Protein AF-A0A928DA96-F1 (afdb_monomer)

Secondary structure (DSSP, 8-state):
---------SB-HHHHHHHHHHHHHHHHHHHSSEEEEE-S-SS--HHHHHHSTT--TTHHHHHHHHTTTTEEEEEEEEHHHHHTT-EETTTTEEHHHHHHHHHHHHHHTT-EEEEEEEEEESS-HHHHHHHHHHHHTT--EEEEE--TTTTT-HHHHTSTTTGGGSPP----SSEEEEE-SSTTSSHHHHHHHHHHHHHHTT---EEEEE--SS-TTS-TT-HHHHHHHHHSGGGT--EEE-HHHHHHHS---EEEHHHHHHHHHHHHHHHHHHTS--S-SSHHHHB---GGGGBS-HHHHHHHHHHHHHHHHHHHHHHHHTTSS-HHHHHHHHHHHHHTT--GGGSTHHHHHHHHHHHHHHTT-SBTTTTB--EEEEE-TTS-EEEEE--SSB-HHHHHHHHHHHHHHT--TTS-SS-HHHHHHHHHIIIIIS--S--SB-HHHHHHHHHHHTTT-HHHHHHHHGGGGGTT-EEEESSPPPHHHHHHHHHHT-EEEE-S--SSSSS-----

Mean predicted aligned error: 5.74 Å

Foldseek 3Di:
DDDDPPQDFQFDLVLQLVLLLVLLVVQLVVFVAEEEEEDDDQAQCVLCCLLGPPDDRNSSLVSQLVCQVQEEEEEFAELVQQLVQPADPVPRHGQLVLSVVVVVVCVVSVHHHLAYEHAQDDPRPSVVVSQVVCVVVVGHYWYHHPAPPPPHDLVSCLDCNGLVVGDARDDDHRYYYYYGSHPPRCSVVNRLSNQLVCVVVVGGYHYAYEDQPDPFPDDCLQLSNLLVCLVCLVVVWHKDWWVQCCVVPVDTTIDTDVLSVCVVSVQSNVCSSNVDGDPDSTNVSRYSHDRVSRGPHSVSSSLSSLLSLLLSLLVVLQCVLVVNDDPSSNVVSVVSCVSSVHDNVSQPFAVVFVVQQVVCLVVLFAEPSNPFKKKKWWQFPVRDIFIAIHHLAAHRLLRSLLRVLCVVLVHDPPDDLFDVVLSVVVLCCQCVVVVHPRNYDALQSSLVRLVVSVVPDVSSVSSNVCLQSQAAIEMEMQADADPNNVVNCVVSNYSYGYHNHHSDPDPDDDPD

Sequence (512 aa):
MTASAQSKLGFDNEKYLREQGDEIRRRAGKFGKLYLEFGGKLMNDFHAARCLPGYDPNVKLRLLQSLKDQAEIILAIYAGDIEHKKMRADFGISYADDAMKLIADLTALGLLVRGVVITRYTGEIAAQQFRRRLEGQGIRVWYHYVTQGYPTDLETIVSEAGYGKNEYVPVQRPIVVVTAPGPGSGKFATCLSQIYHEYRRGFKAGYAKFETFPVWNLPLEHPLNVAYEAATVELKDCNMIDPYHLQAYGKTTVNYNRDVDAYPLLKAIWEKMTNGDCPYKSPTDMGVNRIGFGIIDDNLVRNASKQEVIRRFLRLQCDFTDGMADRDTMNRAEALMRKLELKTEDRIPVEAARQAAQTAKDAGKGKAGGNIVSGAAIQLKDGRIVTGRNSDDLHACAAMMLNAIKLLAGIPEQIPLIAQTIIQSITHVKHDILKGGYTSLNMDEALIGLAISCTTNPAAQIAAEKLNELRGCEVHMTHMATPGDEAGLRRLGCRYTSDPYYATTAIFTARQ

Solvent-accessible surface area (backbone atoms only — not comparable to full-atom values): 26530 Å² total; per-residue (Å²): 138,78,82,70,81,70,75,77,57,11,28,38,56,68,56,23,43,51,53,32,50,50,44,49,52,55,55,20,67,76,28,62,22,22,32,32,33,50,50,79,70,62,55,73,32,56,66,56,30,52,27,28,32,61,40,57,34,44,49,60,48,56,43,50,57,78,35,34,92,45,36,32,30,39,36,23,38,32,28,65,45,45,60,67,54,37,66,37,85,92,77,77,40,33,42,60,57,45,41,53,49,49,53,51,54,40,45,76,67,65,36,47,67,69,29,38,37,35,22,53,42,86,77,56,65,51,40,53,51,50,44,55,54,39,44,75,71,73,37,47,70,40,54,28,48,67,50,44,51,68,91,78,36,60,72,45,31,70,29,61,78,10,40,58,63,30,60,79,76,93,78,87,48,38,30,35,39,27,32,49,72,55,85,87,20,42,39,67,60,52,41,54,36,47,38,47,55,35,43,76,70,76,38,66,54,34,76,36,36,39,42,78,69,61,45,37,92,44,60,72,83,34,36,53,35,46,25,49,35,49,73,32,47,88,76,67,52,44,76,39,72,34,66,44,37,28,72,74,68,75,41,89,33,28,37,36,51,71,51,63,69,45,35,65,55,51,44,52,51,43,26,69,58,65,77,42,82,54,94,50,72,25,56,72,61,35,39,50,62,35,63,74,72,14,52,75,29,66,68,53,19,35,53,33,5,47,53,48,36,46,48,41,42,36,44,48,48,34,34,38,71,72,68,76,42,56,72,67,50,49,55,50,43,54,49,55,34,57,74,68,73,56,54,72,63,78,42,69,26,42,53,51,3,48,49,37,20,50,56,29,43,78,68,49,34,21,23,82,74,25,78,47,59,38,8,8,13,35,31,44,92,90,66,53,76,34,57,13,42,25,35,62,65,27,29,15,62,28,38,15,49,55,47,42,22,24,61,76,57,72,48,63,90,87,62,76,46,49,52,67,68,54,55,51,52,54,26,43,47,34,32,74,70,67,63,42,94,60,56,40,33,36,26,38,56,42,53,52,40,30,58,60,23,34,77,82,32,69,69,21,38,55,23,58,69,39,50,71,70,45,43,70,23,42,32,19,24,53,24,49,72,49,75,46,35,45,56,31,38,55,74,44,40,38,48,70,39,31,39,68,35,72,88,56,92,64,95,73,75,83,90,125

Structure (mmCIF, N/CA/C/O backbone):
data_AF-A0A928DA96-F1
#
_entry.id   AF-A0A928DA96-F1
#
loop_
_atom_site.group_PDB
_atom_site.id
_atom_site.type_symbol
_atom_site.label_atom_id
_atom_site.label_alt_id
_atom_site.label_comp_id
_atom_site.label_asym_id
_atom_site.label_entity_id
_atom_site.label_seq_id
_atom_site.pdbx_PDB_ins_code
_atom_site.Cartn_x
_atom_site.Cartn_y
_atom_site.Cartn_z
_atom_site.occupancy
_atom_site.B_iso_or_equiv
_atom_site.auth_seq_id
_atom_site.auth_comp_id
_atom_site.auth_asym_id
_atom_site.auth_atom_id
_atom_site.pdbx_PDB_model_num
ATOM 1 N N . MET A 1 1 ? -38.558 0.804 3.263 1.00 29.80 1 MET A N 1
ATOM 2 C CA . MET A 1 1 ? -37.704 1.233 2.136 1.00 29.80 1 MET A CA 1
ATOM 3 C C . MET A 1 1 ? -36.812 2.361 2.628 1.00 29.80 1 MET A C 1
ATOM 5 O O . MET A 1 1 ? -37.180 3.523 2.543 1.00 29.80 1 MET A O 1
ATOM 9 N N . THR A 1 2 ? -35.694 2.017 3.255 1.00 27.12 2 THR A N 1
ATOM 10 C CA . THR A 1 2 ? -34.676 2.977 3.684 1.00 27.12 2 THR A CA 1
ATOM 11 C C . THR A 1 2 ? -33.681 3.113 2.544 1.00 27.12 2 THR A C 1
ATOM 13 O O . THR A 1 2 ? -33.063 2.132 2.136 1.00 27.12 2 THR A O 1
ATOM 16 N N . ALA A 1 3 ? -33.567 4.318 1.987 1.00 29.31 3 ALA A N 1
ATOM 17 C CA . ALA A 1 3 ? -32.479 4.652 1.089 1.00 29.31 3 ALA A CA 1
ATOM 18 C C . ALA A 1 3 ? -31.172 4.408 1.855 1.00 29.31 3 ALA A C 1
ATOM 20 O O . ALA A 1 3 ? -30.841 5.152 2.778 1.00 29.31 3 ALA A O 1
ATOM 21 N N . SER A 1 4 ? -30.461 3.326 1.528 1.00 37.34 4 SER A N 1
ATOM 22 C CA . SER A 1 4 ? -29.074 3.168 1.952 1.00 37.34 4 SER A CA 1
ATOM 23 C C . SER A 1 4 ? -28.357 4.433 1.506 1.00 37.34 4 SER A C 1
ATOM 25 O O . SER A 1 4 ? -28.457 4.776 0.325 1.00 37.34 4 SER A O 1
ATOM 27 N N . ALA A 1 5 ? -27.686 5.140 2.415 1.00 40.34 5 ALA A N 1
ATOM 28 C CA . ALA A 1 5 ? -26.836 6.258 2.045 1.00 40.34 5 ALA A CA 1
ATOM 29 C C . ALA A 1 5 ? -25.798 5.719 1.053 1.00 40.34 5 ALA A C 1
ATOM 31 O O . ALA A 1 5 ? -24.843 5.045 1.435 1.00 40.34 5 ALA A O 1
ATOM 32 N N . GLN A 1 6 ? -26.068 5.902 -0.238 1.00 45.47 6 GLN A N 1
ATOM 33 C CA . GLN A 1 6 ? -25.223 5.430 -1.317 1.00 45.47 6 GLN A CA 1
ATOM 34 C C . GLN A 1 6 ? -23.910 6.179 -1.117 1.00 45.47 6 GLN A C 1
ATOM 36 O O . GLN A 1 6 ? -23.890 7.409 -1.205 1.00 45.47 6 GLN A O 1
ATOM 41 N N . SER A 1 7 ? -22.851 5.473 -0.709 1.00 60.16 7 SER A N 1
ATOM 42 C CA . SER A 1 7 ? -21.566 6.114 -0.441 1.00 60.16 7 SER A CA 1
ATOM 43 C C . SER A 1 7 ? -21.167 6.858 -1.707 1.00 60.16 7 SER A C 1
ATOM 45 O O . SER A 1 7 ? -20.973 6.222 -2.747 1.00 60.16 7 SER A O 1
ATOM 47 N N . LYS A 1 8 ? -21.118 8.190 -1.650 1.00 80.44 8 LYS A N 1
ATOM 48 C CA . LYS A 1 8 ? -20.781 8.987 -2.827 1.00 80.44 8 LYS A CA 1
ATOM 49 C C . LYS A 1 8 ? -19.395 8.549 -3.315 1.00 80.44 8 LYS A C 1
ATOM 51 O O . LYS A 1 8 ? -18.457 8.466 -2.521 1.00 80.44 8 LYS A O 1
ATOM 56 N N . LEU A 1 9 ? -19.298 8.202 -4.595 1.00 92.44 9 LEU A N 1
ATOM 57 C CA . LEU A 1 9 ? -18.068 7.709 -5.208 1.00 92.44 9 LEU A CA 1
ATOM 58 C C . LEU A 1 9 ? -17.238 8.904 -5.686 1.00 92.44 9 LEU A C 1
ATOM 60 O O . LEU A 1 9 ? -17.742 9.753 -6.413 1.00 92.44 9 LEU A O 1
ATOM 64 N N . GLY A 1 10 ? -15.971 8.956 -5.284 1.00 96.12 10 GLY A N 1
ATOM 65 C CA . GLY A 1 10 ? -14.979 9.901 -5.801 1.00 96.1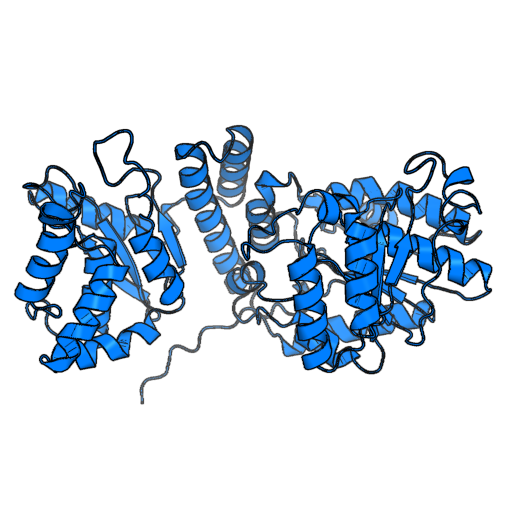2 10 GLY A CA 1
ATOM 66 C C . GLY A 1 10 ? -14.174 9.346 -6.975 1.00 96.12 10 GLY A C 1
ATOM 67 O O . GLY A 1 10 ? -13.520 10.109 -7.686 1.00 96.12 10 GLY A O 1
ATOM 68 N N . PHE A 1 11 ? -14.231 8.030 -7.197 1.00 97.94 11 PHE A N 1
ATOM 69 C CA . PHE A 1 11 ? -13.424 7.318 -8.179 1.00 97.94 11 PHE A CA 1
ATOM 70 C C . PHE A 1 11 ? -14.233 6.269 -8.954 1.00 97.94 11 PHE A C 1
ATOM 72 O O . PHE A 1 11 ? -14.984 5.493 -8.363 1.00 97.94 11 PHE A O 1
ATOM 79 N N . ASP A 1 12 ? -14.026 6.214 -10.269 1.00 97.75 12 ASP A N 1
ATOM 80 C CA . ASP A 1 12 ? -14.604 5.231 -11.186 1.00 97.75 12 ASP A CA 1
ATOM 81 C C . ASP A 1 12 ? -13.529 4.235 -11.657 1.00 97.75 12 ASP A C 1
ATOM 83 O O . ASP A 1 12 ? -12.638 4.568 -12.449 1.00 97.75 12 ASP A O 1
ATOM 87 N N . ASN A 1 13 ? -13.632 2.987 -11.184 1.00 97.44 13 ASN A N 1
ATOM 88 C CA . ASN A 1 13 ? -12.708 1.914 -11.561 1.00 97.44 13 ASN A CA 1
ATOM 89 C C . ASN A 1 13 ? -12.798 1.545 -13.043 1.00 97.44 13 ASN A C 1
ATOM 91 O O . ASN A 1 13 ? -11.768 1.247 -13.638 1.00 97.44 13 ASN A O 1
ATOM 95 N N . GLU A 1 14 ? -13.985 1.557 -13.652 1.00 97.44 14 GLU A N 1
ATOM 96 C CA . GLU A 1 14 ? -14.143 1.157 -15.053 1.00 97.44 14 GLU A CA 1
ATOM 97 C C . GLU A 1 14 ? -13.546 2.204 -15.985 1.00 97.44 14 GLU A C 1
ATOM 99 O O . GLU A 1 14 ? -12.852 1.868 -16.947 1.00 97.44 14 GLU A O 1
ATOM 104 N N . LYS A 1 15 ? -13.767 3.488 -15.679 1.00 97.62 15 LYS A N 1
ATOM 105 C CA . LYS A 1 15 ? -13.106 4.588 -16.389 1.00 97.62 15 LYS A CA 1
ATOM 106 C C . LYS A 1 15 ? -11.590 4.485 -16.260 1.00 97.62 15 LYS A C 1
ATOM 108 O O . LYS A 1 15 ? -10.895 4.549 -17.272 1.00 97.62 15 LYS A O 1
ATOM 113 N N . TYR A 1 16 ? -11.087 4.270 -15.045 1.00 97.69 16 TYR A N 1
ATOM 114 C CA . TYR A 1 16 ? -9.658 4.091 -14.810 1.00 97.69 16 TYR A CA 1
ATOM 115 C C . TYR A 1 16 ? -9.074 2.896 -15.576 1.00 97.69 16 TYR A C 1
ATOM 117 O O . TYR A 1 16 ? -8.039 3.043 -16.220 1.00 97.69 16 TYR A O 1
ATOM 125 N N . LEU A 1 17 ? -9.724 1.729 -15.539 1.00 97.81 17 LEU A N 1
ATOM 126 C CA . LEU A 1 17 ? -9.246 0.518 -16.212 1.00 97.81 17 LEU A CA 1
ATOM 127 C C . LEU A 1 17 ? -9.134 0.709 -17.727 1.00 97.81 17 LEU A C 1
ATOM 129 O O . LEU A 1 17 ? -8.140 0.276 -18.313 1.00 97.81 17 LEU A O 1
ATOM 133 N N . ARG A 1 18 ? -10.107 1.389 -18.351 1.00 97.81 18 ARG A N 1
ATOM 134 C CA . ARG A 1 18 ? -10.043 1.744 -19.779 1.00 97.81 18 ARG A CA 1
ATOM 135 C C . ARG A 1 18 ? -8.864 2.669 -20.066 1.00 97.81 18 ARG A C 1
ATOM 137 O O . ARG A 1 18 ? -7.972 2.294 -20.818 1.00 97.81 18 ARG A O 1
ATOM 144 N N . GLU A 1 19 ? -8.808 3.817 -19.391 1.00 97.94 19 GLU A N 1
ATOM 145 C CA . GLU A 1 19 ? -7.740 4.815 -19.552 1.00 97.94 19 GLU A CA 1
ATOM 146 C C . GLU A 1 19 ? -6.343 4.206 -19.364 1.00 97.94 19 GLU A C 1
ATOM 148 O O . GLU A 1 19 ? -5.432 4.420 -20.164 1.00 97.94 19 GLU A O 1
ATOM 153 N N . GLN A 1 20 ? -6.171 3.422 -18.299 1.00 98.06 20 GLN A N 1
ATOM 154 C CA . GLN A 1 20 ? -4.895 2.825 -17.937 1.00 98.06 20 GLN A CA 1
ATOM 155 C C . GLN A 1 20 ? -4.483 1.703 -18.892 1.00 98.06 20 GLN A C 1
ATOM 157 O O . GLN A 1 20 ? -3.308 1.617 -19.259 1.00 98.06 20 GLN A O 1
ATOM 162 N N . GLY A 1 21 ? -5.428 0.846 -19.286 1.00 97.44 21 GLY A N 1
ATOM 163 C CA . GLY A 1 21 ? -5.187 -0.214 -20.259 1.00 97.44 21 GLY A CA 1
ATOM 164 C C . GLY A 1 21 ? -4.810 0.354 -21.625 1.00 97.44 21 GLY A C 1
ATOM 165 O O . GLY A 1 21 ? -3.853 -0.115 -22.241 1.00 97.44 21 GLY A O 1
ATOM 166 N N . ASP A 1 22 ? -5.503 1.402 -22.066 1.00 97.69 22 ASP A N 1
ATOM 167 C CA . ASP A 1 22 ? -5.259 2.042 -23.358 1.00 97.69 22 ASP A CA 1
ATOM 168 C C . ASP A 1 22 ? -3.908 2.759 -23.399 1.00 97.69 22 ASP A C 1
ATOM 170 O O . ASP A 1 22 ? -3.174 2.600 -24.375 1.00 97.69 22 ASP A O 1
ATOM 174 N N . GLU A 1 23 ? -3.501 3.457 -22.331 1.00 97.69 23 GLU A N 1
ATOM 175 C CA . GLU A 1 23 ? -2.161 4.059 -22.267 1.00 97.69 23 GLU A CA 1
ATOM 176 C C . GLU A 1 23 ? -1.047 3.000 -22.312 1.00 97.69 23 GLU A C 1
ATOM 178 O O . GLU A 1 23 ? -0.055 3.190 -23.020 1.00 97.69 23 GLU A O 1
ATOM 183 N N . ILE A 1 24 ? -1.209 1.863 -21.622 1.00 97.75 24 ILE A N 1
ATOM 18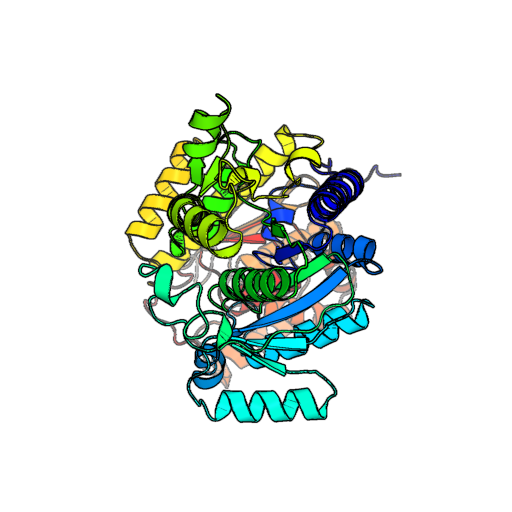4 C CA . ILE A 1 24 ? -0.225 0.768 -21.665 1.00 97.75 24 ILE A CA 1
ATOM 185 C C . ILE A 1 24 ? -0.146 0.165 -23.075 1.00 97.75 24 ILE A C 1
ATOM 187 O O . ILE A 1 24 ? 0.955 -0.000 -23.605 1.00 97.75 24 ILE A O 1
ATOM 191 N N . ARG A 1 25 ? -1.288 -0.120 -23.719 1.00 97.06 25 ARG A N 1
ATOM 192 C CA . ARG A 1 25 ? -1.319 -0.648 -25.098 1.00 97.06 25 ARG A CA 1
ATOM 193 C C . ARG A 1 25 ? -0.720 0.341 -26.092 1.00 97.06 25 ARG A C 1
ATOM 195 O O . ARG A 1 25 ? 0.102 -0.045 -26.921 1.00 97.06 25 ARG A O 1
ATOM 202 N N . ARG A 1 26 ? -1.063 1.627 -25.976 1.00 96.25 26 ARG A N 1
ATOM 203 C CA . ARG A 1 26 ? -0.499 2.703 -26.800 1.00 96.25 26 ARG A CA 1
ATOM 204 C C . ARG A 1 26 ? 1.014 2.794 -26.626 1.00 96.25 26 ARG A C 1
ATOM 206 O O . ARG A 1 26 ? 1.733 2.937 -27.612 1.00 96.25 26 ARG A O 1
ATOM 213 N N . ARG A 1 27 ? 1.512 2.696 -25.387 1.00 95.81 27 ARG A N 1
ATOM 214 C CA . ARG A 1 27 ? 2.950 2.677 -25.099 1.00 95.81 27 ARG A CA 1
ATOM 215 C C . ARG A 1 27 ? 3.629 1.470 -25.739 1.00 95.81 27 ARG A C 1
ATOM 217 O O . ARG A 1 27 ? 4.656 1.649 -26.384 1.00 95.81 27 ARG A O 1
ATOM 224 N N . ALA A 1 28 ? 3.051 0.279 -25.610 1.00 95.25 28 ALA A N 1
ATOM 225 C CA . ALA A 1 28 ? 3.590 -0.931 -26.221 1.00 95.25 28 ALA A CA 1
ATOM 226 C C . ALA A 1 28 ? 3.635 -0.839 -27.752 1.00 95.25 28 ALA A C 1
ATOM 228 O O . ALA A 1 28 ? 4.659 -1.159 -28.354 1.00 95.25 28 ALA A O 1
ATOM 229 N N . GLY A 1 29 ? 2.588 -0.291 -28.376 1.00 95.00 29 GLY A N 1
ATOM 230 C CA . GLY A 1 29 ? 2.526 -0.081 -29.824 1.00 95.00 29 GLY A CA 1
ATOM 231 C C . GLY A 1 29 ? 3.633 0.820 -30.387 1.00 95.00 29 GLY A C 1
ATOM 232 O O . GLY A 1 29 ? 4.028 0.641 -31.533 1.00 95.00 29 GLY A O 1
ATOM 233 N N . LYS A 1 30 ? 4.194 1.744 -29.590 1.00 93.06 30 LYS A N 1
ATOM 234 C CA . LYS A 1 30 ? 5.318 2.601 -30.022 1.00 93.06 30 LYS A CA 1
ATOM 235 C C . LYS A 1 30 ? 6.638 1.848 -30.191 1.00 93.06 30 LYS A C 1
ATOM 237 O O . LYS A 1 30 ? 7.464 2.260 -30.999 1.00 93.06 30 LYS A O 1
ATOM 242 N N . PHE A 1 31 ? 6.851 0.789 -29.412 1.00 90.62 31 PHE A N 1
ATOM 243 C CA . PHE A 1 31 ? 8.133 0.080 -29.350 1.00 90.62 31 PHE A CA 1
ATOM 244 C C . PHE A 1 31 ? 8.065 -1.354 -29.881 1.00 90.62 31 PHE A C 1
ATOM 246 O O . PHE A 1 31 ? 9.106 -1.975 -30.063 1.00 90.62 31 PHE A O 1
ATOM 253 N N . GLY A 1 32 ? 6.867 -1.902 -30.103 1.00 89.94 32 GLY A N 1
ATOM 254 C CA . GLY A 1 32 ? 6.641 -3.310 -30.448 1.00 89.94 32 GLY A CA 1
ATOM 255 C C . GLY A 1 32 ? 6.718 -4.244 -29.235 1.00 89.94 32 GLY A C 1
ATOM 256 O O . GLY A 1 32 ? 5.891 -5.143 -29.100 1.00 89.94 32 GLY A O 1
ATOM 257 N N . LYS A 1 33 ? 7.657 -3.990 -28.316 1.00 95.75 33 LYS A N 1
ATOM 258 C CA . LYS A 1 33 ? 7.773 -4.658 -27.015 1.00 95.75 33 LYS A CA 1
ATOM 259 C C . LYS A 1 33 ? 7.959 -3.631 -25.901 1.00 95.75 33 LYS A C 1
ATOM 261 O O . LYS A 1 33 ? 8.707 -2.679 -26.080 1.00 95.75 33 LYS A O 1
ATOM 266 N N . LEU A 1 34 ? 7.305 -3.811 -24.759 1.00 98.00 34 LEU A N 1
ATOM 267 C CA . LEU A 1 34 ? 7.356 -2.910 -23.608 1.00 98.00 34 LEU A CA 1
ATOM 268 C C . LEU A 1 34 ? 7.713 -3.674 -22.338 1.00 98.00 34 LEU A C 1
ATOM 270 O O . LEU A 1 34 ? 6.930 -4.503 -21.885 1.00 98.00 34 LEU A O 1
ATOM 274 N N . TYR A 1 35 ? 8.838 -3.326 -21.723 1.00 98.25 35 TYR A N 1
ATOM 275 C CA . TYR A 1 35 ? 9.169 -3.726 -20.361 1.00 98.25 35 TYR A CA 1
ATOM 276 C C . TYR A 1 35 ? 8.602 -2.688 -19.397 1.00 98.25 35 TYR A C 1
ATOM 278 O O . TYR A 1 35 ? 9.033 -1.534 -19.370 1.00 98.25 35 TYR A O 1
ATOM 286 N N . LEU A 1 36 ? 7.581 -3.100 -18.653 1.00 97.94 36 LEU A N 1
ATOM 287 C CA . LEU A 1 36 ? 6.801 -2.260 -17.761 1.00 97.94 36 LEU A CA 1
ATOM 288 C C . LEU A 1 36 ? 7.178 -2.560 -16.310 1.00 97.94 36 LEU A C 1
ATOM 290 O O . LEU A 1 36 ? 6.766 -3.582 -15.757 1.00 97.94 36 LEU A O 1
ATOM 294 N N . GLU A 1 37 ? 7.934 -1.661 -15.681 1.00 97.25 37 GLU A N 1
ATOM 295 C CA . GLU A 1 37 ? 8.201 -1.736 -14.248 1.00 97.25 37 GLU A CA 1
ATOM 296 C C . GLU A 1 37 ? 6.913 -1.446 -13.472 1.00 97.25 37 GLU A C 1
ATOM 298 O O . GLU A 1 37 ? 6.376 -0.340 -13.515 1.00 97.25 37 GLU A O 1
ATOM 303 N N . PHE A 1 38 ? 6.431 -2.442 -12.730 1.00 93.81 38 PHE A N 1
ATOM 304 C CA . PHE A 1 38 ? 5.297 -2.297 -11.824 1.00 93.81 38 PHE A CA 1
ATOM 305 C C . PHE A 1 38 ? 5.791 -1.951 -10.416 1.00 93.81 38 PHE A C 1
ATOM 307 O O . PHE A 1 38 ? 6.352 -2.795 -9.704 1.00 93.81 38 PHE A O 1
ATOM 314 N N . GLY A 1 39 ? 5.589 -0.696 -10.016 1.00 87.31 39 GLY A N 1
ATOM 315 C CA . GLY A 1 39 ? 5.901 -0.189 -8.684 1.00 87.31 39 GLY A CA 1
ATOM 316 C C . GLY A 1 39 ? 4.743 -0.355 -7.692 1.00 87.31 39 GLY A C 1
ATOM 317 O O . GLY A 1 39 ? 3.566 -0.411 -8.053 1.00 87.31 39 GLY A O 1
ATOM 318 N N . GLY A 1 40 ? 5.087 -0.416 -6.404 1.00 81.56 40 GLY A N 1
ATOM 319 C CA . GLY A 1 40 ? 4.122 -0.523 -5.309 1.00 81.56 40 GLY A CA 1
ATOM 320 C C . GLY A 1 40 ? 3.432 -1.888 -5.181 1.00 81.56 40 GLY A C 1
ATOM 321 O O . GLY A 1 40 ? 3.851 -2.895 -5.751 1.00 81.56 40 GLY A O 1
ATOM 322 N N . LYS A 1 41 ? 2.370 -1.928 -4.369 1.00 81.00 41 LYS A N 1
ATOM 323 C CA . LYS A 1 41 ? 1.593 -3.147 -4.104 1.00 81.00 41 LYS A CA 1
ATOM 324 C C . LYS A 1 41 ? 0.711 -3.487 -5.313 1.00 81.00 41 LYS A C 1
ATOM 326 O O . LYS A 1 41 ? -0.011 -2.618 -5.803 1.00 81.00 41 LYS A O 1
ATOM 331 N N . LEU A 1 42 ? 0.761 -4.741 -5.774 1.00 84.38 42 LEU A N 1
ATOM 332 C CA . LEU A 1 42 ? -0.120 -5.277 -6.828 1.00 84.38 42 LEU A CA 1
ATOM 333 C C . LEU A 1 42 ? -1.544 -5.556 -6.331 1.00 84.38 42 LEU A C 1
ATOM 335 O O . LEU A 1 42 ? -2.499 -5.442 -7.092 1.00 84.38 42 LEU A O 1
ATOM 339 N N . MET A 1 43 ? -1.664 -5.934 -5.061 1.00 85.06 43 MET A N 1
ATOM 340 C CA . MET A 1 43 ? -2.909 -6.320 -4.403 1.00 85.06 43 MET A CA 1
ATOM 341 C C . MET A 1 43 ? -3.039 -5.565 -3.092 1.00 85.06 43 MET A C 1
ATOM 343 O O . MET A 1 43 ? -2.024 -5.178 -2.503 1.00 85.06 43 MET A O 1
ATOM 347 N N . ASN A 1 44 ? -4.268 -5.438 -2.595 1.00 87.31 44 ASN A N 1
ATOM 348 C CA . ASN A 1 44 ? -4.541 -4.851 -1.287 1.00 87.31 44 ASN A CA 1
ATOM 349 C C . ASN A 1 44 ? -3.968 -3.429 -1.142 1.00 87.31 44 ASN A C 1
ATOM 351 O O . ASN A 1 44 ? -3.402 -3.079 -0.100 1.00 87.31 44 ASN A O 1
ATOM 355 N N . ASP A 1 45 ? -4.106 -2.597 -2.181 1.00 91.50 45 ASP A N 1
ATOM 356 C CA . ASP A 1 45 ? -3.716 -1.183 -2.143 1.00 91.50 45 ASP A CA 1
ATOM 357 C C . ASP A 1 45 ? -4.738 -0.366 -1.331 1.00 91.50 45 ASP A C 1
ATOM 359 O O . ASP A 1 45 ? -5.497 0.471 -1.822 1.00 91.50 45 ASP A O 1
ATOM 363 N N . PHE A 1 46 ? -4.800 -0.668 -0.034 1.00 91.50 46 PHE A N 1
ATOM 364 C CA . PHE A 1 46 ? -5.745 -0.054 0.887 1.00 91.50 46 PHE A CA 1
ATOM 365 C C . PHE A 1 46 ? -5.434 1.417 1.158 1.00 91.50 46 PHE A C 1
ATOM 367 O O . PHE A 1 46 ? -6.305 2.122 1.660 1.00 91.50 46 PHE A O 1
ATOM 374 N N . HIS A 1 47 ? -4.214 1.883 0.866 1.00 93.62 47 HIS A N 1
ATOM 375 C CA . HIS A 1 47 ? -3.914 3.310 0.918 1.00 93.62 47 HIS A CA 1
ATOM 376 C C . HIS A 1 47 ? -4.684 4.038 -0.189 1.00 93.62 47 HIS A C 1
ATOM 378 O O . HIS A 1 47 ? -5.490 4.910 0.131 1.00 93.62 47 HIS A O 1
ATOM 384 N N . ALA A 1 48 ? -4.553 3.599 -1.449 1.00 94.94 48 ALA A N 1
ATOM 385 C CA . ALA A 1 48 ? -5.339 4.145 -2.554 1.00 94.94 48 ALA A CA 1
ATOM 386 C C . ALA A 1 48 ? -6.849 4.072 -2.271 1.00 94.94 48 ALA A C 1
ATOM 388 O O . ALA A 1 48 ? -7.542 5.077 -2.395 1.00 94.94 48 ALA A O 1
ATOM 389 N N . ALA A 1 49 ? -7.346 2.931 -1.777 1.00 94.62 49 ALA A N 1
ATOM 390 C CA . ALA A 1 49 ? -8.765 2.748 -1.454 1.00 94.62 49 ALA A CA 1
ATOM 391 C C . ALA A 1 49 ? -9.304 3.693 -0.364 1.00 94.62 49 ALA A C 1
ATOM 393 O O . ALA A 1 49 ? -10.499 3.989 -0.332 1.00 94.62 49 ALA A O 1
ATOM 394 N N . ARG A 1 50 ? -8.449 4.161 0.557 1.00 94.69 50 ARG A N 1
ATOM 395 C CA . ARG A 1 50 ? -8.837 5.149 1.575 1.00 94.69 50 ARG A CA 1
ATOM 396 C C . ARG A 1 50 ? -8.783 6.578 1.054 1.00 94.69 50 ARG A C 1
ATOM 398 O O . ARG A 1 50 ? -9.594 7.380 1.499 1.00 94.69 50 ARG A O 1
ATOM 405 N N . CYS A 1 51 ? -7.871 6.885 0.137 1.00 96.88 51 CYS A N 1
ATOM 406 C CA . CYS A 1 51 ? -7.723 8.224 -0.432 1.00 96.88 51 CYS A CA 1
ATOM 407 C C . CYS A 1 51 ? -8.663 8.488 -1.622 1.00 96.88 51 CYS A C 1
ATOM 409 O O . CYS A 1 51 ? -9.005 9.636 -1.890 1.00 96.88 51 CYS A O 1
ATOM 411 N N . LEU A 1 52 ? -9.097 7.437 -2.324 1.00 97.19 52 LEU A N 1
ATOM 412 C CA . LEU A 1 52 ? -9.955 7.487 -3.510 1.00 97.19 52 LEU A CA 1
ATOM 413 C C . LEU A 1 52 ? -11.272 6.739 -3.231 1.00 97.19 52 LEU A C 1
ATOM 415 O O . LEU A 1 52 ? -11.346 5.532 -3.470 1.00 97.19 52 LEU A O 1
ATOM 419 N N . PRO A 1 53 ? -12.324 7.405 -2.715 1.00 95.88 53 PRO A N 1
ATOM 420 C CA . PRO A 1 53 ? -13.593 6.747 -2.405 1.00 95.88 53 PRO A CA 1
ATOM 421 C C . PRO A 1 53 ? -14.184 6.042 -3.631 1.00 95.88 53 PRO A C 1
ATOM 423 O O . PRO A 1 53 ? -14.526 6.687 -4.617 1.00 95.88 53 PRO A O 1
ATOM 426 N N . GLY A 1 54 ? -14.302 4.716 -3.570 1.00 94.88 54 GLY A N 1
ATOM 427 C CA . GLY A 1 54 ? -14.741 3.880 -4.692 1.00 94.88 54 GLY A CA 1
ATOM 428 C C . GLY A 1 54 ? -13.625 3.068 -5.348 1.00 94.88 54 GLY A C 1
ATOM 429 O O . GLY A 1 54 ? -13.934 2.105 -6.037 1.00 94.88 54 GLY A O 1
ATOM 430 N N . TYR A 1 55 ? -12.349 3.376 -5.103 1.00 96.06 55 TYR A N 1
ATOM 431 C CA . TYR A 1 55 ? -11.220 2.606 -5.629 1.00 96.06 55 TYR A CA 1
ATOM 432 C C . TYR A 1 55 ? -11.205 1.175 -5.077 1.00 96.06 55 TYR A C 1
ATOM 434 O O . TYR A 1 55 ? -11.209 0.954 -3.863 1.00 96.06 55 TYR A O 1
ATOM 442 N N . ASP A 1 56 ? -11.155 0.203 -5.984 1.00 95.12 56 ASP A N 1
ATOM 443 C CA . ASP A 1 56 ? -10.995 -1.211 -5.663 1.00 95.12 56 ASP A CA 1
ATOM 444 C C . ASP A 1 56 ? -9.522 -1.495 -5.296 1.00 95.12 56 ASP A C 1
ATOM 446 O O . ASP A 1 56 ? -8.645 -1.332 -6.150 1.00 95.12 56 ASP A O 1
ATOM 450 N N . PRO A 1 57 ? -9.212 -1.959 -4.063 1.00 93.12 57 PRO A N 1
ATOM 451 C CA . PRO A 1 57 ? -7.845 -2.271 -3.630 1.00 93.12 57 PRO A CA 1
ATOM 452 C C . PRO A 1 57 ? -7.082 -3.246 -4.542 1.00 93.12 57 PRO A C 1
ATOM 454 O O . PRO A 1 57 ? -5.857 -3.333 -4.445 1.00 93.12 57 PRO A O 1
ATOM 457 N N . ASN A 1 58 ? -7.791 -3.993 -5.394 1.00 93.50 58 ASN A N 1
ATOM 458 C CA . ASN A 1 58 ? -7.243 -4.981 -6.318 1.00 93.50 58 ASN A CA 1
ATOM 459 C C . ASN A 1 58 ? -7.386 -4.573 -7.796 1.00 93.50 58 ASN A C 1
ATOM 461 O O . ASN A 1 58 ? -7.179 -5.399 -8.687 1.00 93.50 58 ASN A O 1
ATOM 465 N N . VAL A 1 59 ? -7.684 -3.304 -8.100 1.00 93.31 59 VAL A N 1
ATOM 466 C CA . VAL A 1 59 ? -7.896 -2.836 -9.483 1.00 93.31 59 VAL A CA 1
ATOM 467 C C . VAL A 1 59 ? -6.686 -3.073 -10.398 1.00 93.31 59 VAL A C 1
ATOM 469 O O . VAL A 1 59 ? -6.851 -3.306 -11.592 1.00 93.31 59 VAL A O 1
ATOM 472 N N . LYS A 1 60 ? -5.461 -3.095 -9.858 1.00 93.00 60 LYS A N 1
ATOM 473 C CA . LYS A 1 60 ? -4.245 -3.417 -10.627 1.00 93.00 60 LYS A CA 1
ATOM 474 C C . LYS A 1 60 ? -4.234 -4.865 -11.122 1.00 93.00 60 LYS A C 1
ATOM 476 O O . LYS A 1 60 ? -3.766 -5.115 -12.228 1.00 93.00 60 LYS A O 1
ATOM 481 N N . LEU A 1 61 ? -4.782 -5.810 -10.355 1.00 92.56 61 LEU A N 1
ATOM 482 C CA . LEU A 1 61 ? -4.964 -7.183 -10.833 1.00 92.56 61 LEU A CA 1
ATOM 483 C C . LEU A 1 61 ? -5.976 -7.232 -11.971 1.00 92.56 61 LEU A C 1
ATOM 485 O O . LEU A 1 61 ? -5.717 -7.863 -12.989 1.00 92.56 61 LEU A O 1
ATOM 489 N N . ARG A 1 62 ? -7.094 -6.514 -11.829 1.00 94.06 62 ARG A N 1
ATOM 490 C CA . ARG A 1 62 ? -8.120 -6.417 -12.876 1.00 94.06 62 ARG A CA 1
ATOM 491 C C . ARG A 1 62 ? -7.549 -5.812 -14.162 1.00 94.06 62 ARG A C 1
ATOM 493 O O . ARG A 1 62 ? -7.829 -6.302 -15.254 1.00 94.06 62 ARG A O 1
ATOM 500 N N . LEU A 1 63 ? -6.679 -4.807 -14.035 1.00 95.56 63 LEU A N 1
ATOM 501 C CA . LEU A 1 63 ? -5.917 -4.242 -15.148 1.00 95.56 63 LEU A CA 1
ATOM 502 C C . LEU A 1 63 ? -5.038 -5.303 -15.818 1.00 95.56 63 LEU A C 1
ATOM 504 O O . LEU A 1 63 ? -5.115 -5.461 -17.034 1.00 95.56 63 LEU A O 1
ATOM 508 N N . LEU A 1 64 ? -4.244 -6.057 -15.051 1.00 94.81 64 LEU A N 1
ATOM 509 C CA . LEU A 1 64 ? -3.417 -7.137 -15.599 1.00 94.81 64 LEU A CA 1
ATOM 510 C C . LEU A 1 64 ? -4.263 -8.213 -16.289 1.00 94.81 64 LEU A C 1
ATOM 512 O O . LEU A 1 64 ? -3.916 -8.648 -17.384 1.00 94.81 64 LEU A O 1
ATOM 516 N N . GLN A 1 65 ? -5.404 -8.593 -15.710 1.00 94.50 65 GLN A N 1
ATOM 517 C CA . GLN A 1 65 ? -6.336 -9.548 -16.314 1.00 94.50 65 GLN A CA 1
ATOM 518 C C . GLN A 1 65 ? -6.903 -9.041 -17.645 1.00 94.50 65 GLN A C 1
ATOM 520 O O . GLN A 1 65 ? -7.027 -9.818 -18.590 1.00 94.50 65 GLN A O 1
ATOM 525 N N . SER A 1 66 ? -7.172 -7.737 -17.767 1.00 94.88 66 SER A N 1
ATOM 526 C CA . SER A 1 66 ? -7.592 -7.108 -19.032 1.00 94.88 66 SER A CA 1
ATOM 527 C C . SER A 1 66 ? -6.500 -7.104 -20.116 1.00 94.88 66 SER A C 1
ATOM 529 O O . SER A 1 66 ? -6.778 -6.886 -21.297 1.00 94.88 66 SER A O 1
ATOM 531 N N . LEU A 1 67 ? -5.249 -7.341 -19.714 1.00 95.19 67 LEU A N 1
ATOM 532 C CA . LEU A 1 67 ? -4.078 -7.433 -20.581 1.00 95.19 67 LEU A CA 1
ATOM 533 C C . LEU A 1 67 ? -3.569 -8.876 -20.703 1.00 95.19 67 LEU A C 1
ATOM 535 O O . LEU A 1 67 ? -2.537 -9.090 -21.335 1.00 95.19 67 LEU A O 1
ATOM 539 N N . LYS A 1 68 ? -4.270 -9.869 -20.136 1.00 95.19 68 LYS A N 1
ATOM 540 C CA . LYS A 1 68 ? -3.755 -11.237 -19.954 1.00 95.19 68 LYS A CA 1
ATOM 541 C C . LYS A 1 68 ? -3.305 -11.922 -21.239 1.00 95.19 68 LYS A C 1
ATOM 543 O O . LYS A 1 68 ? -2.454 -12.791 -21.156 1.00 95.19 68 LYS A O 1
ATOM 548 N N . ASP A 1 69 ? -3.846 -11.562 -22.400 1.00 95.31 69 ASP A N 1
ATOM 549 C CA . ASP A 1 69 ? -3.476 -12.178 -23.683 1.00 95.31 69 ASP A CA 1
ATOM 550 C C . ASP A 1 69 ? -2.259 -11.490 -24.329 1.00 95.31 69 ASP A C 1
ATOM 552 O O . ASP A 1 69 ? -1.589 -12.064 -25.184 1.00 95.31 69 ASP A O 1
ATOM 556 N N . GLN A 1 70 ? -1.929 -10.276 -23.875 1.00 96.38 70 GLN A N 1
ATOM 557 C CA . GLN A 1 70 ? -0.863 -9.414 -24.401 1.00 96.38 70 GLN A CA 1
ATOM 558 C C . GLN A 1 70 ? 0.283 -9.188 -23.408 1.00 96.38 70 GLN A C 1
ATOM 560 O O . GLN A 1 70 ? 1.307 -8.626 -23.795 1.00 96.38 70 GLN A O 1
ATOM 565 N N . ALA A 1 71 ? 0.120 -9.593 -22.145 1.00 96.75 71 ALA A N 1
ATOM 566 C CA . ALA A 1 71 ? 1.088 -9.379 -21.077 1.00 96.75 71 ALA A CA 1
ATOM 567 C C . ALA A 1 71 ? 1.649 -10.690 -20.518 1.00 96.75 71 ALA A C 1
ATOM 569 O O . ALA A 1 71 ? 0.898 -11.618 -20.235 1.00 96.75 71 ALA A O 1
ATOM 570 N N . GLU A 1 72 ? 2.958 -10.771 -20.318 1.00 97.31 72 GLU A N 1
ATOM 571 C CA . GLU A 1 72 ? 3.608 -11.805 -19.503 1.00 97.31 72 GLU A CA 1
ATOM 572 C C . GLU A 1 72 ? 4.383 -11.169 -18.348 1.00 97.31 72 GLU A C 1
ATOM 574 O O . GLU A 1 72 ? 4.767 -10.004 -18.422 1.00 97.31 72 GLU A O 1
ATOM 579 N N . ILE A 1 73 ? 4.577 -11.915 -17.262 1.00 97.75 73 ILE A N 1
ATOM 580 C CA . ILE A 1 73 ? 5.101 -11.384 -16.002 1.00 97.75 73 ILE A CA 1
ATOM 581 C C . ILE A 1 73 ? 6.473 -11.982 -15.700 1.00 97.75 73 ILE A C 1
ATOM 583 O O . ILE A 1 73 ? 6.629 -13.202 -15.666 1.00 97.75 73 ILE A O 1
ATOM 587 N N . ILE A 1 74 ? 7.448 -11.122 -15.419 1.00 98.38 74 ILE A N 1
ATOM 588 C CA . ILE A 1 74 ? 8.740 -11.481 -14.834 1.00 98.38 74 ILE A CA 1
ATOM 589 C C . ILE A 1 74 ? 8.744 -11.022 -13.377 1.00 98.38 74 ILE A C 1
ATOM 591 O O . ILE A 1 74 ? 8.461 -9.859 -13.076 1.00 98.38 74 ILE A O 1
ATOM 595 N N . LEU A 1 75 ? 9.095 -11.929 -12.468 1.00 97.62 75 LEU A N 1
ATOM 596 C CA . LEU A 1 75 ? 9.263 -11.602 -11.057 1.00 97.62 75 LEU A CA 1
ATOM 597 C C . LEU A 1 75 ? 10.747 -11.409 -10.728 1.00 97.62 75 LEU A C 1
ATOM 599 O O . LEU A 1 75 ? 11.528 -12.345 -10.853 1.00 97.62 75 LEU A O 1
ATOM 603 N N . ALA A 1 76 ? 11.140 -10.220 -10.279 1.00 97.88 76 ALA A N 1
ATOM 604 C CA . ALA A 1 76 ? 12.500 -9.931 -9.832 1.00 97.88 76 ALA A CA 1
ATOM 605 C C . ALA A 1 76 ? 12.631 -10.093 -8.309 1.00 97.88 76 ALA A C 1
ATOM 607 O O . ALA A 1 76 ? 11.806 -9.583 -7.546 1.00 97.88 76 ALA A O 1
ATOM 608 N N . ILE A 1 77 ? 13.692 -10.760 -7.855 1.00 97.38 77 ILE A N 1
ATOM 609 C CA . ILE A 1 77 ? 14.023 -10.927 -6.433 1.00 97.38 77 ILE A CA 1
ATOM 610 C C . ILE A 1 77 ? 15.534 -10.802 -6.222 1.00 97.38 77 ILE A C 1
ATOM 612 O O . ILE A 1 77 ? 16.316 -11.365 -6.978 1.00 97.38 77 ILE A O 1
ATOM 616 N N . TYR A 1 78 ? 15.960 -10.054 -5.203 1.00 97.31 78 TYR A N 1
ATOM 617 C CA . TYR A 1 78 ? 17.383 -9.864 -4.908 1.00 97.31 78 TYR A CA 1
ATOM 618 C C . TYR A 1 78 ? 17.968 -11.102 -4.216 1.00 97.31 78 TYR A C 1
ATOM 620 O O . TYR A 1 78 ? 17.432 -11.540 -3.199 1.00 97.31 78 TYR A O 1
ATOM 628 N N . ALA A 1 79 ? 19.084 -11.632 -4.730 1.00 97.50 79 ALA A N 1
ATOM 629 C CA . ALA A 1 79 ? 19.795 -12.772 -4.146 1.00 97.50 79 ALA A CA 1
ATOM 630 C C . ALA A 1 79 ? 20.125 -12.567 -2.657 1.00 97.50 79 ALA A C 1
ATOM 632 O O . ALA A 1 79 ? 19.862 -13.447 -1.839 1.00 97.50 79 ALA A O 1
ATOM 633 N N . GLY A 1 80 ? 20.600 -11.375 -2.282 1.00 96.06 80 GLY A N 1
ATOM 634 C CA . GLY A 1 80 ? 20.897 -11.050 -0.887 1.00 96.06 80 GLY A CA 1
ATOM 635 C C . GLY A 1 80 ? 19.659 -11.046 0.014 1.00 96.06 80 GLY A C 1
ATOM 636 O O . GLY A 1 80 ? 19.750 -11.474 1.159 1.00 96.06 80 GLY A O 1
ATOM 637 N N . ASP A 1 81 ? 18.486 -10.638 -0.479 1.00 95.50 81 ASP A N 1
ATOM 638 C CA . ASP A 1 81 ? 17.247 -10.678 0.317 1.00 95.50 81 ASP A CA 1
ATOM 639 C C . ASP A 1 81 ? 16.789 -12.126 0.590 1.00 95.50 81 ASP A C 1
ATOM 641 O O . ASP A 1 81 ? 16.183 -12.392 1.630 1.00 95.50 81 ASP A O 1
ATOM 645 N N . ILE A 1 82 ? 17.104 -13.063 -0.316 1.00 95.69 82 ILE A N 1
ATOM 646 C CA . ILE A 1 82 ? 16.882 -14.505 -0.117 1.00 95.69 82 ILE A CA 1
ATOM 647 C C . ILE A 1 82 ? 17.852 -15.040 0.941 1.00 95.69 82 ILE A C 1
ATOM 649 O O . ILE A 1 82 ? 17.416 -15.689 1.890 1.00 95.69 82 ILE A O 1
ATOM 653 N N . GLU A 1 83 ? 19.145 -14.736 0.801 1.00 95.44 83 GLU A N 1
ATOM 654 C CA . GLU A 1 83 ? 20.201 -15.205 1.709 1.00 95.44 83 GLU A CA 1
ATOM 655 C C . GLU A 1 83 ? 19.952 -14.751 3.156 1.00 95.44 83 GLU A C 1
ATOM 657 O O . GLU A 1 83 ? 20.000 -15.552 4.087 1.00 95.44 83 GLU A O 1
ATOM 662 N N . HIS A 1 84 ? 19.565 -13.487 3.347 1.00 94.19 84 HIS A N 1
ATOM 663 C CA . HIS A 1 84 ? 19.289 -12.921 4.671 1.00 94.19 84 HIS A CA 1
ATOM 664 C C . HIS A 1 84 ? 17.864 -13.193 5.177 1.00 94.19 84 HIS A C 1
ATOM 666 O O . HIS A 1 84 ? 17.480 -12.659 6.218 1.00 94.19 84 HIS A O 1
ATOM 672 N N . LYS A 1 85 ? 17.056 -13.984 4.452 1.00 91.94 85 LYS A N 1
ATOM 673 C CA . LYS A 1 85 ? 15.648 -14.275 4.784 1.00 91.94 85 LYS A CA 1
ATOM 674 C C . LYS A 1 85 ? 14.854 -13.013 5.124 1.00 91.94 85 LYS A C 1
ATOM 676 O O . LYS A 1 85 ? 14.122 -12.965 6.114 1.00 91.94 85 LYS A O 1
ATOM 681 N N . LYS A 1 86 ? 15.012 -11.970 4.309 1.00 91.81 86 LYS A N 1
ATOM 682 C CA . LYS A 1 86 ? 14.363 -10.683 4.554 1.00 91.81 86 LYS A CA 1
ATOM 683 C C . LYS A 1 86 ? 12.857 -10.868 4.694 1.00 91.81 86 LYS A C 1
ATOM 685 O O . LYS A 1 86 ? 12.215 -11.473 3.835 1.00 91.81 86 LYS A O 1
ATOM 690 N N . MET A 1 87 ? 12.301 -10.316 5.766 1.00 89.56 87 MET A N 1
ATOM 691 C CA . MET A 1 87 ? 10.883 -10.433 6.080 1.00 89.56 87 MET A CA 1
ATOM 692 C C . MET A 1 87 ? 10.086 -9.298 5.448 1.00 89.56 87 MET A C 1
ATOM 694 O O . MET A 1 87 ? 10.482 -8.130 5.473 1.00 89.56 87 MET A O 1
ATOM 698 N N . ARG A 1 88 ? 8.923 -9.634 4.896 1.00 80.56 88 ARG A N 1
ATOM 699 C CA . ARG A 1 88 ? 7.938 -8.663 4.437 1.00 80.56 88 ARG A CA 1
ATOM 700 C C . ARG A 1 88 ? 7.034 -8.280 5.605 1.00 80.56 88 ARG A C 1
ATOM 702 O O . ARG A 1 88 ? 6.196 -9.073 6.025 1.00 80.56 88 ARG A O 1
ATOM 709 N N . ALA A 1 89 ? 7.184 -7.049 6.094 1.00 73.12 89 ALA A N 1
ATOM 710 C CA . ALA A 1 89 ? 6.473 -6.544 7.273 1.00 73.12 89 ALA A CA 1
ATOM 711 C C . ALA A 1 89 ? 4.939 -6.652 7.171 1.00 73.12 89 ALA A C 1
ATOM 713 O O . ALA A 1 89 ? 4.279 -6.899 8.173 1.00 73.12 89 ALA A O 1
ATOM 714 N N . ASP A 1 90 ? 4.375 -6.522 5.963 1.00 69.00 90 ASP A N 1
ATOM 715 C CA . ASP A 1 90 ? 2.924 -6.605 5.736 1.00 69.00 90 ASP A CA 1
ATOM 716 C C . ASP A 1 90 ? 2.323 -7.983 6.080 1.00 69.00 90 ASP A C 1
ATOM 718 O O . ASP A 1 90 ? 1.173 -8.058 6.507 1.00 69.00 90 ASP A O 1
ATOM 722 N N . PHE A 1 91 ? 3.071 -9.068 5.846 1.00 70.69 91 PHE A N 1
ATOM 723 C CA . PHE A 1 91 ? 2.551 -10.443 5.895 1.00 70.69 91 PHE A CA 1
ATOM 724 C C . PHE A 1 91 ? 3.292 -11.346 6.882 1.00 70.69 91 PHE A C 1
ATOM 726 O O . PHE A 1 91 ? 2.836 -12.456 7.138 1.00 70.69 91 PHE A O 1
ATOM 733 N N . GLY A 1 92 ? 4.436 -10.906 7.412 1.00 81.31 92 GLY A N 1
ATOM 734 C CA . GLY A 1 92 ? 5.246 -11.719 8.317 1.00 81.31 92 GLY A CA 1
ATOM 735 C C . GLY A 1 92 ? 5.840 -12.967 7.656 1.00 81.31 92 GLY A C 1
ATOM 736 O O . GLY A 1 92 ? 6.144 -13.926 8.354 1.00 81.31 92 GLY A O 1
ATOM 737 N N . ILE A 1 93 ? 6.015 -12.962 6.329 1.00 88.00 93 ILE A N 1
ATOM 738 C CA . ILE A 1 93 ? 6.664 -14.040 5.560 1.00 88.00 93 ILE A CA 1
ATOM 739 C C . ILE A 1 93 ? 7.945 -13.535 4.890 1.00 88.00 93 ILE A C 1
ATOM 741 O O . ILE A 1 93 ? 8.116 -12.326 4.704 1.00 88.00 93 ILE A O 1
ATOM 745 N N . SER A 1 94 ? 8.849 -14.445 4.524 1.00 93.31 94 SER A N 1
ATOM 746 C CA . SER A 1 94 ? 10.084 -14.077 3.825 1.00 93.31 94 SER A CA 1
ATOM 747 C C . SER A 1 94 ? 9.799 -13.572 2.404 1.00 93.31 94 SER A C 1
ATOM 749 O O . SER A 1 94 ? 8.777 -13.907 1.804 1.00 93.31 94 SER A O 1
ATOM 751 N N . TYR A 1 95 ? 10.716 -12.798 1.822 1.00 92.88 95 TYR A N 1
ATOM 752 C CA . TYR A 1 95 ? 10.608 -12.350 0.426 1.00 92.88 95 TYR A CA 1
ATOM 753 C C . TYR A 1 95 ? 10.568 -13.527 -0.564 1.00 92.88 95 TYR A C 1
ATOM 755 O O . TYR A 1 95 ? 9.914 -13.429 -1.600 1.00 92.88 95 TYR A O 1
ATOM 763 N N . ALA A 1 96 ? 11.233 -14.642 -0.247 1.00 93.69 96 ALA A N 1
ATOM 764 C CA . ALA A 1 96 ? 11.196 -15.856 -1.060 1.00 93.69 96 ALA A CA 1
ATOM 765 C C . ALA A 1 96 ? 9.813 -16.531 -1.015 1.00 93.69 96 ALA A C 1
ATOM 767 O O . ALA A 1 96 ? 9.292 -16.946 -2.052 1.00 93.69 96 ALA A O 1
ATOM 768 N N . ASP A 1 97 ? 9.187 -16.594 0.163 1.00 93.25 97 ASP A N 1
ATOM 769 C CA . ASP A 1 97 ? 7.832 -17.137 0.315 1.00 93.25 97 ASP A CA 1
ATOM 770 C C . ASP A 1 97 ? 6.782 -16.231 -0.329 1.00 93.25 97 ASP A C 1
ATOM 772 O O . ASP A 1 97 ? 5.880 -16.713 -1.012 1.00 93.25 97 ASP A O 1
ATOM 776 N N . ASP A 1 98 ? 6.935 -14.914 -0.183 1.00 91.62 98 ASP A N 1
ATOM 777 C CA . ASP A 1 98 ? 6.086 -13.922 -0.841 1.00 91.62 98 ASP A CA 1
ATOM 778 C C . ASP A 1 98 ? 6.201 -13.996 -2.371 1.00 91.62 98 ASP A C 1
ATOM 780 O O . ASP A 1 98 ? 5.188 -13.925 -3.064 1.00 91.62 98 ASP A O 1
ATOM 784 N N . ALA A 1 99 ? 7.405 -14.229 -2.904 1.00 93.44 99 ALA A N 1
ATOM 785 C CA . ALA A 1 99 ? 7.609 -14.477 -4.327 1.00 93.44 99 ALA A CA 1
ATOM 786 C C . ALA A 1 99 ? 6.838 -15.714 -4.813 1.00 93.44 99 ALA A C 1
ATOM 788 O O . ALA A 1 99 ? 6.105 -15.625 -5.796 1.00 93.44 99 ALA A O 1
ATOM 789 N N . MET A 1 100 ? 6.948 -16.850 -4.116 1.00 94.06 100 MET A N 1
ATOM 790 C CA . MET A 1 100 ? 6.201 -18.067 -4.473 1.00 94.06 100 MET A CA 1
ATOM 791 C C . MET A 1 100 ? 4.689 -17.862 -4.375 1.00 94.06 100 MET A C 1
ATOM 793 O O . MET A 1 100 ? 3.955 -18.269 -5.277 1.00 94.06 100 MET A O 1
ATOM 797 N N . LYS A 1 101 ? 4.224 -17.194 -3.314 1.00 92.62 101 LYS A N 1
ATOM 798 C CA . LYS A 1 101 ? 2.811 -16.857 -3.142 1.00 92.62 101 LYS A CA 1
ATOM 799 C C . LYS A 1 101 ? 2.313 -15.991 -4.297 1.00 92.62 101 LYS A C 1
ATOM 801 O O . LYS A 1 101 ? 1.275 -16.291 -4.874 1.00 92.62 101 LYS A O 1
ATOM 806 N N . LEU A 1 102 ? 3.069 -14.962 -4.676 1.00 91.88 102 LEU A N 1
ATOM 807 C CA . LEU A 1 102 ? 2.707 -14.079 -5.779 1.00 91.88 102 LEU A CA 1
ATOM 808 C C . LEU A 1 102 ? 2.649 -14.830 -7.117 1.00 91.88 102 LEU A C 1
ATOM 810 O O . LEU A 1 102 ? 1.730 -14.599 -7.895 1.00 91.88 102 LEU A O 1
ATOM 814 N N . ILE A 1 103 ? 3.574 -15.760 -7.379 1.00 94.69 103 ILE A N 1
ATOM 815 C CA . ILE A 1 103 ? 3.520 -16.612 -8.581 1.00 94.69 103 ILE A CA 1
ATOM 816 C C . ILE A 1 103 ? 2.239 -17.451 -8.591 1.00 94.69 103 ILE A C 1
ATOM 818 O O . ILE A 1 103 ? 1.549 -17.492 -9.612 1.00 94.69 103 ILE A O 1
ATOM 822 N N . ALA A 1 104 ? 1.912 -18.094 -7.467 1.00 93.62 104 ALA A N 1
ATOM 823 C CA . ALA A 1 104 ? 0.707 -18.906 -7.339 1.00 93.62 104 ALA A CA 1
ATOM 824 C C . ALA A 1 104 ? -0.565 -18.066 -7.542 1.00 93.62 104 ALA A C 1
ATOM 826 O O . ALA A 1 104 ? -1.410 -18.435 -8.356 1.00 93.62 104 ALA A O 1
ATOM 827 N N . ASP A 1 105 ? -0.661 -16.909 -6.881 1.00 92.69 105 ASP A N 1
ATOM 828 C CA . ASP A 1 105 ? -1.805 -15.999 -6.982 1.00 92.69 105 ASP A CA 1
ATOM 829 C C . ASP A 1 105 ? -1.997 -15.492 -8.423 1.00 92.69 105 ASP A C 1
ATOM 831 O O . ASP A 1 105 ? -3.103 -15.529 -8.960 1.00 92.69 105 ASP A O 1
ATOM 835 N N . LEU A 1 106 ? -0.921 -15.060 -9.093 1.00 93.75 106 LEU A N 1
ATOM 836 C CA . LEU A 1 106 ? -0.986 -14.577 -10.478 1.00 93.75 106 LEU A CA 1
ATOM 837 C C . LEU A 1 106 ? -1.378 -15.696 -11.453 1.00 93.75 106 LEU A C 1
ATOM 839 O O . LEU A 1 106 ? -2.209 -15.480 -12.338 1.00 93.75 106 LEU A O 1
ATOM 843 N N . THR A 1 107 ? -0.826 -16.896 -11.269 1.00 94.06 107 THR A N 1
ATOM 844 C CA . THR A 1 107 ? -1.145 -18.062 -12.106 1.00 94.06 107 THR A CA 1
ATOM 845 C C . THR A 1 107 ? -2.604 -18.486 -11.923 1.00 94.06 107 THR A C 1
ATOM 847 O O . THR A 1 107 ? -3.293 -18.740 -12.909 1.00 94.06 107 THR A O 1
ATOM 850 N N . ALA A 1 108 ? -3.113 -18.485 -10.685 1.00 94.12 108 ALA A N 1
ATOM 851 C CA . ALA A 1 108 ? -4.515 -18.778 -10.382 1.00 94.12 108 ALA A CA 1
ATOM 852 C C . ALA A 1 108 ? -5.485 -17.768 -11.024 1.00 94.12 108 ALA A C 1
ATOM 854 O O . ALA A 1 108 ? -6.604 -18.124 -11.387 1.00 94.12 108 ALA A O 1
ATOM 855 N N . LEU A 1 109 ? -5.043 -16.523 -11.230 1.00 91.75 109 LEU A N 1
ATOM 856 C CA . LEU A 1 109 ? -5.790 -15.488 -11.954 1.00 91.75 109 LEU A CA 1
ATOM 857 C C . LEU A 1 109 ? -5.681 -15.601 -13.488 1.00 91.75 109 LEU A C 1
ATOM 859 O O . LEU A 1 109 ? -6.222 -14.750 -14.199 1.00 91.75 109 LEU A O 1
ATOM 863 N N . GLY A 1 110 ? -4.999 -16.630 -14.004 1.00 93.75 110 GLY A N 1
ATOM 864 C CA . GLY A 1 110 ? -4.811 -16.878 -15.435 1.00 93.75 110 GLY A CA 1
ATOM 865 C C . GLY A 1 110 ? -3.760 -15.981 -16.096 1.00 93.75 110 GLY A C 1
ATOM 866 O O . GLY A 1 110 ? -3.771 -15.825 -17.318 1.00 93.75 110 GLY A O 1
ATOM 867 N N . LEU A 1 111 ? -2.874 -15.359 -15.312 1.00 95.19 111 LEU A N 1
ATOM 868 C CA . LEU A 1 111 ? -1.790 -14.521 -15.823 1.00 95.19 111 LEU A CA 1
ATOM 869 C C . LEU A 1 111 ? -0.549 -15.374 -16.104 1.00 95.19 111 LEU A C 1
ATOM 871 O O . LEU A 1 111 ? -0.144 -16.196 -15.284 1.00 95.19 111 LEU A O 1
ATOM 875 N N . LEU A 1 112 ? 0.085 -15.158 -17.260 1.00 96.44 112 LEU A N 1
ATOM 876 C CA . LEU A 1 112 ? 1.297 -15.887 -17.633 1.00 96.44 112 LEU A CA 1
ATOM 877 C C . LEU A 1 112 ? 2.502 -15.344 -16.868 1.00 96.44 112 LEU A C 1
ATOM 879 O O . LEU A 1 112 ? 3.020 -14.273 -17.191 1.00 96.44 112 LEU A O 1
ATOM 883 N N . VAL A 1 113 ? 2.989 -16.112 -15.900 1.00 96.88 113 VAL A N 1
ATOM 884 C CA . VAL A 1 113 ? 4.273 -15.855 -15.246 1.00 96.88 113 VAL A CA 1
ATOM 885 C C . VAL A 1 113 ? 5.378 -16.522 -16.067 1.00 96.88 113 VAL A C 1
ATOM 887 O O . VAL A 1 113 ? 5.478 -17.745 -16.113 1.00 96.88 113 VAL A O 1
ATOM 890 N N . ARG A 1 114 ? 6.216 -15.719 -16.735 1.00 97.38 114 ARG A N 1
ATOM 891 C CA . ARG A 1 114 ? 7.359 -16.200 -17.531 1.00 97.38 114 ARG A CA 1
ATOM 892 C C . ARG A 1 114 ? 8.404 -16.884 -16.650 1.00 97.38 114 ARG A C 1
ATOM 894 O O . ARG A 1 114 ? 9.018 -17.860 -17.080 1.00 97.38 114 ARG A O 1
ATOM 901 N N . GLY A 1 115 ? 8.603 -16.363 -15.444 1.00 97.38 115 GLY A N 1
ATOM 902 C CA . GLY A 1 115 ? 9.475 -16.936 -14.428 1.00 97.38 115 GLY A CA 1
ATOM 903 C C . GLY A 1 115 ? 10.106 -15.873 -13.534 1.00 97.38 115 GLY A C 1
ATOM 904 O O . GLY A 1 115 ? 9.606 -14.749 -13.429 1.00 97.38 115 GLY A O 1
ATOM 905 N N . VAL A 1 116 ? 11.202 -16.252 -12.879 1.00 98.38 116 VAL A N 1
ATOM 906 C CA . VAL A 1 116 ? 11.864 -15.451 -11.845 1.00 98.38 116 VAL A CA 1
ATOM 907 C C . VAL A 1 116 ? 13.256 -15.025 -12.296 1.00 98.38 116 VAL A C 1
ATOM 909 O O . VAL A 1 116 ? 14.032 -15.834 -12.791 1.00 98.38 116 VAL A O 1
ATOM 912 N N . VAL A 1 117 ? 13.599 -13.760 -12.080 1.00 98.62 117 VAL A N 1
ATOM 913 C CA . VAL A 1 117 ? 14.965 -13.251 -12.206 1.00 98.62 117 VAL A CA 1
ATOM 914 C C . VAL A 1 117 ? 15.524 -13.040 -10.806 1.00 98.62 117 VAL A C 1
ATOM 916 O O . VAL A 1 117 ? 15.045 -12.184 -10.058 1.00 98.62 117 VAL A O 1
ATOM 919 N N . ILE A 1 118 ? 16.550 -13.812 -10.455 1.00 98.50 118 ILE A N 1
ATOM 920 C CA . ILE A 1 118 ? 17.320 -13.600 -9.231 1.00 98.50 118 ILE A CA 1
ATOM 921 C C . ILE A 1 118 ? 18.401 -12.566 -9.550 1.00 98.50 118 ILE A C 1
ATOM 923 O O . ILE A 1 118 ? 19.327 -12.834 -10.315 1.00 98.50 118 ILE A O 1
ATOM 927 N N . THR A 1 119 ? 18.252 -11.363 -9.001 1.00 98.25 119 THR A N 1
ATOM 928 C CA . THR A 1 119 ? 19.107 -10.212 -9.300 1.00 98.25 119 THR A CA 1
ATOM 929 C C . THR A 1 119 ? 20.305 -10.124 -8.367 1.00 98.25 119 THR A C 1
ATOM 931 O O . THR A 1 119 ? 20.246 -10.557 -7.214 1.00 98.25 119 THR A O 1
ATOM 934 N N . ARG A 1 120 ? 21.384 -9.507 -8.871 1.00 96.75 120 ARG A N 1
ATOM 935 C CA . ARG A 1 120 ? 22.656 -9.290 -8.163 1.00 96.75 120 ARG A CA 1
ATOM 936 C C . ARG A 1 120 ? 23.230 -10.582 -7.572 1.00 96.75 120 ARG A C 1
ATOM 938 O O . ARG A 1 120 ? 23.782 -10.563 -6.480 1.00 96.75 120 ARG A O 1
ATOM 945 N N . TYR A 1 121 ? 23.078 -11.689 -8.289 1.00 97.69 121 TYR A N 1
ATOM 946 C CA . TYR A 1 121 ? 23.607 -12.980 -7.874 1.00 97.69 121 TYR A CA 1
ATOM 947 C C . TYR A 1 121 ? 25.142 -12.970 -7.893 1.00 97.69 121 TYR A C 1
ATOM 949 O O . TYR A 1 121 ? 25.755 -12.542 -8.878 1.00 97.69 121 TYR A O 1
ATOM 957 N N . THR A 1 122 ? 25.755 -13.444 -6.809 1.00 96.50 122 THR A N 1
ATOM 958 C CA . THR A 1 122 ? 27.213 -13.557 -6.638 1.00 96.50 122 THR A CA 1
ATOM 959 C C . THR A 1 122 ? 27.678 -14.958 -6.237 1.00 96.50 122 THR A C 1
ATOM 961 O O . THR A 1 122 ? 28.881 -15.195 -6.164 1.00 96.50 122 THR A O 1
ATOM 964 N N . GLY A 1 123 ? 26.754 -15.907 -6.053 1.00 96.06 123 GLY A N 1
ATOM 965 C CA . GLY A 1 123 ? 27.072 -17.293 -5.685 1.00 96.06 123 GLY A CA 1
ATOM 966 C C . GLY A 1 123 ? 26.346 -17.805 -4.439 1.00 96.06 123 GLY A C 1
ATOM 967 O O . GLY A 1 123 ? 26.683 -18.876 -3.943 1.00 96.06 123 GLY A O 1
ATOM 968 N N . GLU A 1 124 ? 25.364 -17.057 -3.938 1.00 97.56 124 GLU A N 1
ATOM 969 C CA . GLU A 1 124 ? 24.607 -17.318 -2.714 1.00 97.56 124 GLU A CA 1
ATOM 970 C C . GLU A 1 124 ? 23.959 -18.714 -2.727 1.00 97.56 124 GLU A C 1
ATOM 972 O O . GLU A 1 124 ? 23.212 -19.072 -3.647 1.00 97.56 124 GLU A O 1
ATOM 977 N N . ILE A 1 125 ? 24.217 -19.511 -1.685 1.00 96.94 125 ILE A N 1
ATOM 978 C CA . ILE A 1 125 ? 23.728 -20.894 -1.588 1.00 96.94 125 ILE A CA 1
ATOM 979 C C . ILE A 1 125 ? 22.201 -20.907 -1.472 1.00 96.94 125 ILE A C 1
ATOM 981 O O . ILE A 1 125 ? 21.545 -21.726 -2.126 1.00 96.94 125 ILE A O 1
ATOM 985 N N . ALA A 1 126 ? 21.610 -19.985 -0.702 1.00 96.75 126 ALA A N 1
ATOM 986 C CA . ALA A 1 126 ? 20.159 -19.918 -0.561 1.00 96.75 126 ALA A CA 1
ATOM 987 C C . ALA A 1 126 ? 19.480 -19.579 -1.899 1.00 96.75 126 ALA A C 1
ATOM 989 O O . ALA A 1 126 ? 18.435 -20.144 -2.224 1.00 96.75 126 ALA A O 1
ATOM 990 N N . ALA A 1 127 ? 20.098 -18.728 -2.726 1.00 96.88 127 ALA A N 1
ATOM 991 C CA . ALA A 1 127 ? 19.595 -18.405 -4.060 1.00 96.88 127 ALA A CA 1
ATOM 992 C C . ALA A 1 127 ? 19.643 -19.612 -5.017 1.00 96.88 127 ALA A C 1
ATOM 994 O O . ALA A 1 127 ? 18.722 -19.809 -5.813 1.00 96.88 127 ALA A O 1
ATOM 995 N N . GLN A 1 128 ? 20.674 -20.459 -4.927 1.00 97.69 128 GLN A N 1
ATOM 996 C CA . GLN A 1 128 ? 20.747 -21.712 -5.693 1.00 97.69 128 GLN A CA 1
ATOM 997 C C . GLN A 1 128 ? 19.674 -22.717 -5.259 1.00 97.69 128 GLN A C 1
ATOM 999 O O . GLN A 1 128 ? 19.024 -23.336 -6.101 1.00 97.69 128 GLN A O 1
ATOM 1004 N N . GLN A 1 129 ? 19.460 -22.872 -3.951 1.00 97.38 129 GLN A N 1
ATOM 1005 C CA . GLN A 1 129 ? 18.404 -23.737 -3.418 1.00 97.38 129 GLN A CA 1
ATOM 1006 C C . GLN A 1 129 ? 17.017 -23.245 -3.841 1.00 97.38 129 GLN A C 1
ATOM 1008 O O . GLN A 1 129 ? 16.181 -24.040 -4.272 1.00 97.38 129 GLN A O 1
ATOM 1013 N N . PHE A 1 130 ? 16.791 -21.931 -3.779 1.00 97.44 130 PHE A N 1
ATOM 1014 C CA . PHE A 1 130 ? 15.549 -21.311 -4.224 1.00 97.44 130 PHE A CA 1
ATOM 1015 C C . PHE A 1 130 ? 15.299 -21.540 -5.719 1.00 97.44 130 PHE A C 1
ATOM 1017 O O . PHE A 1 130 ? 14.200 -21.946 -6.095 1.00 97.44 130 PHE A O 1
ATOM 1024 N N . ARG A 1 131 ? 16.331 -21.387 -6.562 1.00 97.81 131 ARG A N 1
ATOM 1025 C CA . ARG A 1 131 ? 16.264 -21.733 -7.988 1.00 97.81 131 ARG A CA 1
ATOM 1026 C C . ARG A 1 131 ? 15.841 -23.188 -8.204 1.00 97.81 131 ARG A C 1
ATOM 1028 O O . ARG A 1 131 ? 14.862 -23.419 -8.904 1.00 97.81 131 ARG A O 1
ATOM 1035 N N . ARG A 1 132 ? 16.514 -24.153 -7.562 1.00 97.75 132 ARG A N 1
ATOM 1036 C CA . ARG A 1 132 ? 16.176 -25.587 -7.695 1.00 97.75 132 ARG A CA 1
ATOM 1037 C C . ARG A 1 132 ? 14.741 -25.882 -7.265 1.00 97.75 132 ARG A C 1
ATOM 1039 O O . ARG A 1 132 ? 14.060 -26.677 -7.905 1.00 97.75 132 ARG A O 1
ATOM 1046 N N . ARG A 1 133 ? 14.273 -25.234 -6.193 1.00 96.62 133 ARG A N 1
ATOM 1047 C CA . ARG A 1 133 ? 12.892 -25.363 -5.713 1.00 96.62 133 ARG A CA 1
ATOM 1048 C C . ARG A 1 133 ? 11.883 -24.876 -6.755 1.00 96.62 133 ARG A C 1
ATOM 1050 O O . ARG A 1 133 ? 10.910 -25.578 -7.008 1.00 96.62 133 ARG A O 1
ATOM 1057 N N . LEU A 1 134 ? 12.116 -23.709 -7.356 1.00 97.25 134 LEU A N 1
ATOM 1058 C CA . LEU A 1 134 ? 11.252 -23.147 -8.399 1.00 97.25 134 LEU A CA 1
ATOM 1059 C C . LEU A 1 134 ? 11.271 -23.994 -9.681 1.00 97.25 134 LEU A C 1
ATOM 1061 O O . LEU A 1 134 ? 10.213 -24.325 -10.212 1.00 97.25 134 LEU A O 1
ATOM 1065 N N . GLU A 1 135 ? 12.453 -24.407 -10.142 1.00 97.25 135 GLU A N 1
ATOM 1066 C CA . GLU A 1 135 ? 12.600 -25.258 -11.330 1.00 97.25 135 GLU A CA 1
ATOM 1067 C C . GLU A 1 135 ? 11.928 -26.626 -11.132 1.00 97.25 135 GLU A C 1
ATOM 1069 O O . GLU A 1 135 ? 11.268 -27.122 -12.044 1.00 97.25 135 GLU A O 1
ATOM 1074 N N . GLY A 1 136 ? 11.992 -27.192 -9.919 1.00 96.62 136 GLY A N 1
ATOM 1075 C CA . GLY A 1 136 ? 11.258 -28.406 -9.546 1.00 96.62 136 GLY A CA 1
ATOM 1076 C C . GLY A 1 136 ? 9.730 -28.260 -9.595 1.00 96.62 136 GLY A C 1
ATOM 1077 O O . GLY A 1 136 ? 9.024 -29.259 -9.700 1.00 96.62 136 GLY A O 1
ATOM 1078 N N . GLN A 1 137 ? 9.214 -27.029 -9.568 1.00 94.69 137 GLN A N 1
ATOM 1079 C CA . GLN A 1 137 ? 7.797 -26.697 -9.763 1.00 94.69 137 GLN A CA 1
ATOM 1080 C C . GLN A 1 137 ? 7.483 -26.263 -11.208 1.00 94.69 137 GLN A C 1
ATOM 1082 O O . GLN A 1 137 ? 6.388 -25.780 -11.485 1.00 94.69 137 GLN A O 1
ATOM 1087 N N . GLY A 1 138 ? 8.436 -26.408 -12.136 1.00 94.88 138 GLY A N 1
ATOM 1088 C CA . GLY A 1 138 ? 8.286 -26.005 -13.536 1.00 94.88 138 GLY A CA 1
ATOM 1089 C C . GLY A 1 138 ? 8.435 -24.499 -13.785 1.00 94.88 138 GLY A C 1
ATOM 1090 O O . GLY A 1 138 ? 8.176 -24.036 -14.897 1.00 94.88 138 GLY A O 1
ATOM 1091 N N . ILE A 1 139 ? 8.864 -23.721 -12.785 1.00 96.88 139 ILE A N 1
ATOM 1092 C CA . ILE A 1 139 ? 9.075 -22.275 -12.905 1.00 96.88 139 ILE A CA 1
ATOM 1093 C C . ILE A 1 139 ? 10.506 -22.025 -13.382 1.00 96.88 139 ILE A C 1
ATOM 1095 O O . ILE A 1 139 ? 11.473 -22.435 -12.744 1.00 96.88 139 ILE A O 1
ATOM 1099 N N . ARG A 1 140 ? 10.654 -21.314 -14.502 1.00 97.88 140 ARG A N 1
ATOM 1100 C CA . ARG A 1 140 ? 11.974 -20.951 -15.034 1.00 97.88 140 ARG A CA 1
ATOM 1101 C C . ARG A 1 140 ? 12.618 -19.853 -14.195 1.00 97.88 140 ARG A C 1
ATOM 1103 O O . ARG A 1 140 ? 11.937 -18.924 -13.755 1.00 97.88 140 ARG A O 1
ATOM 1110 N N . VAL A 1 141 ? 13.931 -19.949 -14.014 1.00 98.38 141 VAL A N 1
ATOM 1111 C CA . VAL A 1 141 ? 14.711 -18.998 -13.221 1.00 98.38 141 VAL A CA 1
ATOM 1112 C C . VAL A 1 141 ? 15.957 -18.579 -13.987 1.00 98.38 141 VAL A C 1
ATOM 1114 O O . VAL A 1 141 ? 16.635 -19.425 -14.565 1.00 98.38 141 VAL A O 1
ATOM 1117 N N . TRP A 1 142 ? 16.259 -17.284 -13.947 1.00 98.56 142 TRP A N 1
ATOM 1118 C CA . TRP A 1 142 ? 17.441 -16.693 -14.566 1.00 98.56 142 TRP A CA 1
ATOM 1119 C C . TRP A 1 142 ? 18.261 -15.901 -13.557 1.00 98.56 142 TRP A C 1
ATOM 1121 O O . TRP A 1 142 ? 17.702 -15.271 -12.652 1.00 98.56 142 TRP A O 1
ATOM 1131 N N . TYR A 1 143 ? 19.579 -15.894 -13.737 1.00 98.31 143 TYR A N 1
ATOM 1132 C CA . TYR A 1 143 ? 20.475 -15.064 -12.940 1.00 98.31 143 TYR A CA 1
ATOM 1133 C C . TYR A 1 143 ? 20.808 -13.752 -13.642 1.00 98.31 143 TYR A C 1
ATOM 1135 O O . TYR A 1 143 ? 21.287 -13.716 -14.775 1.00 98.31 143 TYR A O 1
ATOM 1143 N N . HIS A 1 144 ? 20.587 -12.651 -12.926 1.00 98.25 144 HIS A N 1
ATOM 1144 C CA . HIS A 1 144 ? 21.196 -11.360 -13.231 1.00 98.25 144 HIS A CA 1
ATOM 1145 C C . HIS A 1 144 ? 22.286 -11.106 -12.195 1.00 98.25 144 HIS A C 1
ATOM 1147 O O . HIS A 1 144 ? 22.057 -11.227 -10.992 1.00 98.25 144 HIS A O 1
ATOM 1153 N N . TYR A 1 145 ? 23.477 -10.756 -12.657 1.00 97.06 145 TYR A N 1
ATOM 1154 C CA . TYR A 1 145 ? 24.652 -10.563 -11.819 1.00 97.06 145 TYR A CA 1
ATOM 1155 C C . TYR A 1 145 ? 24.755 -9.109 -11.356 1.00 97.06 145 TYR A C 1
ATOM 1157 O O . TYR A 1 145 ? 24.024 -8.226 -11.809 1.00 97.06 145 TYR A O 1
ATOM 1165 N N . VAL A 1 146 ? 25.672 -8.844 -10.427 1.00 94.31 146 VAL A N 1
ATOM 1166 C CA . VAL A 1 146 ? 26.045 -7.466 -10.089 1.00 94.31 146 VAL A CA 1
ATOM 1167 C C . VAL A 1 146 ? 26.617 -6.795 -11.341 1.00 94.31 146 VAL A C 1
ATOM 1169 O O . VAL A 1 146 ? 27.625 -7.246 -11.885 1.00 94.31 146 VAL A O 1
ATOM 1172 N N . THR A 1 147 ? 25.958 -5.733 -11.807 1.00 91.69 147 THR A N 1
ATOM 1173 C CA . THR A 1 147 ? 26.399 -4.955 -12.969 1.00 91.69 147 THR A CA 1
ATOM 1174 C C . THR A 1 147 ? 27.605 -4.105 -12.583 1.00 91.69 147 THR A C 1
ATOM 1176 O O . THR A 1 147 ? 27.489 -3.196 -11.759 1.00 91.69 147 THR A O 1
ATOM 1179 N N . GLN A 1 148 ? 28.767 -4.415 -13.159 1.00 89.44 148 GLN A N 1
ATOM 1180 C CA . GLN A 1 148 ? 29.991 -3.651 -12.924 1.00 89.44 148 GLN A CA 1
ATOM 1181 C C . GLN A 1 148 ? 29.834 -2.206 -13.408 1.00 89.44 148 GLN A C 1
ATOM 1183 O O . GLN A 1 148 ? 29.146 -1.943 -14.392 1.00 89.44 148 GLN A O 1
ATOM 1188 N N . GLY A 1 149 ? 30.440 -1.268 -12.678 1.00 85.81 149 GLY A N 1
ATOM 1189 C CA . GLY A 1 149 ? 30.397 0.153 -13.020 1.00 85.81 149 GLY A CA 1
ATOM 1190 C C . GLY A 1 149 ? 29.081 0.868 -12.692 1.00 85.81 149 GLY A C 1
ATOM 1191 O O . GLY A 1 149 ? 29.021 2.089 -12.785 1.00 85.81 149 GLY A O 1
ATOM 1192 N N . TYR A 1 150 ? 28.029 0.158 -12.270 1.00 86.56 150 TYR A N 1
ATOM 1193 C CA . TYR A 1 150 ? 26.738 0.774 -11.964 1.00 86.56 150 TYR A CA 1
ATOM 1194 C C . TYR A 1 150 ? 26.799 1.649 -10.695 1.00 86.56 150 TYR A C 1
ATOM 1196 O O . TYR A 1 150 ? 27.288 1.173 -9.669 1.00 86.56 150 TYR A O 1
ATOM 1204 N N . PRO A 1 151 ? 26.245 2.878 -10.694 1.00 84.62 151 PRO A N 1
ATOM 1205 C CA . PRO A 1 151 ? 25.519 3.536 -11.787 1.00 84.62 151 PRO A CA 1
ATOM 1206 C C . PRO A 1 151 ? 26.368 4.452 -12.692 1.00 84.62 151 PRO A C 1
ATOM 1208 O O . PRO A 1 151 ? 25.811 5.086 -13.576 1.00 84.62 151 PRO A O 1
ATOM 1211 N N . THR A 1 152 ? 27.671 4.603 -12.468 1.00 87.31 152 THR A N 1
ATOM 1212 C CA . THR A 1 152 ? 28.444 5.745 -12.996 1.00 87.31 152 THR A CA 1
ATOM 1213 C C . THR A 1 152 ? 29.199 5.484 -14.299 1.00 87.31 152 THR A C 1
ATOM 1215 O O . THR A 1 152 ? 29.436 6.421 -15.055 1.00 87.31 152 THR A O 1
ATOM 1218 N N . ASP A 1 153 ? 29.601 4.243 -14.567 1.00 93.56 153 ASP A N 1
ATOM 1219 C CA . ASP A 1 153 ? 30.417 3.877 -15.729 1.00 93.56 153 ASP A CA 1
ATOM 1220 C C . ASP A 1 153 ? 29.552 3.263 -16.838 1.00 93.56 153 ASP A C 1
ATOM 1222 O O . ASP A 1 153 ? 29.335 2.052 -16.909 1.00 93.56 153 ASP A O 1
ATOM 1226 N N . LEU A 1 154 ? 29.034 4.135 -17.704 1.00 92.75 154 LEU A N 1
ATOM 1227 C CA . LEU A 1 154 ? 28.131 3.772 -18.798 1.00 92.75 154 LEU A CA 1
ATOM 1228 C C . LEU A 1 154 ? 28.759 2.813 -19.814 1.00 92.75 154 LEU A C 1
ATOM 1230 O O . LEU A 1 154 ? 28.045 1.969 -20.357 1.00 92.75 154 LEU A O 1
ATOM 1234 N N . GLU A 1 155 ? 30.066 2.924 -20.065 1.00 93.81 155 GLU A N 1
ATOM 1235 C CA . GLU A 1 155 ? 30.769 2.056 -21.014 1.00 93.81 155 GLU A CA 1
ATOM 1236 C C . GLU A 1 155 ? 30.762 0.615 -20.515 1.00 93.81 155 GLU A C 1
ATOM 1238 O O . GLU A 1 155 ? 30.394 -0.295 -21.256 1.00 93.81 155 GLU A O 1
ATOM 1243 N N . THR A 1 156 ? 31.072 0.408 -19.234 1.00 94.81 156 THR A N 1
ATOM 1244 C CA . THR A 1 156 ? 31.019 -0.929 -18.639 1.00 94.81 156 THR A CA 1
ATOM 1245 C C . THR A 1 156 ? 29.582 -1.426 -18.501 1.00 94.81 156 THR A C 1
ATOM 1247 O O . THR A 1 156 ? 29.308 -2.575 -18.852 1.00 94.81 156 THR A O 1
ATOM 1250 N N . ILE A 1 157 ? 28.642 -0.586 -18.048 1.00 94.44 157 ILE A N 1
ATOM 1251 C CA . ILE A 1 157 ? 27.232 -0.975 -17.858 1.00 94.44 157 ILE A CA 1
ATOM 1252 C C . ILE A 1 157 ? 26.625 -1.493 -19.169 1.00 94.44 157 ILE A C 1
ATOM 1254 O O . ILE A 1 157 ? 26.016 -2.566 -19.186 1.00 94.44 157 ILE A O 1
ATOM 1258 N N . VAL A 1 158 ? 26.812 -0.766 -20.274 1.00 95.50 158 VAL A N 1
ATOM 1259 C CA . VAL A 1 158 ? 26.218 -1.077 -21.584 1.00 95.50 158 VAL A CA 1
ATOM 1260 C C . VAL A 1 158 ? 27.191 -1.890 -22.450 1.00 95.50 158 VAL A C 1
ATOM 1262 O O . VAL A 1 158 ? 27.442 -1.589 -23.614 1.00 95.50 158 VAL A O 1
ATOM 1265 N N . SER A 1 159 ? 27.745 -2.960 -21.878 1.00 95.44 159 SER A N 1
ATOM 1266 C CA . SER A 1 159 ? 28.693 -3.862 -22.546 1.00 95.44 159 SER A CA 1
ATOM 1267 C C . SER A 1 159 ? 28.415 -5.335 -22.239 1.00 95.44 159 SER A C 1
ATOM 1269 O O . SER A 1 159 ? 27.527 -5.666 -21.450 1.00 95.44 159 SER A O 1
ATOM 1271 N N . GLU A 1 160 ? 29.219 -6.226 -22.828 1.00 94.75 160 GLU A N 1
ATOM 1272 C CA . GLU A 1 160 ? 29.252 -7.654 -22.479 1.00 94.75 160 GLU A CA 1
ATOM 1273 C C . GLU A 1 160 ? 29.592 -7.904 -21.005 1.00 94.75 160 GLU A C 1
ATOM 1275 O O . GLU A 1 160 ? 29.070 -8.837 -20.402 1.00 94.75 160 GLU A O 1
ATOM 1280 N N . ALA A 1 161 ? 30.444 -7.066 -20.407 1.00 94.19 161 ALA A N 1
ATOM 1281 C CA . ALA A 1 161 ? 30.840 -7.199 -19.006 1.00 94.19 161 ALA A CA 1
ATOM 1282 C C . ALA A 1 161 ? 29.750 -6.700 -18.036 1.00 94.19 161 ALA A C 1
ATOM 1284 O O . ALA A 1 161 ? 29.662 -7.178 -16.902 1.00 94.19 161 ALA A O 1
ATOM 1285 N N . GLY A 1 162 ? 28.918 -5.756 -18.490 1.00 95.06 162 GLY A N 1
ATOM 1286 C CA . GLY A 1 162 ? 27.775 -5.212 -17.761 1.00 95.06 162 GLY A CA 1
ATOM 1287 C C . GLY A 1 162 ? 26.496 -6.001 -18.026 1.00 95.06 162 GLY A C 1
ATOM 1288 O O . GLY A 1 162 ? 26.332 -7.120 -17.537 1.00 95.06 162 GLY A O 1
ATOM 1289 N N . TYR A 1 163 ? 25.557 -5.416 -18.776 1.00 95.75 163 TYR A N 1
ATOM 1290 C CA . TYR A 1 163 ? 24.280 -6.066 -19.081 1.00 95.75 163 TYR A CA 1
ATOM 1291 C C . TYR A 1 163 ? 24.420 -7.367 -19.872 1.00 95.75 163 TYR A C 1
ATOM 1293 O O . TYR A 1 163 ? 23.629 -8.272 -19.633 1.00 95.75 163 TYR A O 1
ATOM 1301 N N . GLY A 1 164 ? 25.423 -7.519 -20.742 1.00 96.06 164 GLY A N 1
ATOM 1302 C CA . GLY A 1 164 ? 25.606 -8.752 -21.519 1.00 96.06 164 GLY A CA 1
ATOM 1303 C C . GLY A 1 164 ? 25.942 -9.988 -20.686 1.00 96.06 164 GLY A C 1
ATOM 1304 O O . GLY A 1 164 ? 25.664 -11.101 -21.125 1.00 96.06 164 GLY A O 1
ATOM 1305 N N . LYS A 1 165 ? 26.435 -9.806 -19.455 1.00 96.75 165 LYS A N 1
ATOM 1306 C CA . LYS A 1 165 ? 26.663 -10.897 -18.502 1.00 96.75 165 LYS A CA 1
ATOM 1307 C C . LYS A 1 165 ? 25.354 -11.487 -17.972 1.00 96.75 165 LYS A C 1
ATOM 1309 O O . LYS A 1 165 ? 25.331 -12.632 -17.530 1.00 96.75 165 LYS A O 1
ATOM 1314 N N . ASN A 1 166 ? 24.278 -10.703 -17.954 1.00 97.56 166 ASN A N 1
ATOM 1315 C CA . ASN A 1 166 ? 22.993 -11.156 -17.444 1.00 97.56 166 ASN A CA 1
ATOM 1316 C C . ASN A 1 166 ? 22.357 -12.173 -18.389 1.00 97.56 166 ASN A C 1
ATOM 1318 O O . ASN A 1 166 ? 22.456 -12.074 -19.610 1.00 97.56 166 ASN A O 1
ATOM 1322 N N . GLU A 1 167 ? 21.641 -13.139 -17.821 1.00 97.69 167 GLU A N 1
ATOM 1323 C CA . GLU A 1 167 ? 20.870 -14.069 -18.631 1.00 97.69 167 GLU A CA 1
ATOM 1324 C C . GLU A 1 167 ? 19.662 -13.353 -19.268 1.00 97.69 167 GLU A C 1
ATOM 1326 O O . GLU A 1 167 ? 18.840 -12.711 -18.595 1.00 97.69 167 GLU A O 1
ATOM 1331 N N . TYR A 1 168 ? 19.537 -13.471 -20.592 1.00 97.75 168 TYR A N 1
ATOM 1332 C CA . TYR A 1 168 ? 18.370 -12.984 -21.322 1.00 97.75 168 TYR A CA 1
ATOM 1333 C C . TYR A 1 168 ? 17.144 -13.857 -21.023 1.00 97.75 168 TYR A C 1
ATOM 1335 O O . TYR A 1 168 ? 17.226 -15.085 -21.073 1.00 97.75 168 TYR A O 1
ATOM 1343 N N . VAL A 1 169 ? 15.993 -13.226 -20.770 1.00 98.12 169 VAL A N 1
ATOM 1344 C CA . VAL A 1 169 ? 14.726 -13.915 -20.513 1.00 98.12 169 VAL A CA 1
ATOM 1345 C C . VAL A 1 169 ? 13.929 -13.941 -21.818 1.00 98.12 169 VAL A C 1
ATOM 1347 O O . VAL A 1 169 ? 13.464 -12.895 -22.268 1.00 98.12 169 VAL A O 1
ATOM 1350 N N . PRO A 1 170 ? 13.727 -15.107 -22.460 1.00 96.31 170 PRO A N 1
ATOM 1351 C CA . PRO A 1 170 ? 12.978 -15.165 -23.708 1.00 96.31 170 PRO A CA 1
ATOM 1352 C C . PRO A 1 170 ? 11.499 -14.879 -23.465 1.00 96.31 170 PRO A C 1
ATOM 1354 O O . PRO A 1 170 ? 10.816 -15.677 -22.825 1.00 96.31 170 PRO A O 1
ATOM 1357 N N . VAL A 1 171 ? 11.015 -13.765 -24.013 1.00 95.75 171 VAL A N 1
ATOM 1358 C CA . VAL A 1 171 ? 9.623 -13.312 -23.903 1.00 95.75 171 VAL A CA 1
ATOM 1359 C C . VAL A 1 171 ? 8.892 -13.390 -25.245 1.00 95.75 171 VAL A C 1
ATOM 1361 O O . VAL A 1 171 ? 9.508 -13.249 -26.301 1.00 95.75 171 VAL A O 1
ATOM 1364 N N . GLN A 1 172 ? 7.578 -13.624 -25.220 1.00 93.38 172 GLN A N 1
ATOM 1365 C CA . GLN A 1 172 ? 6.742 -13.821 -26.417 1.00 93.38 172 GLN A CA 1
ATOM 1366 C C . GLN A 1 172 ? 5.679 -12.736 -26.570 1.00 93.38 172 GLN A C 1
ATOM 1368 O O . GLN A 1 172 ? 5.281 -12.417 -27.688 1.00 93.38 172 GLN A O 1
ATOM 1373 N N . ARG A 1 173 ? 5.204 -12.180 -25.456 1.00 96.12 173 ARG A N 1
ATOM 1374 C CA . ARG A 1 173 ? 4.156 -11.165 -25.453 1.00 96.12 173 ARG A CA 1
ATOM 1375 C C . ARG A 1 173 ? 4.729 -9.746 -25.575 1.00 96.12 173 ARG A C 1
ATOM 1377 O O . ARG A 1 173 ? 5.847 -9.494 -25.120 1.00 96.12 173 ARG A O 1
ATOM 1384 N N . PRO A 1 174 ? 3.980 -8.810 -26.187 1.00 96.62 174 PRO A N 1
ATOM 1385 C CA . PRO A 1 174 ? 4.449 -7.444 -26.410 1.00 96.62 174 PRO A CA 1
ATOM 1386 C C . PRO A 1 174 ? 4.543 -6.623 -25.121 1.00 96.62 174 PRO A C 1
ATOM 1388 O O . PRO A 1 174 ? 5.269 -5.637 -25.091 1.00 96.62 174 PRO A O 1
ATOM 1391 N N . ILE A 1 175 ? 3.835 -6.998 -24.055 1.00 98.25 175 ILE A N 1
ATOM 1392 C CA . ILE A 1 175 ? 3.931 -6.340 -22.751 1.00 98.25 175 ILE A CA 1
ATOM 1393 C C . ILE A 1 175 ? 4.597 -7.311 -21.776 1.00 98.25 175 ILE A C 1
ATOM 1395 O O . ILE A 1 175 ? 4.125 -8.425 -21.563 1.00 98.25 175 ILE A O 1
ATOM 1399 N N . VAL A 1 176 ? 5.691 -6.881 -21.162 1.00 98.31 176 VAL A N 1
ATOM 1400 C CA . VAL A 1 176 ? 6.422 -7.634 -20.146 1.00 98.31 176 VAL A CA 1
ATOM 1401 C C . VAL A 1 176 ? 6.340 -6.860 -18.843 1.00 98.31 176 VAL A C 1
ATOM 1403 O O . VAL A 1 176 ? 7.001 -5.840 -18.667 1.00 98.31 176 VAL A O 1
ATOM 1406 N N . VAL A 1 177 ? 5.503 -7.327 -17.927 1.00 98.00 177 VAL A N 1
ATOM 1407 C CA . VAL A 1 177 ? 5.347 -6.725 -16.604 1.00 98.00 177 VAL A CA 1
ATOM 1408 C C . VAL A 1 177 ? 6.459 -7.238 -15.704 1.00 98.00 177 VAL A C 1
ATOM 1410 O O . VAL A 1 177 ? 6.550 -8.437 -15.452 1.00 98.00 177 VAL A O 1
ATOM 1413 N N . VAL A 1 178 ? 7.290 -6.337 -15.191 1.00 98.06 178 VAL A N 1
ATOM 1414 C CA . VAL A 1 178 ? 8.345 -6.670 -14.232 1.00 98.06 178 VAL A CA 1
ATOM 1415 C C . VAL A 1 178 ? 7.897 -6.232 -12.845 1.00 98.0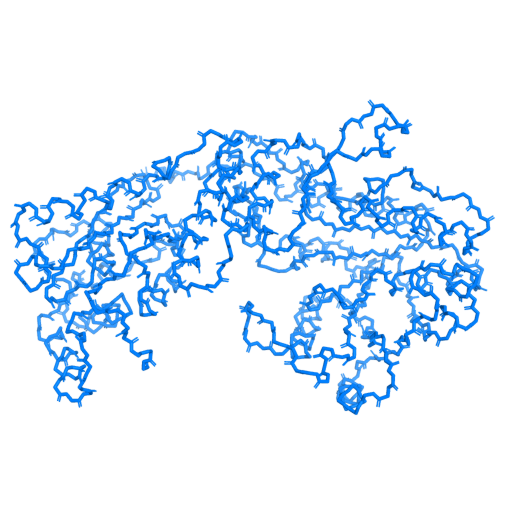6 178 VAL A C 1
ATOM 1417 O O . VAL A 1 178 ? 7.732 -5.042 -12.578 1.00 98.06 178 VAL A O 1
ATOM 1420 N N . THR A 1 179 ? 7.684 -7.197 -11.953 1.00 96.06 179 THR A N 1
ATOM 1421 C CA . THR A 1 179 ? 7.227 -6.961 -10.574 1.00 96.06 179 THR A CA 1
ATOM 1422 C C . THR A 1 179 ? 8.156 -7.625 -9.555 1.00 96.06 179 THR A C 1
ATOM 1424 O O . THR A 1 179 ? 9.123 -8.280 -9.935 1.00 96.06 179 THR A O 1
ATOM 1427 N N . ALA A 1 180 ? 7.925 -7.409 -8.259 1.00 94.25 180 ALA A N 1
ATOM 1428 C CA . ALA A 1 180 ? 8.772 -7.926 -7.185 1.00 94.25 180 ALA A CA 1
ATOM 1429 C C . ALA A 1 180 ? 8.019 -8.023 -5.843 1.00 94.25 180 ALA A C 1
ATOM 1431 O O . ALA A 1 180 ? 7.057 -7.276 -5.643 1.00 94.25 180 ALA A O 1
ATOM 1432 N N . PRO A 1 181 ? 8.508 -8.841 -4.888 1.00 88.19 181 PRO A N 1
ATOM 1433 C CA . PRO A 1 181 ? 8.019 -8.868 -3.504 1.00 88.19 181 PRO A CA 1
ATOM 1434 C C . PRO A 1 181 ? 8.075 -7.510 -2.787 1.00 88.19 181 PRO A C 1
ATOM 1436 O O . PRO A 1 181 ? 7.249 -7.216 -1.920 1.00 88.19 181 PRO A O 1
ATOM 1439 N N . GLY A 1 182 ? 9.047 -6.663 -3.150 1.00 86.31 182 GLY A N 1
ATOM 1440 C CA . GLY A 1 182 ? 9.270 -5.375 -2.500 1.00 86.31 182 GLY A CA 1
ATOM 1441 C C . GLY A 1 182 ? 10.175 -4.408 -3.277 1.00 86.31 182 GLY A C 1
ATOM 1442 O O . GLY A 1 182 ? 10.546 -4.653 -4.433 1.00 86.31 182 GLY A O 1
ATOM 1443 N N . PRO A 1 183 ? 10.506 -3.253 -2.672 1.00 86.56 183 PRO A N 1
ATOM 1444 C CA . PRO A 1 183 ? 11.469 -2.309 -3.230 1.00 86.56 183 PRO A CA 1
ATOM 1445 C C . PRO A 1 183 ? 12.892 -2.889 -3.208 1.00 86.56 183 PRO A C 1
ATOM 1447 O O . PRO A 1 183 ? 13.223 -3.752 -2.397 1.00 86.56 183 PRO A O 1
ATOM 1450 N N . GLY A 1 184 ? 13.754 -2.402 -4.104 1.00 88.94 184 GLY A N 1
ATOM 1451 C CA . GLY A 1 184 ? 15.170 -2.791 -4.143 1.00 88.94 184 GLY A CA 1
ATOM 1452 C C . GLY A 1 184 ? 15.476 -4.148 -4.791 1.00 88.94 184 GLY A C 1
ATOM 1453 O O . GLY A 1 184 ? 16.646 -4.475 -4.951 1.00 88.94 184 GLY A O 1
ATOM 1454 N N . SER A 1 185 ? 14.471 -4.901 -5.248 1.00 93.50 185 SER A N 1
ATOM 1455 C CA . SER A 1 185 ? 14.654 -6.225 -5.872 1.00 93.50 185 SER A CA 1
ATOM 1456 C C . SER A 1 185 ? 15.227 -6.211 -7.300 1.00 93.50 185 SER A C 1
ATOM 1458 O O . SER A 1 185 ? 15.380 -7.267 -7.905 1.00 93.50 185 SER A O 1
ATOM 1460 N N . GLY A 1 186 ? 15.536 -5.033 -7.854 1.00 94.25 186 GLY A N 1
ATOM 1461 C CA . GLY A 1 186 ? 16.194 -4.897 -9.160 1.00 94.25 186 GLY A CA 1
ATOM 1462 C C . GLY A 1 186 ? 15.273 -4.790 -10.381 1.00 94.25 186 GLY A C 1
ATOM 1463 O O . GLY A 1 186 ? 15.772 -4.923 -11.490 1.00 94.25 186 GLY A O 1
ATOM 1464 N N . LYS A 1 187 ? 13.972 -4.496 -10.211 1.00 96.00 187 LYS A N 1
ATOM 1465 C CA . LYS A 1 187 ? 12.996 -4.362 -11.319 1.00 96.00 187 LYS A CA 1
ATOM 1466 C C . LYS A 1 187 ? 13.488 -3.460 -12.459 1.00 96.00 187 LYS A C 1
ATOM 1468 O O . LYS A 1 187 ? 13.507 -3.887 -13.611 1.00 96.00 187 LYS A O 1
ATOM 1473 N N . PHE A 1 188 ? 13.927 -2.248 -12.116 1.00 94.25 188 PHE A N 1
ATOM 1474 C CA . PHE A 1 188 ? 14.451 -1.270 -13.068 1.00 94.25 188 PHE A CA 1
ATOM 1475 C C . PHE A 1 188 ? 15.642 -1.815 -13.876 1.00 94.25 188 PHE A C 1
ATOM 1477 O O . PHE A 1 188 ? 15.616 -1.832 -15.106 1.00 94.25 188 PHE A O 1
ATOM 1484 N N . ALA A 1 189 ? 16.654 -2.349 -13.185 1.00 94.50 189 ALA A N 1
ATOM 1485 C CA . ALA A 1 189 ? 17.843 -2.919 -13.817 1.00 94.50 189 ALA A CA 1
ATOM 1486 C C . ALA A 1 189 ? 17.508 -4.134 -14.698 1.00 94.50 189 ALA A C 1
ATOM 1488 O O . ALA A 1 189 ? 18.065 -4.272 -15.784 1.00 94.50 189 ALA A O 1
ATOM 1489 N N . THR A 1 190 ? 16.566 -4.983 -14.273 1.00 97.38 190 THR A N 1
ATOM 1490 C CA . THR A 1 190 ? 16.069 -6.100 -15.084 1.00 97.38 190 THR A CA 1
ATOM 1491 C C . THR A 1 190 ? 15.404 -5.601 -16.366 1.00 97.38 190 THR A C 1
ATOM 1493 O O . THR A 1 190 ? 15.690 -6.154 -17.424 1.00 97.38 190 THR A O 1
ATOM 1496 N N . CYS A 1 191 ? 14.583 -4.544 -16.314 1.00 97.38 191 CYS A N 1
ATOM 1497 C CA . CYS A 1 191 ? 13.979 -3.964 -17.519 1.00 97.38 191 CYS A CA 1
ATOM 1498 C C . CYS A 1 191 ? 15.047 -3.480 -18.508 1.00 97.38 191 CYS A C 1
ATOM 1500 O O . CYS A 1 191 ? 15.015 -3.868 -19.673 1.00 97.38 191 CYS A O 1
ATOM 1502 N N . LEU A 1 192 ? 16.017 -2.681 -18.048 1.00 96.06 192 LEU A N 1
ATOM 1503 C CA . LEU A 1 192 ? 17.079 -2.149 -18.911 1.00 96.06 192 LEU A CA 1
ATOM 1504 C C . LEU A 1 192 ? 17.982 -3.250 -19.482 1.00 96.06 192 LEU A C 1
ATOM 1506 O O . LEU A 1 192 ? 18.283 -3.237 -20.671 1.00 96.06 192 LEU A O 1
ATOM 1510 N N . SER A 1 193 ? 18.335 -4.246 -18.664 1.00 96.94 193 SER A N 1
ATOM 1511 C CA . SER A 1 193 ? 19.073 -5.439 -19.093 1.00 96.94 193 SER A CA 1
ATOM 1512 C C . SER A 1 193 ? 18.346 -6.170 -20.227 1.00 96.94 193 SER A C 1
ATOM 1514 O O . SER A 1 193 ? 18.940 -6.495 -21.254 1.00 96.94 193 SER A O 1
ATOM 1516 N N . GLN A 1 194 ? 17.031 -6.377 -20.101 1.00 97.81 194 GLN A N 1
ATOM 1517 C CA . GLN A 1 194 ? 16.259 -7.019 -21.163 1.00 97.81 194 GLN A CA 1
ATOM 1518 C C . GLN A 1 194 ? 16.190 -6.178 -22.438 1.00 97.81 194 GLN A C 1
ATOM 1520 O O . GLN A 1 194 ? 16.379 -6.724 -23.522 1.00 97.81 194 GLN A O 1
ATOM 1525 N N . ILE A 1 195 ? 15.985 -4.864 -22.325 1.00 96.44 195 ILE A N 1
ATOM 1526 C CA . ILE A 1 195 ? 15.979 -3.971 -23.491 1.00 96.44 195 ILE A CA 1
ATOM 1527 C C . ILE A 1 195 ? 17.339 -4.019 -24.200 1.00 96.44 195 ILE A C 1
ATOM 1529 O O . ILE A 1 195 ? 17.373 -4.137 -25.423 1.00 96.44 195 ILE A O 1
ATOM 1533 N N . TYR A 1 196 ? 18.450 -4.044 -23.460 1.00 96.81 196 TYR A N 1
ATOM 1534 C CA . TYR A 1 196 ? 19.790 -4.189 -24.034 1.00 96.81 196 TYR A CA 1
ATOM 1535 C C . TYR A 1 196 ? 19.910 -5.460 -24.883 1.00 96.81 196 TYR A C 1
ATOM 1537 O O . TYR A 1 196 ? 20.363 -5.409 -26.029 1.00 96.81 196 TYR A O 1
ATOM 1545 N N . HIS A 1 197 ? 19.438 -6.598 -24.369 1.00 97.12 197 HIS A N 1
ATOM 1546 C CA . HIS A 1 197 ? 19.442 -7.847 -25.129 1.00 97.12 197 HIS A CA 1
ATOM 1547 C C . HIS A 1 197 ? 18.501 -7.826 -26.342 1.00 97.12 197 HIS A C 1
ATOM 1549 O O . HIS A 1 197 ? 18.841 -8.412 -27.367 1.00 97.12 197 HIS A O 1
ATOM 1555 N N . GLU A 1 198 ? 17.342 -7.167 -26.270 1.00 96.38 198 GLU A N 1
ATOM 1556 C CA . GLU A 1 198 ? 16.446 -7.014 -27.427 1.00 96.38 198 GLU A CA 1
ATOM 1557 C C . GLU A 1 198 ? 17.127 -6.225 -28.552 1.00 96.38 198 GLU A C 1
ATOM 1559 O O . GLU A 1 198 ? 17.184 -6.708 -29.686 1.00 96.38 198 GLU A O 1
ATOM 1564 N N . TYR A 1 199 ? 17.737 -5.078 -28.229 1.00 94.88 199 TYR A N 1
ATOM 1565 C CA . TYR A 1 199 ? 18.443 -4.245 -29.208 1.00 94.88 199 TYR A CA 1
ATOM 1566 C C . TYR A 1 199 ? 19.635 -4.972 -29.829 1.00 94.88 199 TYR A C 1
ATOM 1568 O O . TYR A 1 199 ? 19.812 -4.938 -31.047 1.00 94.88 199 TYR A O 1
ATOM 1576 N N . ARG A 1 200 ? 20.404 -5.722 -29.033 1.00 94.38 200 ARG A N 1
ATOM 1577 C CA . ARG A 1 200 ? 21.489 -6.569 -29.552 1.00 94.38 200 ARG A CA 1
ATOM 1578 C C . ARG A 1 200 ? 21.027 -7.659 -30.508 1.00 94.38 200 ARG A C 1
ATOM 1580 O O . ARG A 1 200 ? 21.796 -8.088 -31.363 1.00 94.38 200 ARG A O 1
ATOM 1587 N N . ARG A 1 201 ? 19.786 -8.114 -30.361 1.00 94.31 201 ARG A N 1
ATOM 1588 C CA . ARG A 1 201 ? 19.159 -9.106 -31.242 1.00 94.31 201 ARG A CA 1
ATOM 1589 C C . ARG A 1 201 ? 18.438 -8.463 -32.432 1.00 94.31 201 ARG A C 1
ATOM 1591 O O . ARG A 1 201 ? 17.811 -9.182 -33.202 1.00 94.31 201 ARG A O 1
ATOM 1598 N N . GLY A 1 202 ? 18.537 -7.141 -32.594 1.00 92.88 202 GLY A N 1
ATOM 1599 C CA . GLY A 1 202 ? 17.934 -6.391 -33.696 1.00 92.88 202 GLY A CA 1
ATOM 1600 C C . GLY A 1 202 ? 16.463 -6.019 -33.486 1.00 92.88 202 GLY A C 1
ATOM 1601 O O . GLY A 1 202 ? 15.819 -5.553 -34.424 1.00 92.88 202 GLY A O 1
ATOM 1602 N N . PHE A 1 203 ? 15.918 -6.202 -32.280 1.00 93.12 203 PHE A N 1
ATOM 1603 C CA . PHE A 1 203 ? 14.534 -5.857 -31.955 1.00 93.12 203 PHE A CA 1
ATOM 1604 C C . PHE A 1 203 ? 14.458 -4.551 -31.165 1.00 93.12 203 PHE A C 1
ATOM 1606 O O . PHE A 1 203 ? 15.246 -4.302 -30.256 1.00 93.12 203 PHE A O 1
ATOM 1613 N N . LYS A 1 204 ? 13.466 -3.714 -31.482 1.00 93.12 204 LYS A N 1
ATOM 1614 C CA . LYS A 1 204 ? 13.158 -2.527 -30.678 1.00 93.12 204 LYS A CA 1
ATOM 1615 C C . LYS A 1 204 ? 12.371 -2.935 -29.433 1.00 93.12 204 LYS A C 1
ATOM 1617 O O . LYS A 1 204 ? 11.495 -3.797 -29.500 1.00 93.12 204 LYS A O 1
ATOM 1622 N N . ALA A 1 205 ? 12.672 -2.289 -28.311 1.00 95.56 205 ALA A N 1
ATOM 1623 C CA . ALA A 1 205 ? 11.945 -2.467 -27.063 1.00 95.56 205 ALA A CA 1
ATOM 1624 C C . ALA A 1 205 ? 11.868 -1.156 -26.267 1.00 95.56 205 ALA A C 1
ATOM 1626 O O . ALA A 1 205 ? 12.725 -0.285 -26.364 1.00 95.56 205 ALA A O 1
ATOM 1627 N N . GLY A 1 206 ? 10.790 -1.022 -25.506 1.00 95.75 206 GLY A N 1
ATOM 1628 C CA . GLY A 1 206 ? 10.400 0.137 -24.721 1.00 95.75 206 GLY A CA 1
ATOM 1629 C C . GLY A 1 206 ? 10.590 -0.102 -23.231 1.00 95.75 206 GLY A C 1
ATOM 1630 O O . GLY A 1 206 ? 10.428 -1.229 -22.766 1.00 95.75 206 GLY A O 1
ATOM 1631 N N . TYR A 1 207 ? 10.820 0.966 -22.472 1.00 96.75 207 TYR A N 1
ATOM 1632 C CA . TYR A 1 207 ? 10.686 0.969 -21.013 1.00 96.75 207 TYR A CA 1
ATOM 1633 C C . TYR A 1 207 ? 9.477 1.805 -20.594 1.00 96.75 207 TYR A C 1
ATOM 1635 O O . TYR A 1 207 ? 9.246 2.865 -21.161 1.00 96.75 207 TYR A O 1
ATOM 1643 N N . ALA A 1 208 ? 8.724 1.406 -19.582 1.00 97.12 208 ALA A N 1
ATOM 1644 C CA . ALA A 1 208 ? 7.814 2.325 -18.906 1.00 97.12 208 ALA A CA 1
ATOM 1645 C C . ALA A 1 208 ? 7.717 1.988 -17.428 1.00 97.12 208 ALA A C 1
ATOM 1647 O O . ALA A 1 208 ? 7.979 0.856 -17.023 1.00 97.12 208 ALA A O 1
ATOM 1648 N N . LYS A 1 209 ? 7.278 2.968 -16.641 1.00 96.69 209 LYS A N 1
ATOM 1649 C CA . LYS A 1 209 ? 7.032 2.792 -15.215 1.00 96.69 209 LYS A CA 1
ATOM 1650 C C . LYS A 1 209 ? 5.556 2.975 -14.897 1.00 96.69 209 LYS A C 1
ATOM 1652 O O . LYS A 1 209 ? 4.934 3.967 -15.284 1.00 96.69 209 LYS A O 1
ATOM 1657 N N . PHE A 1 210 ? 4.988 2.011 -14.189 1.00 95.94 210 PHE A N 1
ATOM 1658 C CA . PHE A 1 210 ? 3.644 2.096 -13.646 1.00 95.94 210 PHE A CA 1
ATOM 1659 C C . PHE A 1 210 ? 3.710 2.217 -12.127 1.00 95.94 210 PHE A C 1
ATOM 1661 O O . PHE A 1 210 ? 3.951 1.244 -11.411 1.00 95.94 210 PHE A O 1
ATOM 1668 N N . GLU A 1 211 ? 3.457 3.430 -11.649 1.00 92.38 211 GLU A N 1
ATOM 1669 C CA . GLU A 1 211 ? 3.273 3.745 -10.240 1.00 92.38 211 GLU A CA 1
ATOM 1670 C C . GLU A 1 211 ? 1.973 4.505 -10.044 1.00 92.38 211 GLU A C 1
ATOM 1672 O O . GLU A 1 211 ? 1.552 5.286 -10.890 1.00 92.38 211 GLU A O 1
ATOM 1677 N N . THR A 1 212 ? 1.314 4.235 -8.925 1.00 91.38 212 THR A N 1
ATOM 1678 C CA . THR A 1 212 ? 0.019 4.835 -8.593 1.00 91.38 212 THR A CA 1
ATOM 1679 C C . THR A 1 212 ? 0.175 6.253 -8.070 1.00 91.38 212 THR A C 1
ATOM 1681 O O . THR A 1 212 ? -0.625 7.119 -8.419 1.00 91.38 212 THR A O 1
ATOM 1684 N N . PHE A 1 213 ? 1.211 6.484 -7.269 1.00 93.12 213 PHE A N 1
ATOM 1685 C CA . PHE A 1 213 ? 1.479 7.750 -6.612 1.00 93.12 213 PHE A CA 1
ATOM 1686 C C . PHE A 1 213 ? 2.962 8.126 -6.754 1.00 93.12 213 PHE A C 1
ATOM 1688 O O . PHE A 1 213 ? 3.791 7.217 -6.779 1.00 93.12 213 PHE A O 1
ATOM 1695 N N . PRO A 1 214 ? 3.288 9.429 -6.820 1.00 95.31 214 PRO A N 1
ATOM 1696 C CA . PRO A 1 214 ? 2.343 10.550 -6.860 1.00 95.31 214 PRO A CA 1
ATOM 1697 C C . PRO A 1 214 ? 1.527 10.607 -8.167 1.00 95.31 214 PRO A C 1
ATOM 1699 O O . PRO A 1 214 ? 1.851 9.971 -9.172 1.00 95.31 214 PRO A O 1
ATOM 1702 N N . VAL A 1 215 ? 0.410 11.337 -8.143 1.00 97.50 215 VAL A N 1
ATOM 1703 C CA . VAL A 1 215 ? -0.459 11.542 -9.308 1.00 97.50 215 VAL A CA 1
ATOM 1704 C C . VAL A 1 215 ? 0.051 12.745 -10.094 1.00 97.50 215 VAL A C 1
ATOM 1706 O O . VAL A 1 215 ? -0.151 13.894 -9.701 1.00 97.50 215 VAL A O 1
ATOM 1709 N N . TRP A 1 216 ? 0.712 12.462 -11.215 1.00 98.06 216 TRP A N 1
ATOM 1710 C CA . TRP A 1 216 ? 1.486 13.442 -11.982 1.00 98.06 216 TRP A CA 1
ATOM 1711 C C . TRP A 1 216 ? 0.683 14.642 -12.495 1.00 98.06 216 TRP A C 1
ATOM 1713 O O . TRP A 1 216 ? 1.234 15.735 -12.619 1.00 98.06 216 TRP A O 1
ATOM 1723 N N . ASN A 1 217 ? -0.604 14.445 -12.800 1.00 97.00 217 ASN A N 1
ATOM 1724 C CA . ASN A 1 217 ? -1.494 15.468 -13.349 1.00 97.00 217 ASN A CA 1
ATOM 1725 C C . ASN A 1 217 ? -2.349 16.180 -12.288 1.00 97.00 217 ASN A C 1
ATOM 1727 O O . ASN A 1 217 ? -3.269 16.912 -12.649 1.00 97.00 217 ASN A O 1
ATOM 1731 N N . LEU A 1 218 ? -2.067 15.967 -11.001 1.00 98.06 218 LEU A N 1
ATOM 1732 C CA . LEU A 1 218 ? -2.631 16.757 -9.908 1.00 98.06 218 LEU A CA 1
ATOM 1733 C C . LEU A 1 218 ? -1.566 17.705 -9.342 1.00 98.06 218 LEU A C 1
ATOM 1735 O O . LEU A 1 218 ? -0.381 17.386 -9.410 1.00 98.06 218 LEU A O 1
ATOM 1739 N N . PRO A 1 219 ? -1.959 18.848 -8.749 1.00 97.50 219 PRO A N 1
ATOM 1740 C CA . PRO A 1 219 ? -1.019 19.751 -8.090 1.00 97.50 219 PRO A CA 1
ATOM 1741 C C . PRO A 1 219 ? -0.177 19.058 -7.012 1.00 97.50 219 PRO A C 1
ATOM 1743 O O . PRO A 1 219 ? -0.626 18.106 -6.369 1.00 97.50 219 PRO A O 1
ATOM 1746 N N . LEU A 1 220 ? 1.024 19.582 -6.756 1.00 95.81 220 LEU A N 1
ATOM 1747 C CA . LEU A 1 220 ? 1.919 19.068 -5.712 1.00 95.81 220 LEU A CA 1
ATOM 1748 C C . LEU A 1 220 ? 1.241 19.044 -4.334 1.00 95.81 220 LEU A C 1
ATOM 1750 O O . LEU A 1 220 ? 1.321 18.058 -3.609 1.00 95.81 220 LEU A O 1
ATOM 1754 N N . GLU A 1 221 ? 0.510 20.111 -4.019 1.00 95.81 221 GLU A N 1
ATOM 1755 C CA . GLU A 1 221 ? -0.205 20.296 -2.751 1.00 95.81 221 GLU A CA 1
ATOM 1756 C C . GLU A 1 221 ? -1.608 19.677 -2.752 1.00 95.81 221 GLU A C 1
ATOM 1758 O O . GLU A 1 221 ? -2.382 19.850 -1.811 1.00 95.81 221 GLU A O 1
ATOM 1763 N N . HIS A 1 222 ? -1.968 18.935 -3.802 1.00 98.31 222 HIS A N 1
ATOM 1764 C CA . HIS A 1 222 ? -3.217 18.195 -3.799 1.00 98.31 222 HIS A CA 1
ATOM 1765 C C . HIS A 1 222 ? -3.228 17.207 -2.616 1.00 98.31 222 HIS A C 1
ATOM 1767 O O . HIS A 1 222 ? -2.288 16.415 -2.500 1.00 98.31 222 HIS A O 1
ATOM 1773 N N . PRO A 1 223 ? -4.281 17.165 -1.771 1.00 98.31 223 PRO A N 1
ATOM 1774 C CA . PRO A 1 223 ? -4.323 16.284 -0.603 1.00 98.31 223 PRO A CA 1
ATOM 1775 C C . PRO A 1 223 ? -4.022 14.813 -0.904 1.00 98.31 223 PRO A C 1
ATOM 1777 O O . PRO A 1 223 ? -3.427 14.141 -0.075 1.00 98.31 223 PRO A O 1
ATOM 1780 N N . LEU A 1 224 ? -4.385 14.320 -2.094 1.00 98.06 224 LEU A N 1
ATOM 1781 C CA . LEU A 1 224 ? -4.040 12.966 -2.552 1.00 98.06 224 LEU A CA 1
ATOM 1782 C C . LEU A 1 224 ? -2.523 12.732 -2.656 1.00 98.06 224 LEU A C 1
ATOM 1784 O O . LEU A 1 224 ? -2.034 11.696 -2.217 1.00 98.06 224 LEU A O 1
ATOM 1788 N N . ASN A 1 225 ? -1.775 13.696 -3.202 1.00 97.62 225 ASN A N 1
ATOM 1789 C CA . ASN A 1 225 ? -0.316 13.615 -3.296 1.00 97.62 225 ASN A CA 1
ATOM 1790 C C . ASN A 1 225 ? 0.321 13.745 -1.906 1.00 97.62 225 ASN A C 1
ATOM 1792 O O . ASN A 1 225 ? 1.203 12.965 -1.555 1.00 97.62 225 ASN A O 1
ATOM 1796 N N . VAL A 1 226 ? -0.181 14.660 -1.074 1.00 97.38 226 VAL A N 1
ATOM 1797 C CA . VAL A 1 226 ? 0.290 14.826 0.311 1.00 97.38 226 VAL A CA 1
ATOM 1798 C C . VAL A 1 226 ? 0.004 13.583 1.166 1.00 97.38 226 VAL A C 1
ATOM 1800 O O . VAL A 1 226 ? 0.832 13.200 1.987 1.00 97.38 226 VAL A O 1
ATOM 1803 N N . ALA A 1 227 ? -1.128 12.904 0.957 1.00 96.88 227 ALA A N 1
ATOM 1804 C CA . ALA A 1 227 ? -1.449 11.650 1.638 1.00 96.88 227 ALA A CA 1
ATOM 1805 C C . ALA A 1 227 ? -0.464 10.529 1.292 1.00 96.88 227 ALA A C 1
ATOM 1807 O O . ALA A 1 227 ? -0.117 9.740 2.173 1.00 96.88 227 ALA A O 1
ATOM 1808 N N . TYR A 1 228 ? 0.010 10.478 0.043 1.00 94.19 228 TYR A N 1
ATOM 1809 C CA . TYR A 1 228 ? 1.075 9.560 -0.347 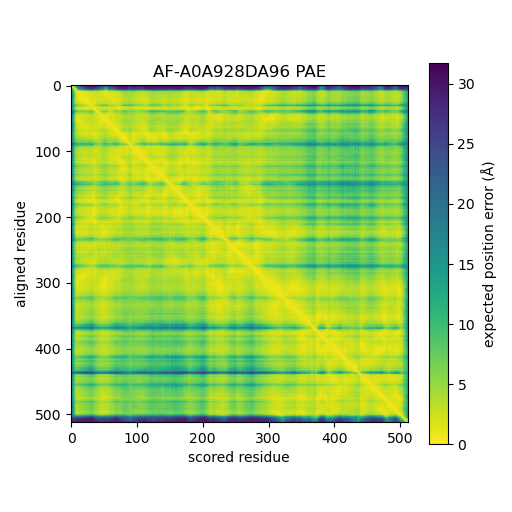1.00 94.19 228 TYR A CA 1
ATOM 1810 C C . TYR A 1 228 ? 2.387 9.884 0.374 1.00 94.19 228 TYR A C 1
ATOM 1812 O O . TYR A 1 228 ? 2.961 8.994 0.994 1.00 94.19 228 TYR A O 1
ATOM 1820 N N . GLU A 1 229 ? 2.796 11.157 0.397 1.00 93.38 229 GLU A N 1
ATOM 1821 C CA . GLU A 1 229 ? 3.999 11.608 1.116 1.00 93.38 229 GLU A CA 1
ATOM 1822 C C . GLU A 1 229 ? 3.922 11.269 2.617 1.00 93.38 229 GLU A C 1
ATOM 1824 O O . GLU A 1 229 ? 4.880 10.774 3.207 1.00 93.38 229 GLU A O 1
ATOM 1829 N N . ALA A 1 230 ? 2.742 11.424 3.229 1.00 93.50 230 ALA A N 1
ATOM 1830 C CA . ALA A 1 230 ? 2.492 11.026 4.615 1.00 93.50 230 ALA A CA 1
ATOM 1831 C C . ALA A 1 230 ? 2.571 9.501 4.831 1.00 93.50 230 ALA A C 1
ATOM 1833 O O . ALA A 1 230 ? 2.873 9.046 5.933 1.00 93.50 230 ALA A O 1
ATOM 1834 N N . ALA A 1 231 ? 2.293 8.695 3.804 1.00 90.50 231 ALA A N 1
ATOM 1835 C CA . ALA A 1 231 ? 2.401 7.238 3.860 1.00 90.50 231 ALA A CA 1
ATOM 1836 C C . ALA A 1 231 ? 3.828 6.720 3.607 1.00 90.50 231 ALA A C 1
ATOM 1838 O O . ALA A 1 231 ? 4.102 5.565 3.935 1.00 90.50 231 ALA A O 1
ATOM 1839 N N . THR A 1 232 ? 4.715 7.548 3.047 1.00 87.38 232 THR A N 1
ATOM 1840 C CA . THR A 1 232 ? 6.101 7.199 2.690 1.00 87.38 232 THR A CA 1
ATOM 1841 C C . THR A 1 232 ? 7.145 8.032 3.430 1.00 87.38 232 THR A C 1
ATOM 1843 O O . THR A 1 232 ? 8.318 8.006 3.058 1.00 87.38 232 THR A O 1
ATOM 1846 N N . VAL A 1 233 ? 6.757 8.753 4.485 1.00 85.94 233 VAL A N 1
ATOM 1847 C CA . VAL A 1 233 ? 7.642 9.687 5.197 1.00 85.94 233 VAL A CA 1
ATOM 1848 C C . VAL A 1 233 ? 8.946 9.031 5.684 1.00 85.94 233 VAL A C 1
ATOM 1850 O O . VAL A 1 233 ? 10.016 9.629 5.562 1.00 85.94 233 VAL A O 1
ATOM 1853 N N . GLU A 1 234 ? 8.879 7.768 6.119 1.00 80.50 234 GLU A N 1
ATOM 1854 C CA . GLU A 1 234 ? 10.027 6.950 6.546 1.00 80.50 234 GLU A CA 1
ATOM 1855 C C . GLU A 1 234 ? 10.968 6.592 5.384 1.00 80.50 234 GLU A C 1
ATOM 1857 O O . GLU A 1 234 ? 12.183 6.507 5.555 1.00 80.50 234 GLU A O 1
ATOM 1862 N N . LEU A 1 235 ? 10.421 6.414 4.175 1.00 79.69 235 LEU A N 1
ATOM 1863 C CA . LEU A 1 235 ? 11.187 6.097 2.964 1.00 79.69 235 LEU A CA 1
ATOM 1864 C C . LEU A 1 235 ? 11.914 7.318 2.392 1.00 79.69 235 LEU A C 1
ATOM 1866 O O . LEU A 1 235 ? 12.701 7.171 1.456 1.00 79.69 235 LEU A O 1
ATOM 1870 N N . LYS A 1 236 ? 11.667 8.509 2.960 1.00 83.75 236 LYS A N 1
ATOM 1871 C CA . LYS A 1 236 ? 12.212 9.797 2.510 1.00 83.75 236 LYS A CA 1
ATOM 1872 C C . LYS A 1 236 ? 11.911 10.092 1.035 1.00 83.75 236 LYS A C 1
ATOM 1874 O O . LYS A 1 236 ? 12.644 10.852 0.402 1.00 83.75 236 LYS A O 1
ATOM 1879 N N . ASP A 1 237 ? 10.842 9.497 0.508 1.00 86.25 237 ASP A N 1
ATOM 1880 C CA . ASP A 1 237 ? 10.315 9.832 -0.806 1.00 86.25 237 ASP A CA 1
ATOM 1881 C C . ASP A 1 237 ? 9.559 11.161 -0.673 1.00 86.25 237 ASP A C 1
ATOM 1883 O O . ASP A 1 237 ? 8.595 11.262 0.090 1.00 86.25 237 ASP A O 1
ATOM 1887 N N . CYS A 1 238 ? 10.032 12.182 -1.384 1.00 89.88 238 CYS A N 1
ATOM 1888 C CA . CYS A 1 238 ? 9.479 13.532 -1.340 1.00 89.88 238 CYS A CA 1
ATOM 1889 C C . CYS A 1 238 ? 8.882 13.875 -2.700 1.00 89.88 238 CYS A C 1
ATOM 1891 O O . CYS A 1 238 ? 9.578 13.806 -3.719 1.00 89.88 238 CYS A O 1
ATOM 1893 N N . ASN A 1 239 ? 7.614 14.286 -2.714 1.00 94.69 239 ASN A N 1
ATOM 1894 C CA . ASN A 1 239 ? 6.983 14.777 -3.932 1.00 94.69 239 ASN A CA 1
ATOM 1895 C C . ASN A 1 239 ? 7.602 16.119 -4.340 1.00 94.69 239 ASN A C 1
ATOM 1897 O O . ASN A 1 239 ? 7.876 16.977 -3.499 1.00 94.69 239 ASN A O 1
ATOM 1901 N N . MET A 1 240 ? 7.771 16.331 -5.639 1.00 96.19 240 MET A N 1
ATOM 1902 C CA . MET A 1 240 ? 8.302 17.569 -6.199 1.00 96.19 240 MET A CA 1
ATOM 1903 C C . MET A 1 240 ? 7.763 17.818 -7.607 1.00 96.19 240 MET A C 1
ATOM 1905 O O . MET A 1 240 ? 7.192 16.930 -8.240 1.00 96.19 240 MET A O 1
ATOM 1909 N N . ILE A 1 241 ? 7.941 19.039 -8.106 1.00 98.00 241 ILE A N 1
ATOM 1910 C CA . ILE A 1 241 ? 7.689 19.330 -9.518 1.00 98.00 241 ILE A CA 1
ATOM 1911 C C . ILE A 1 241 ? 8.759 18.641 -10.360 1.00 98.00 241 ILE A C 1
ATOM 1913 O O . ILE A 1 241 ? 9.933 18.725 -10.018 1.00 98.00 241 ILE A O 1
ATOM 1917 N N . ASP A 1 242 ? 8.357 17.989 -11.451 1.00 98.25 242 ASP A N 1
ATOM 1918 C CA . ASP A 1 242 ? 9.274 17.429 -12.447 1.00 98.25 242 ASP A CA 1
ATOM 1919 C C . ASP A 1 242 ? 9.951 18.579 -13.225 1.00 98.25 242 ASP A C 1
ATOM 1921 O O . ASP A 1 242 ? 9.306 19.206 -14.080 1.00 98.25 242 ASP A O 1
ATOM 1925 N N . PRO A 1 243 ? 11.237 18.887 -12.953 1.00 98.00 243 PRO A N 1
ATOM 1926 C CA . PRO A 1 243 ? 11.910 20.005 -13.606 1.00 98.00 243 PRO A CA 1
ATOM 1927 C C . PRO A 1 243 ? 12.139 19.732 -15.098 1.00 98.00 243 PRO A C 1
ATOM 1929 O O . PRO A 1 243 ? 12.108 20.659 -15.907 1.00 98.00 243 PRO A O 1
ATOM 1932 N N . TYR A 1 244 ? 12.310 18.463 -15.483 1.00 98.38 244 TYR A N 1
ATOM 1933 C CA . TYR A 1 244 ? 12.561 18.066 -16.864 1.00 98.38 244 TYR A CA 1
ATOM 1934 C C . TYR A 1 244 ? 11.305 18.230 -17.722 1.00 98.38 244 TYR A C 1
ATOM 1936 O O . TYR A 1 244 ? 11.381 18.732 -18.844 1.00 98.38 244 TYR A O 1
ATOM 1944 N N . HIS A 1 245 ? 10.131 17.876 -17.187 1.00 98.50 245 HIS A N 1
ATOM 1945 C CA . HIS A 1 245 ? 8.863 18.064 -17.900 1.00 98.50 245 HIS A CA 1
ATOM 1946 C C . HIS A 1 245 ? 8.524 19.549 -18.063 1.00 98.50 245 HIS A C 1
ATOM 1948 O O . HIS A 1 245 ? 8.086 19.979 -19.135 1.00 98.50 245 HIS A O 1
ATOM 1954 N N . LEU A 1 246 ? 8.778 20.345 -17.018 1.00 98.00 246 LEU A N 1
ATOM 1955 C CA . LEU A 1 246 ? 8.598 21.791 -17.064 1.00 98.00 246 LEU A CA 1
ATOM 1956 C C . LEU A 1 246 ? 9.510 22.430 -18.119 1.00 98.00 246 LEU A C 1
ATOM 1958 O O . LEU A 1 246 ? 9.034 23.221 -18.927 1.00 98.00 246 LEU A O 1
ATOM 1962 N N . GLN A 1 247 ? 10.788 22.048 -18.169 1.00 98.00 247 GLN A N 1
ATOM 1963 C CA . GLN A 1 247 ? 11.735 22.555 -19.163 1.00 98.00 247 GLN A CA 1
ATOM 1964 C C . GLN A 1 247 ? 11.367 22.137 -20.596 1.00 98.00 247 GLN A C 1
ATOM 1966 O O . GLN A 1 247 ? 11.466 22.943 -21.519 1.00 98.00 247 GLN A O 1
ATOM 1971 N N . ALA A 1 248 ? 10.951 20.884 -20.799 1.00 97.81 248 ALA A N 1
ATOM 1972 C CA . ALA A 1 248 ? 10.680 20.347 -22.130 1.00 97.81 248 ALA A CA 1
ATOM 1973 C C . ALA A 1 248 ? 9.348 20.824 -22.730 1.00 97.81 248 ALA A C 1
ATOM 1975 O O . ALA A 1 248 ? 9.241 20.943 -23.952 1.00 97.81 248 ALA A O 1
ATOM 1976 N N . TYR A 1 249 ? 8.333 21.060 -21.891 1.00 98.19 249 TYR A N 1
ATOM 1977 C CA . TYR A 1 249 ? 6.957 21.293 -22.348 1.00 98.19 249 TYR A CA 1
ATOM 1978 C C . TYR A 1 249 ? 6.290 22.543 -21.764 1.00 98.19 249 TYR A C 1
ATOM 1980 O O . TYR A 1 249 ? 5.161 22.845 -22.151 1.00 98.19 249 TYR A O 1
ATOM 1988 N N . GLY A 1 250 ? 6.923 23.245 -20.820 1.00 97.88 250 GLY A N 1
ATOM 1989 C CA . GLY A 1 250 ? 6.311 24.372 -20.106 1.00 97.88 250 GLY A CA 1
ATOM 1990 C C . GLY A 1 250 ? 5.137 23.963 -19.209 1.00 97.88 250 GLY A C 1
ATOM 1991 O O . GLY A 1 250 ? 4.288 24.793 -18.894 1.00 97.88 250 GLY A O 1
ATOM 1992 N N . LYS A 1 251 ? 5.042 22.678 -18.834 1.00 97.69 251 LYS A N 1
ATOM 1993 C CA . LYS A 1 251 ? 3.923 22.116 -18.066 1.00 97.69 251 LYS A CA 1
ATOM 1994 C C . LYS A 1 251 ? 4.384 21.612 -16.706 1.00 97.69 251 LYS A C 1
ATOM 1996 O O . LYS A 1 251 ? 5.259 20.756 -16.614 1.00 97.69 251 LYS A O 1
ATOM 2001 N N . THR A 1 252 ? 3.735 22.099 -15.658 1.00 97.56 252 THR A N 1
ATOM 2002 C CA . THR A 1 252 ? 3.951 21.631 -14.289 1.00 97.56 252 THR A CA 1
ATOM 2003 C C . THR A 1 252 ? 3.321 20.255 -14.099 1.00 97.56 252 THR A C 1
ATOM 2005 O O . THR A 1 252 ? 2.126 20.077 -14.332 1.00 97.56 252 THR A O 1
ATOM 2008 N N . THR A 1 253 ? 4.122 19.288 -13.661 1.00 98.19 253 THR A N 1
ATOM 2009 C CA . THR A 1 253 ? 3.690 17.926 -13.317 1.00 98.19 253 THR A CA 1
ATOM 2010 C C . THR A 1 253 ? 4.397 17.481 -12.043 1.00 98.19 253 THR A C 1
ATOM 2012 O 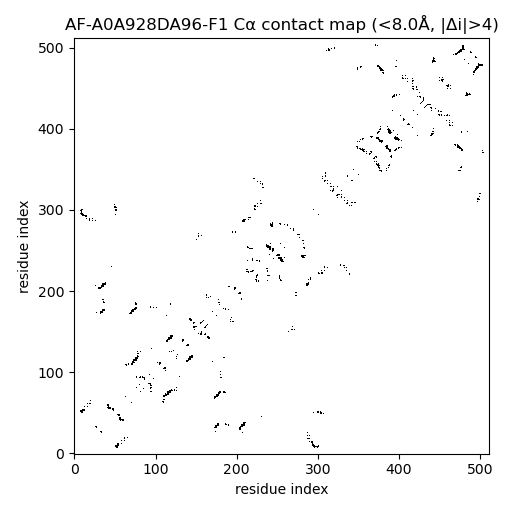O . THR A 1 253 ? 5.435 18.041 -11.684 1.00 98.19 253 THR A O 1
ATOM 2015 N N . VAL A 1 254 ? 3.815 16.518 -11.332 1.00 98.00 254 VAL A N 1
ATOM 2016 C CA . VAL A 1 254 ? 4.353 16.031 -10.056 1.00 98.00 254 VAL A CA 1
ATOM 2017 C C . VAL A 1 254 ? 5.079 14.709 -10.252 1.00 98.00 254 VAL A C 1
ATOM 2019 O O . VAL A 1 254 ? 4.560 13.774 -10.857 1.00 98.00 254 VAL A O 1
ATOM 2022 N N . ASN A 1 255 ? 6.271 14.625 -9.681 1.00 97.31 255 ASN A N 1
ATOM 2023 C CA . ASN A 1 255 ? 7.048 13.405 -9.556 1.00 97.31 255 ASN A CA 1
ATOM 2024 C C . ASN A 1 255 ? 7.631 13.340 -8.133 1.00 97.31 255 ASN A C 1
ATOM 2026 O O . ASN A 1 255 ? 7.180 14.070 -7.248 1.00 97.31 255 ASN A O 1
ATOM 2030 N N . TYR A 1 256 ? 8.604 12.475 -7.880 1.00 93.62 256 TYR A N 1
ATOM 2031 C CA . TYR A 1 256 ? 9.281 12.390 -6.593 1.00 93.62 256 TYR A CA 1
ATOM 2032 C C . TYR A 1 256 ? 10.793 12.270 -6.778 1.00 93.62 256 TYR A C 1
ATOM 2034 O O . TYR A 1 256 ? 11.276 11.836 -7.825 1.00 93.62 256 TYR A O 1
ATOM 2042 N N . ASN A 1 257 ? 11.537 12.683 -5.754 1.00 93.31 257 ASN A N 1
ATOM 2043 C CA . ASN A 1 257 ? 12.993 12.844 -5.791 1.00 93.31 257 ASN A CA 1
ATOM 2044 C C . ASN A 1 257 ? 13.742 11.666 -6.428 1.00 93.31 257 ASN A C 1
ATOM 2046 O O . ASN A 1 257 ? 14.545 11.875 -7.325 1.00 93.31 257 ASN A O 1
ATOM 2050 N N . ARG A 1 258 ? 13.441 10.424 -6.038 1.00 91.06 258 ARG A N 1
ATOM 2051 C CA . ARG A 1 258 ? 14.178 9.244 -6.520 1.00 91.06 258 ARG A CA 1
ATOM 2052 C C . ARG A 1 258 ? 14.116 9.066 -8.040 1.00 91.06 258 ARG A C 1
ATOM 2054 O O . ARG A 1 258 ? 15.111 8.678 -8.644 1.00 91.06 258 ARG A O 1
ATOM 2061 N N . ASP A 1 259 ? 12.959 9.319 -8.642 1.00 93.00 259 ASP A N 1
ATOM 2062 C CA . ASP A 1 259 ? 12.766 9.176 -10.088 1.00 93.00 259 ASP A CA 1
ATOM 2063 C C . ASP A 1 259 ? 13.346 10.370 -10.849 1.00 93.00 259 ASP A C 1
ATOM 2065 O O . ASP A 1 259 ? 13.943 10.191 -11.912 1.00 93.00 259 ASP A O 1
ATOM 2069 N N . VAL A 1 260 ? 13.231 11.574 -10.283 1.00 95.75 260 VAL A N 1
ATOM 2070 C CA . VAL A 1 260 ? 13.877 12.783 -10.813 1.00 95.75 260 VAL A CA 1
ATOM 2071 C C . VAL A 1 260 ? 15.400 12.618 -10.823 1.00 95.75 260 VAL A C 1
ATOM 2073 O O . VAL A 1 260 ? 16.025 12.857 -11.854 1.00 95.75 260 VAL A O 1
ATOM 2076 N N . ASP A 1 261 ? 15.983 12.122 -9.732 1.00 93.19 261 ASP A N 1
ATOM 2077 C CA . ASP A 1 261 ? 17.424 11.894 -9.595 1.00 93.19 261 ASP A CA 1
ATOM 2078 C C . ASP A 1 261 ? 17.922 10.760 -10.510 1.00 93.19 261 ASP A C 1
ATOM 2080 O O . ASP A 1 261 ? 19.043 10.805 -11.021 1.00 93.19 261 ASP A O 1
ATOM 2084 N N . ALA A 1 262 ? 17.095 9.735 -10.749 1.00 91.50 262 ALA A N 1
ATOM 2085 C CA . ALA A 1 262 ? 17.450 8.593 -11.594 1.00 91.50 262 ALA A CA 1
ATOM 2086 C C . ALA A 1 262 ? 17.292 8.858 -13.103 1.00 91.50 262 ALA A C 1
ATOM 2088 O O . ALA A 1 262 ? 17.893 8.149 -13.917 1.00 91.50 262 ALA A O 1
ATOM 2089 N N . TYR A 1 263 ? 16.498 9.855 -13.505 1.00 95.81 263 TYR A N 1
ATOM 2090 C CA . TYR A 1 263 ? 16.191 10.115 -14.913 1.00 95.81 263 TYR A CA 1
ATOM 2091 C C . TYR A 1 263 ? 17.426 10.393 -15.797 1.00 95.81 263 TYR A C 1
ATOM 2093 O O . TYR A 1 263 ? 17.516 9.778 -16.865 1.00 95.81 263 TYR A O 1
ATOM 2101 N N . PRO A 1 264 ? 18.410 11.233 -15.400 1.00 94.69 264 PRO A N 1
ATOM 2102 C CA . PRO A 1 264 ? 19.608 11.470 -16.212 1.00 94.69 264 PRO A CA 1
ATOM 2103 C C . PRO A 1 264 ? 20.381 10.192 -16.527 1.00 94.69 264 PRO A C 1
ATOM 2105 O O . PRO A 1 264 ? 20.832 9.998 -17.656 1.00 94.69 264 PRO A O 1
ATOM 2108 N N . LEU A 1 265 ? 20.487 9.299 -15.541 1.00 91.81 265 LEU A N 1
ATOM 2109 C CA . LEU A 1 265 ? 21.137 8.010 -15.717 1.00 91.81 265 LEU A CA 1
ATOM 2110 C C . LEU A 1 265 ? 20.370 7.135 -16.709 1.00 91.81 265 LEU A C 1
ATOM 2112 O O . LEU A 1 265 ? 20.979 6.557 -17.607 1.00 91.81 265 LEU A O 1
ATOM 2116 N N . LEU A 1 266 ? 19.041 7.050 -16.571 1.00 92.88 266 LEU A N 1
ATOM 2117 C CA . LEU A 1 266 ? 18.212 6.298 -17.513 1.00 92.88 266 LEU A CA 1
ATOM 2118 C C . LEU A 1 266 ? 18.419 6.803 -18.935 1.00 92.88 266 LEU A C 1
ATOM 2120 O O . LEU A 1 266 ? 18.642 5.998 -19.837 1.00 92.88 266 LEU A O 1
ATOM 2124 N N . LYS A 1 267 ? 18.348 8.124 -19.124 1.00 95.88 267 LYS A N 1
ATOM 2125 C CA . LYS A 1 267 ? 18.533 8.761 -20.426 1.00 95.88 267 LYS A CA 1
ATOM 2126 C C . LYS A 1 267 ? 19.879 8.367 -21.039 1.00 95.88 267 LYS A C 1
ATOM 2128 O O . LYS A 1 267 ? 19.910 7.912 -22.177 1.00 95.88 267 LYS A O 1
ATOM 2133 N N . ALA A 1 268 ? 20.960 8.464 -20.268 1.00 94.88 268 ALA A N 1
ATOM 2134 C CA . ALA A 1 268 ? 22.299 8.146 -20.749 1.00 94.88 268 ALA A CA 1
ATOM 2135 C C . ALA A 1 268 ? 22.478 6.650 -21.077 1.00 94.88 268 ALA A C 1
ATOM 2137 O O . ALA A 1 268 ? 23.039 6.310 -22.119 1.00 94.88 268 ALA A O 1
ATOM 2138 N N . ILE A 1 269 ? 21.949 5.747 -20.239 1.00 94.38 269 ILE A N 1
ATOM 2139 C CA . ILE A 1 269 ? 21.941 4.302 -20.526 1.00 94.38 269 ILE A CA 1
ATOM 2140 C C . ILE A 1 269 ? 21.145 4.016 -21.803 1.00 94.38 269 ILE A C 1
ATOM 2142 O O . ILE A 1 269 ? 21.584 3.223 -22.633 1.00 94.38 269 ILE A O 1
ATOM 2146 N N . TRP A 1 270 ? 19.988 4.659 -21.977 1.00 94.56 270 TRP A N 1
ATOM 2147 C CA . TRP A 1 270 ? 19.144 4.484 -23.154 1.00 94.56 270 TRP A CA 1
ATOM 2148 C C . TRP A 1 270 ? 19.858 4.897 -24.440 1.00 94.56 270 TRP A C 1
ATOM 2150 O O . TRP A 1 270 ? 19.904 4.128 -25.403 1.00 94.56 270 TRP A O 1
ATOM 2160 N N . GLU A 1 271 ? 20.429 6.099 -24.454 1.00 95.00 271 GLU A N 1
ATOM 2161 C CA . GLU A 1 271 ? 21.125 6.649 -25.618 1.00 95.00 271 GLU A CA 1
ATOM 2162 C C . GLU A 1 271 ? 22.332 5.784 -25.994 1.00 95.00 271 GLU A C 1
ATOM 2164 O O . GLU A 1 271 ? 22.518 5.458 -27.167 1.00 95.00 271 GLU A O 1
ATOM 2169 N N . LYS A 1 272 ? 23.079 5.297 -24.995 1.00 93.56 272 LYS A N 1
ATOM 2170 C CA . LYS A 1 272 ? 24.203 4.377 -25.200 1.00 93.56 272 LYS A CA 1
ATOM 2171 C C . LYS A 1 272 ? 23.770 3.002 -25.716 1.00 93.56 272 LYS A C 1
ATOM 2173 O O . LYS A 1 272 ? 24.428 2.427 -26.573 1.00 93.56 272 LYS A O 1
ATOM 2178 N N . MET A 1 273 ? 22.679 2.455 -25.187 1.00 92.50 273 MET A N 1
ATOM 2179 C CA . MET A 1 273 ? 22.172 1.125 -25.543 1.00 92.50 273 MET A CA 1
ATOM 2180 C C . MET A 1 273 ? 21.569 1.084 -26.946 1.00 92.50 273 MET A C 1
ATOM 2182 O O . MET A 1 273 ? 21.673 0.070 -27.633 1.00 92.50 273 MET A O 1
ATOM 2186 N N . THR A 1 274 ? 20.904 2.164 -27.351 1.00 89.50 274 THR A N 1
ATOM 2187 C CA . THR A 1 274 ? 20.127 2.209 -28.595 1.00 89.50 274 THR A CA 1
ATOM 2188 C C . THR A 1 274 ? 20.835 2.944 -29.731 1.00 89.50 274 THR A C 1
ATOM 2190 O O . THR A 1 274 ? 20.366 2.866 -30.866 1.00 89.50 274 THR A O 1
ATOM 2193 N N . ASN A 1 275 ? 21.952 3.630 -29.447 1.00 88.38 275 ASN A N 1
ATOM 2194 C CA . ASN A 1 275 ? 22.628 4.560 -30.359 1.00 88.38 275 ASN A CA 1
ATOM 2195 C C . ASN A 1 275 ? 21.655 5.577 -30.988 1.00 88.38 275 ASN A C 1
ATOM 2197 O O . ASN A 1 275 ? 21.758 5.907 -32.170 1.00 88.38 275 ASN A O 1
ATOM 2201 N N . GLY A 1 276 ? 20.678 6.047 -30.211 1.00 89.44 276 GLY A N 1
ATOM 2202 C CA . GLY A 1 276 ? 19.653 6.984 -30.656 1.00 89.44 276 GLY A CA 1
ATOM 2203 C C . GLY A 1 276 ? 19.045 7.758 -29.494 1.00 89.44 276 GLY A C 1
ATOM 2204 O O . GLY A 1 276 ? 19.299 7.451 -28.332 1.00 89.44 276 GLY A O 1
ATOM 2205 N N . ASP A 1 277 ? 18.234 8.763 -29.814 1.00 92.25 277 ASP A N 1
ATOM 2206 C CA . ASP A 1 277 ? 17.672 9.662 -28.808 1.00 92.25 277 ASP A CA 1
ATOM 2207 C C . ASP A 1 277 ? 16.751 8.932 -27.821 1.00 92.25 277 ASP A C 1
ATOM 2209 O O . ASP A 1 277 ? 15.924 8.089 -28.197 1.00 92.25 277 ASP A O 1
ATOM 2213 N N . CYS A 1 278 ? 16.847 9.308 -26.544 1.00 93.88 278 CYS A N 1
ATOM 2214 C CA . CYS A 1 278 ? 15.899 8.847 -25.540 1.00 93.88 278 CYS A CA 1
ATOM 2215 C C . CYS A 1 278 ? 14.478 9.343 -25.881 1.00 93.88 278 CYS A C 1
ATOM 2217 O O . CYS A 1 278 ? 14.265 10.548 -26.049 1.00 93.88 278 CYS A O 1
ATOM 2219 N N . PRO A 1 279 ? 13.467 8.454 -25.942 1.00 93.75 279 PRO A N 1
ATOM 2220 C CA . PRO A 1 279 ? 12.093 8.828 -26.281 1.00 93.75 279 PRO A CA 1
ATOM 2221 C C . PRO A 1 279 ? 11.378 9.586 -25.151 1.00 93.75 279 PRO A C 1
ATOM 2223 O O . PRO A 1 279 ? 10.254 10.054 -25.347 1.00 93.75 279 PRO A O 1
ATOM 2226 N N . TYR A 1 280 ? 11.994 9.676 -23.971 1.00 96.44 280 TYR A N 1
ATOM 2227 C CA . TYR A 1 280 ? 11.466 10.362 -22.797 1.00 96.44 280 TYR A CA 1
ATOM 2228 C C . TYR A 1 280 ? 12.222 11.665 -22.598 1.00 96.44 280 TYR A C 1
ATOM 2230 O O . TYR A 1 280 ? 13.452 11.663 -22.591 1.00 96.44 280 TYR A O 1
ATOM 2238 N N . LYS A 1 281 ? 11.492 12.767 -22.407 1.00 97.56 281 LYS A N 1
ATOM 2239 C CA . LYS A 1 281 ? 12.091 14.054 -22.040 1.00 97.56 281 LYS A CA 1
ATOM 2240 C C . LYS A 1 281 ? 12.028 14.318 -20.538 1.00 97.56 281 LYS A C 1
ATOM 2242 O O . LYS A 1 281 ? 12.655 15.271 -20.084 1.00 97.56 281 LYS A O 1
ATOM 2247 N N . SER A 1 282 ? 11.318 13.483 -19.777 1.00 98.06 282 SER A N 1
ATOM 2248 C CA . SER A 1 282 ? 11.199 13.583 -18.322 1.00 98.06 282 SER A CA 1
ATOM 2249 C C . SER A 1 282 ? 10.789 12.244 -17.676 1.00 98.06 282 SER A C 1
ATOM 2251 O O . SER A 1 282 ? 10.291 11.357 -18.381 1.00 98.06 282 SER A O 1
ATOM 2253 N N . PRO A 1 283 ? 10.917 12.080 -16.344 1.00 97.00 283 PRO A N 1
ATOM 2254 C CA . PRO A 1 283 ? 10.355 10.927 -15.636 1.00 97.00 283 PRO A CA 1
ATOM 2255 C C . PRO A 1 283 ? 8.822 10.858 -15.729 1.00 97.00 283 PRO A C 1
ATOM 2257 O O . PRO A 1 283 ? 8.257 9.765 -15.757 1.00 97.00 283 PRO A O 1
ATOM 2260 N N . THR A 1 284 ? 8.128 11.989 -15.879 1.00 97.69 284 THR A N 1
ATOM 2261 C CA . THR A 1 284 ? 6.690 11.984 -16.202 1.00 97.69 284 THR A CA 1
ATOM 2262 C C . THR A 1 284 ? 6.394 11.310 -17.549 1.00 97.69 284 THR A C 1
ATOM 2264 O O . THR A 1 284 ? 5.446 10.532 -17.637 1.00 97.69 284 THR A O 1
ATOM 2267 N N . ASP A 1 285 ? 7.231 11.506 -18.578 1.00 97.38 285 ASP A N 1
ATOM 2268 C CA . ASP A 1 285 ? 7.076 10.806 -19.866 1.00 97.38 285 ASP A CA 1
ATOM 2269 C C . ASP A 1 285 ? 7.337 9.290 -19.745 1.00 97.38 285 ASP A C 1
ATOM 2271 O O . ASP A 1 285 ? 6.710 8.482 -20.443 1.00 97.38 285 ASP A O 1
ATOM 2275 N N . MET A 1 286 ? 8.248 8.881 -18.852 1.00 96.06 286 MET A N 1
ATOM 2276 C CA . MET A 1 286 ? 8.516 7.464 -18.551 1.00 96.06 286 MET A CA 1
ATOM 2277 C C . MET A 1 286 ? 7.306 6.774 -17.912 1.00 96.06 286 MET A C 1
ATOM 2279 O O . MET A 1 286 ? 7.094 5.574 -18.115 1.00 96.06 286 MET A O 1
ATOM 2283 N N . GLY A 1 287 ? 6.509 7.531 -17.158 1.00 96.88 287 GLY A N 1
ATOM 2284 C CA . GLY A 1 287 ? 5.293 7.062 -16.517 1.00 96.88 287 GLY A CA 1
ATOM 2285 C C . GLY A 1 287 ? 4.191 6.680 -17.510 1.00 96.88 287 GLY A C 1
ATOM 2286 O O . GLY A 1 287 ? 4.074 7.228 -18.609 1.00 96.88 287 GLY A O 1
ATOM 2287 N N . VAL A 1 288 ? 3.340 5.739 -17.101 1.00 97.12 288 VAL A N 1
ATOM 2288 C CA . VAL A 1 288 ? 2.073 5.411 -17.789 1.00 97.12 288 VAL A CA 1
ATOM 2289 C C . VAL A 1 288 ? 0.850 5.598 -16.889 1.00 97.12 288 VAL A C 1
ATOM 2291 O O . VAL A 1 288 ? -0.239 5.164 -17.244 1.00 97.12 288 VAL A O 1
ATOM 2294 N N . ASN A 1 289 ? 1.001 6.213 -15.713 1.00 96.69 289 ASN A N 1
ATOM 2295 C CA . ASN A 1 289 ? -0.072 6.335 -14.725 1.00 96.69 289 ASN A CA 1
ATOM 2296 C C . ASN A 1 289 ? -1.258 7.171 -15.244 1.00 96.69 289 ASN A C 1
ATOM 2298 O O . ASN A 1 289 ? -1.098 8.309 -15.693 1.00 96.69 289 ASN A O 1
ATOM 2302 N N . ARG A 1 290 ? -2.467 6.617 -15.124 1.00 97.88 290 ARG A N 1
ATOM 2303 C CA . ARG A 1 290 ? -3.742 7.250 -15.485 1.00 97.88 290 ARG A CA 1
ATOM 2304 C C . ARG A 1 290 ? -4.711 7.364 -14.309 1.00 97.88 290 ARG A C 1
ATOM 2306 O O . ARG A 1 290 ? -5.885 7.653 -14.522 1.00 97.88 290 ARG A O 1
ATOM 2313 N N . ILE A 1 291 ? -4.262 7.170 -13.066 1.00 97.00 291 ILE A N 1
ATOM 2314 C CA . ILE A 1 291 ? -5.179 7.156 -11.918 1.00 97.00 291 ILE A CA 1
ATOM 2315 C C . ILE A 1 291 ? -5.956 8.465 -11.746 1.00 97.00 291 ILE A C 1
ATOM 2317 O O . ILE A 1 291 ? -7.150 8.423 -11.474 1.00 97.00 291 ILE A O 1
ATOM 2321 N N . GLY A 1 292 ? -5.340 9.622 -12.010 1.00 97.38 292 GLY A N 1
ATOM 2322 C CA . GLY A 1 292 ? -6.026 10.916 -11.928 1.00 97.38 292 GLY A CA 1
ATOM 2323 C C . GLY A 1 292 ? -7.237 11.035 -12.864 1.00 97.38 292 GLY A C 1
ATOM 2324 O O . GLY A 1 292 ? -8.161 11.785 -12.577 1.00 97.38 292 GLY A O 1
ATOM 2325 N N . PHE A 1 293 ? -7.286 10.258 -13.951 1.00 98.00 293 PHE A N 1
ATOM 2326 C CA . PHE A 1 293 ? -8.397 10.265 -14.9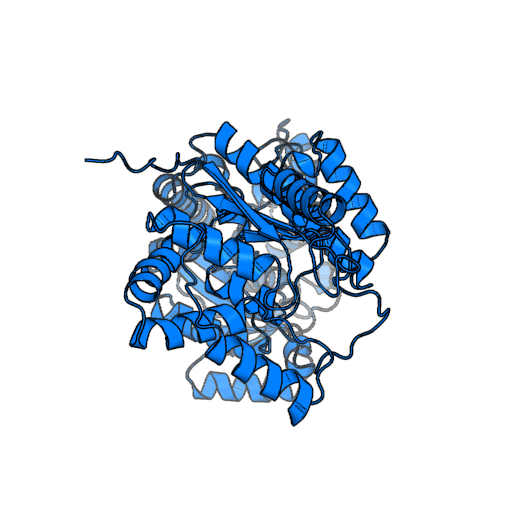11 1.00 98.00 293 PHE A CA 1
ATOM 2327 C C . PHE A 1 293 ? -9.615 9.474 -14.415 1.00 98.00 293 PHE A C 1
ATOM 2329 O O . PHE A 1 293 ? -10.727 9.700 -14.897 1.00 98.00 293 PHE A O 1
ATOM 2336 N N . GLY A 1 294 ? -9.428 8.585 -13.434 1.00 97.50 294 GLY A N 1
ATOM 2337 C CA . GLY A 1 294 ? -10.510 7.862 -12.761 1.00 97.50 294 GLY A CA 1
ATOM 2338 C C . GLY A 1 294 ? -11.251 8.690 -11.711 1.00 97.50 294 GLY A C 1
ATOM 2339 O O . GLY A 1 294 ? -12.297 8.258 -11.236 1.00 97.50 294 GLY A O 1
ATOM 2340 N N . ILE A 1 295 ? -10.749 9.875 -11.349 1.00 98.31 295 ILE A N 1
ATOM 2341 C CA . ILE A 1 295 ? -11.414 10.765 -10.391 1.00 98.31 295 ILE A CA 1
ATOM 2342 C C . ILE A 1 295 ? -12.677 11.347 -11.042 1.00 98.31 295 ILE A C 1
ATOM 2344 O O . ILE A 1 295 ? -12.625 11.901 -12.143 1.00 98.31 295 ILE A O 1
ATOM 2348 N N . ILE A 1 296 ? -13.813 11.191 -10.360 1.00 97.94 296 ILE A N 1
ATOM 2349 C CA . ILE A 1 296 ? -15.130 11.700 -10.782 1.00 97.94 296 ILE A CA 1
ATOM 2350 C C . ILE A 1 296 ? -15.693 12.757 -9.822 1.00 97.94 296 ILE A C 1
ATOM 2352 O O . ILE A 1 296 ? -16.533 13.551 -10.233 1.00 97.94 296 ILE A O 1
ATOM 2356 N N . ASP A 1 297 ? -15.199 12.808 -8.581 1.00 98.06 297 ASP A N 1
ATOM 2357 C CA . ASP A 1 297 ? -15.487 13.875 -7.616 1.00 98.06 297 ASP A CA 1
ATOM 2358 C C . ASP A 1 297 ? -14.215 14.194 -6.814 1.00 98.06 297 ASP A C 1
ATOM 2360 O O . ASP A 1 297 ? -13.811 13.460 -5.906 1.00 98.06 297 ASP A O 1
ATOM 2364 N N . ASP A 1 298 ? -13.572 15.304 -7.179 1.00 97.94 298 ASP A N 1
ATOM 2365 C CA . ASP A 1 298 ? -12.320 15.762 -6.575 1.00 97.94 298 ASP A CA 1
ATOM 2366 C C . ASP A 1 298 ? -12.494 16.167 -5.103 1.00 97.94 298 ASP A C 1
ATOM 2368 O O . ASP A 1 298 ? -11.610 15.934 -4.281 1.00 97.94 298 ASP A O 1
ATOM 2372 N N . ASN A 1 299 ? -13.656 16.707 -4.718 1.00 98.06 299 ASN A N 1
ATOM 2373 C CA . ASN A 1 299 ? -13.901 17.135 -3.340 1.00 98.06 299 ASN A CA 1
ATOM 2374 C C . ASN A 1 299 ? -13.952 15.935 -2.388 1.00 98.06 299 ASN A C 1
ATOM 2376 O O . ASN A 1 299 ? -13.388 15.985 -1.291 1.00 98.06 299 ASN A O 1
ATOM 2380 N N . LEU A 1 300 ? -14.573 14.831 -2.813 1.00 97.38 300 LEU A N 1
ATOM 2381 C CA . LEU A 1 300 ? -14.574 13.589 -2.037 1.00 97.38 300 LEU A CA 1
ATOM 2382 C C . LEU A 1 300 ? -13.167 13.009 -1.892 1.00 97.38 300 LEU A C 1
ATOM 2384 O O . LEU A 1 300 ? -12.790 12.601 -0.792 1.00 97.38 300 LEU A O 1
ATOM 2388 N N . VAL A 1 301 ? -12.376 13.016 -2.967 1.00 98.31 301 VAL A N 1
ATOM 2389 C CA . VAL A 1 301 ? -10.977 12.562 -2.943 1.00 98.31 301 VAL A CA 1
ATOM 2390 C C . VAL A 1 301 ? -10.130 13.432 -2.014 1.00 98.31 301 VAL A C 1
ATOM 2392 O O . VAL A 1 301 ? -9.376 12.902 -1.194 1.00 98.31 301 VAL A O 1
ATOM 2395 N N . ARG A 1 302 ? -10.275 14.761 -2.076 1.00 98.44 302 ARG A N 1
ATOM 2396 C CA . ARG A 1 302 ? -9.582 15.696 -1.178 1.00 98.44 302 ARG A CA 1
ATOM 2397 C C . ARG A 1 302 ? -9.906 15.421 0.281 1.00 98.44 302 ARG A C 1
ATOM 2399 O O . ARG A 1 302 ? -8.986 15.282 1.083 1.00 98.44 302 ARG A O 1
ATOM 2406 N N . ASN A 1 303 ? -11.188 15.305 0.617 1.00 97.12 303 ASN A N 1
ATOM 2407 C CA . ASN A 1 303 ? -11.629 15.058 1.988 1.00 97.12 303 ASN A CA 1
ATOM 2408 C C . ASN A 1 303 ? -11.131 13.703 2.507 1.00 97.12 303 ASN A C 1
ATOM 2410 O O . ASN A 1 303 ? -10.585 13.626 3.606 1.00 97.12 303 ASN A O 1
ATOM 2414 N N . ALA A 1 304 ? -11.243 12.647 1.701 1.00 96.88 304 ALA A N 1
ATOM 2415 C CA . ALA A 1 304 ? -10.771 11.316 2.069 1.00 96.88 304 ALA A CA 1
ATOM 2416 C C . ALA A 1 304 ? -9.243 11.268 2.263 1.00 96.88 304 ALA A C 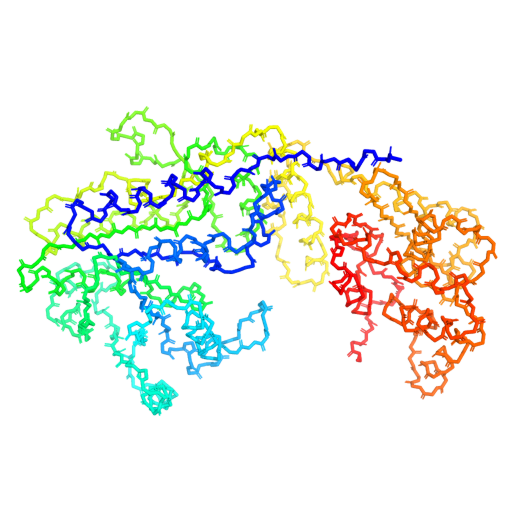1
ATOM 2418 O O . ALA A 1 304 ? -8.749 10.682 3.228 1.00 96.88 304 ALA A O 1
ATOM 2419 N N . SER A 1 305 ? -8.497 11.953 1.395 1.00 98.19 305 SER A N 1
ATOM 2420 C CA . SER A 1 305 ? -7.037 12.044 1.484 1.00 98.19 305 SER A CA 1
ATOM 2421 C C . SER A 1 305 ? -6.578 12.854 2.702 1.00 98.19 305 SER A C 1
ATOM 2423 O O . SER A 1 305 ? -5.666 12.420 3.401 1.00 98.19 305 SER A O 1
ATOM 2425 N N . LYS A 1 306 ? -7.250 13.970 3.035 1.00 98.44 306 LYS A N 1
ATOM 2426 C CA . LYS A 1 306 ? -7.007 14.722 4.285 1.00 98.44 306 LYS A CA 1
ATOM 2427 C C . LYS A 1 306 ? -7.177 13.827 5.519 1.00 98.44 306 LYS A C 1
ATOM 2429 O O . LYS A 1 306 ? -6.322 13.822 6.399 1.00 98.44 306 LYS A O 1
ATOM 2434 N N . GLN A 1 307 ? -8.226 13.001 5.550 1.00 97.62 307 GLN A N 1
ATOM 2435 C CA . GLN A 1 307 ? -8.442 12.039 6.638 1.00 97.62 307 GLN A CA 1
ATOM 2436 C C . GLN A 1 307 ? -7.346 10.960 6.710 1.00 97.62 307 GLN A C 1
ATOM 2438 O O . GLN A 1 307 ? -6.996 10.519 7.804 1.00 97.62 307 GLN A O 1
ATOM 2443 N N . GLU A 1 308 ? -6.771 10.530 5.579 1.00 97.62 308 GLU A N 1
ATOM 2444 C CA . GLU A 1 308 ? -5.594 9.646 5.582 1.00 97.62 308 GLU A CA 1
ATOM 2445 C C . GLU A 1 308 ? -4.344 10.346 6.125 1.00 97.62 308 GLU A C 1
ATOM 2447 O O . GLU A 1 308 ? -3.627 9.718 6.900 1.00 97.62 308 GLU A O 1
ATOM 2452 N N . VAL A 1 309 ? -4.106 11.623 5.806 1.00 98.12 309 VAL A N 1
ATOM 2453 C CA . VAL A 1 309 ? -2.983 12.392 6.379 1.00 98.12 309 VAL A CA 1
ATOM 2454 C C . VAL A 1 309 ? -3.091 12.445 7.906 1.00 98.12 309 VAL A C 1
ATOM 2456 O O . VAL A 1 309 ? -2.136 12.079 8.589 1.00 98.12 309 VAL A O 1
ATOM 2459 N N . ILE A 1 310 ? -4.270 12.775 8.451 1.00 98.44 310 ILE A N 1
ATOM 2460 C CA . ILE A 1 310 ? -4.507 12.791 9.908 1.00 98.44 310 ILE A CA 1
ATOM 2461 C C . ILE A 1 310 ? -4.282 11.398 10.516 1.00 98.44 310 ILE A C 1
ATOM 2463 O O . ILE A 1 310 ? -3.638 11.258 11.555 1.00 98.44 310 ILE A O 1
ATOM 2467 N N . ARG A 1 311 ? -4.772 10.341 9.853 1.00 97.06 311 ARG A N 1
ATOM 2468 C CA . ARG A 1 311 ? -4.591 8.951 10.301 1.00 97.06 311 ARG A CA 1
ATOM 2469 C C . ARG A 1 311 ? -3.114 8.559 10.366 1.00 97.06 311 ARG A C 1
ATOM 2471 O O . ARG A 1 311 ? -2.704 7.906 11.323 1.00 97.06 311 ARG A O 1
ATOM 2478 N N . ARG A 1 312 ? -2.325 8.938 9.356 1.00 96.38 312 ARG A N 1
ATOM 2479 C CA . ARG A 1 312 ? -0.878 8.680 9.316 1.00 96.38 312 ARG A CA 1
ATOM 2480 C C . ARG A 1 312 ? -0.144 9.461 10.391 1.00 96.38 312 ARG A C 1
ATOM 2482 O O . ARG A 1 312 ? 0.678 8.873 11.080 1.00 96.38 312 ARG A O 1
ATOM 2489 N N . PHE A 1 313 ? -0.505 10.722 10.590 1.00 97.69 313 PHE A N 1
ATOM 2490 C CA . PHE A 1 313 ? 0.061 11.555 11.642 1.00 97.69 313 PHE A CA 1
ATOM 2491 C C . PHE A 1 313 ? -0.164 10.965 13.044 1.00 97.69 313 PHE A C 1
ATOM 2493 O O . PHE A 1 313 ? 0.800 10.765 13.775 1.00 97.69 313 PHE A O 1
ATOM 2500 N N . LEU A 1 314 ? -1.404 10.600 13.393 1.00 97.56 314 LEU A N 1
ATOM 2501 C CA . LEU A 1 314 ? -1.726 9.996 14.698 1.00 97.56 314 LEU A CA 1
ATOM 2502 C C . LEU A 1 314 ? -1.006 8.658 14.919 1.00 97.56 314 LEU A C 1
ATOM 2504 O O . LEU A 1 314 ? -0.554 8.363 16.022 1.00 97.56 314 LEU A O 1
ATOM 2508 N N . ARG A 1 315 ? -0.865 7.846 13.864 1.00 95.31 315 ARG A N 1
ATOM 2509 C CA . ARG A 1 315 ? -0.084 6.607 13.939 1.00 95.31 315 ARG A CA 1
ATOM 2510 C C . ARG A 1 315 ? 1.394 6.891 14.207 1.00 95.31 315 ARG A C 1
ATOM 2512 O O . ARG A 1 315 ? 1.953 6.290 15.113 1.00 95.31 315 ARG A O 1
ATOM 2519 N N . LEU A 1 316 ? 1.995 7.819 13.465 1.00 95.25 316 LEU A N 1
ATOM 2520 C CA . LEU A 1 316 ? 3.400 8.188 13.643 1.00 95.25 316 LEU A CA 1
ATOM 2521 C C . LEU A 1 316 ? 3.667 8.775 15.032 1.00 95.25 316 LEU A C 1
ATOM 2523 O O . LEU A 1 316 ? 4.717 8.508 15.600 1.00 95.25 316 LEU A O 1
ATOM 2527 N N . GLN A 1 317 ? 2.713 9.508 15.616 1.00 96.31 317 GLN A N 1
ATOM 2528 C CA . GLN A 1 317 ? 2.818 9.948 17.010 1.00 96.31 317 GLN A CA 1
ATOM 2529 C C . GLN A 1 317 ? 2.934 8.767 17.981 1.00 96.31 317 GLN A C 1
ATOM 2531 O O . GLN A 1 317 ? 3.748 8.822 18.899 1.00 96.31 317 GLN A O 1
ATOM 2536 N N . CYS A 1 318 ? 2.151 7.704 17.775 1.00 94.75 318 CYS A N 1
ATOM 2537 C CA . CYS A 1 318 ? 2.260 6.484 18.577 1.00 94.75 318 CYS A CA 1
ATOM 2538 C C . CYS A 1 318 ? 3.609 5.790 18.337 1.00 94.75 318 CYS A C 1
ATOM 2540 O O . CYS A 1 318 ? 4.312 5.483 19.294 1.00 94.75 318 CYS A O 1
ATOM 2542 N N . ASP A 1 319 ? 4.009 5.627 17.070 1.00 93.06 319 ASP A N 1
ATOM 2543 C CA . ASP A 1 319 ? 5.284 5.001 16.699 1.00 93.06 319 ASP A CA 1
ATOM 2544 C C . ASP A 1 319 ? 6.484 5.782 17.285 1.00 93.06 319 ASP A C 1
ATOM 2546 O O . ASP A 1 319 ? 7.458 5.186 17.736 1.00 93.06 319 ASP A O 1
ATOM 2550 N N . PHE A 1 320 ? 6.413 7.115 17.351 1.00 93.94 320 PHE A N 1
ATOM 2551 C CA . PHE A 1 320 ? 7.420 7.962 17.998 1.00 93.94 320 PHE A CA 1
ATOM 2552 C C . PHE A 1 320 ? 7.459 7.766 19.519 1.00 93.94 320 PHE A C 1
ATOM 2554 O O . PHE A 1 320 ? 8.543 7.638 20.087 1.00 93.94 320 PHE A O 1
ATOM 2561 N N . THR A 1 321 ? 6.299 7.695 20.181 1.00 92.75 321 THR A N 1
ATOM 2562 C CA . THR A 1 321 ? 6.214 7.403 21.625 1.00 92.75 321 THR A CA 1
ATOM 2563 C C . THR A 1 321 ? 6.759 6.016 21.970 1.00 92.75 321 THR A C 1
ATOM 2565 O O . THR A 1 321 ? 7.395 5.855 23.012 1.00 92.75 321 THR A O 1
ATOM 2568 N N . ASP A 1 322 ? 6.574 5.036 21.085 1.00 89.50 322 ASP A N 1
ATOM 2569 C CA . ASP A 1 322 ? 7.115 3.677 21.222 1.00 89.50 322 ASP A CA 1
ATOM 2570 C C . ASP A 1 322 ? 8.600 3.570 20.806 1.00 89.50 322 ASP A C 1
ATOM 2572 O O . ASP A 1 322 ? 9.189 2.488 20.863 1.00 89.50 322 ASP A O 1
ATOM 2576 N N . GLY A 1 323 ? 9.230 4.672 20.378 1.00 90.38 323 GLY A N 1
ATOM 2577 C CA . GLY A 1 323 ? 10.627 4.698 19.932 1.00 90.38 323 GLY A CA 1
ATOM 2578 C C . GLY A 1 323 ? 10.877 4.013 18.582 1.00 90.38 323 GLY A C 1
ATOM 2579 O O . GLY A 1 323 ? 12.021 3.703 18.254 1.00 90.38 323 GLY A O 1
ATOM 2580 N N . MET A 1 324 ? 9.824 3.765 17.799 1.00 88.25 324 MET A N 1
ATOM 2581 C CA . MET A 1 324 ? 9.884 3.170 16.458 1.00 88.25 324 MET A CA 1
ATOM 2582 C C . MET A 1 324 ? 10.068 4.205 15.340 1.00 88.25 324 MET A C 1
ATOM 2584 O O . MET A 1 324 ? 10.471 3.834 14.239 1.00 88.25 324 MET A O 1
ATOM 2588 N N . ALA A 1 325 ? 9.803 5.485 15.611 1.00 91.00 325 ALA A N 1
ATOM 2589 C CA . ALA A 1 325 ? 10.018 6.590 14.678 1.00 91.00 325 ALA A CA 1
ATOM 2590 C C . ALA A 1 325 ? 10.981 7.639 15.255 1.00 91.00 325 ALA A C 1
ATOM 2592 O O . ALA A 1 325 ? 11.018 7.875 16.462 1.00 91.00 325 ALA A O 1
ATOM 2593 N N . ASP A 1 326 ? 11.749 8.296 14.383 1.00 93.12 326 ASP A N 1
ATOM 2594 C CA . ASP A 1 326 ? 12.676 9.362 14.767 1.00 93.12 326 ASP A CA 1
ATOM 2595 C C . ASP A 1 326 ? 12.028 10.762 14.734 1.00 93.12 326 ASP A C 1
ATOM 2597 O O . ASP A 1 326 ? 10.924 10.983 14.222 1.00 93.12 326 ASP A O 1
ATOM 2601 N N . ARG A 1 327 ? 12.732 11.745 15.312 1.00 94.44 327 ARG A N 1
ATOM 2602 C CA . ARG A 1 327 ? 12.263 13.137 15.392 1.00 94.44 327 ARG A CA 1
ATOM 2603 C C . ARG A 1 327 ? 12.095 13.779 14.015 1.00 94.44 327 ARG A C 1
ATOM 2605 O O . ARG A 1 327 ? 11.180 14.578 13.834 1.00 94.44 327 ARG A O 1
ATOM 2612 N N . ASP A 1 328 ? 12.942 13.427 13.054 1.00 93.50 328 ASP A N 1
ATOM 2613 C CA . ASP A 1 328 ? 12.890 13.975 11.697 1.00 93.50 328 ASP A CA 1
ATOM 2614 C C . ASP A 1 328 ? 11.632 13.515 10.954 1.00 93.50 328 ASP A C 1
ATOM 2616 O O . ASP A 1 328 ? 10.971 14.316 10.288 1.00 93.50 328 ASP A O 1
ATOM 2620 N N . THR A 1 329 ? 11.262 12.245 11.113 1.00 92.94 329 THR A N 1
ATOM 2621 C CA . THR A 1 329 ? 10.033 11.654 10.575 1.00 92.94 329 THR A CA 1
ATOM 2622 C C . THR A 1 329 ? 8.804 12.359 11.143 1.00 92.94 329 THR A C 1
ATOM 2624 O O . THR A 1 329 ? 7.911 12.752 10.387 1.00 92.94 329 THR A O 1
ATOM 2627 N N . MET A 1 330 ? 8.791 12.619 12.455 1.00 94.81 330 MET A N 1
ATOM 2628 C CA . MET A 1 330 ? 7.718 13.383 13.098 1.00 94.81 330 MET A CA 1
ATOM 2629 C C . MET A 1 330 ? 7.631 14.828 12.603 1.00 94.81 330 MET A C 1
ATOM 2631 O O . MET A 1 330 ? 6.549 15.276 12.224 1.00 94.81 330 MET A O 1
ATOM 2635 N N . ASN A 1 331 ? 8.759 15.541 12.529 1.00 95.56 331 ASN A N 1
ATOM 2636 C CA . ASN A 1 331 ? 8.801 16.922 12.040 1.00 95.56 331 ASN A CA 1
ATOM 2637 C C . ASN A 1 331 ? 8.244 17.034 10.609 1.00 95.56 331 ASN A C 1
ATOM 2639 O O . ASN A 1 331 ? 7.513 17.974 10.287 1.00 95.56 331 ASN A O 1
ATOM 2643 N N . ARG A 1 332 ? 8.554 16.056 9.747 1.00 94.69 332 ARG A N 1
ATOM 2644 C CA . ARG A 1 332 ? 8.000 15.973 8.387 1.00 94.69 332 ARG A CA 1
ATOM 2645 C C . ARG A 1 332 ? 6.493 15.749 8.408 1.00 94.69 332 ARG A C 1
ATOM 2647 O O . ARG A 1 332 ? 5.773 16.468 7.722 1.00 94.69 332 ARG A O 1
ATOM 2654 N N . ALA A 1 333 ? 6.000 14.811 9.215 1.00 95.56 333 ALA A N 1
ATOM 2655 C CA . ALA A 1 333 ? 4.566 14.559 9.337 1.00 95.56 333 ALA A CA 1
ATOM 2656 C C . ALA A 1 333 ? 3.795 15.805 9.828 1.00 95.56 333 ALA A C 1
ATOM 2658 O O . ALA A 1 333 ? 2.750 16.145 9.271 1.00 95.56 333 ALA A O 1
ATOM 2659 N N . GLU A 1 334 ? 4.341 16.547 10.798 1.00 96.62 334 GLU A N 1
ATOM 2660 C CA . GLU A 1 334 ? 3.784 17.830 11.253 1.00 96.62 334 GLU A CA 1
ATOM 2661 C C . GLU A 1 334 ? 3.783 18.902 10.155 1.00 96.62 334 GLU A C 1
ATOM 2663 O O . GLU A 1 334 ? 2.857 19.712 10.068 1.00 96.62 334 GLU A O 1
ATOM 2668 N N . ALA A 1 335 ? 4.824 18.948 9.321 1.00 96.44 335 ALA A N 1
ATOM 2669 C CA . ALA A 1 335 ? 4.882 19.870 8.192 1.00 96.44 335 ALA A CA 1
ATOM 2670 C C . ALA A 1 335 ? 3.796 19.553 7.150 1.00 96.44 335 ALA A C 1
ATOM 2672 O O . ALA A 1 335 ? 3.190 20.477 6.609 1.00 96.44 335 ALA A O 1
ATOM 2673 N N . LEU A 1 336 ? 3.489 18.272 6.910 1.00 96.19 336 LEU A N 1
ATOM 2674 C CA . LEU A 1 336 ? 2.407 17.858 6.006 1.00 96.19 336 LEU A CA 1
ATOM 2675 C C . LEU A 1 336 ? 1.019 18.216 6.553 1.00 96.19 336 LEU A C 1
ATOM 2677 O O . LEU A 1 336 ? 0.176 18.686 5.790 1.00 96.19 336 LEU A O 1
ATOM 2681 N N . MET A 1 337 ? 0.793 18.061 7.863 1.00 97.88 337 MET A N 1
ATOM 2682 C CA . MET A 1 337 ? -0.435 18.531 8.521 1.00 97.88 337 MET A CA 1
ATOM 2683 C C . MET A 1 337 ? -0.603 20.047 8.361 1.00 97.88 337 MET A C 1
ATOM 2685 O O . MET A 1 337 ? -1.655 20.503 7.918 1.00 97.88 337 MET A O 1
ATOM 2689 N N . ARG A 1 338 ? 0.458 20.824 8.632 1.00 97.38 338 ARG A N 1
ATOM 2690 C CA . ARG A 1 338 ? 0.467 22.288 8.460 1.00 97.38 338 ARG A CA 1
ATOM 2691 C C . ARG A 1 338 ? 0.223 22.712 7.012 1.00 97.38 338 ARG A C 1
ATOM 2693 O O . ARG A 1 338 ? -0.563 23.622 6.787 1.00 97.38 338 ARG A O 1
ATOM 2700 N N . LYS A 1 339 ? 0.841 22.027 6.042 1.00 95.00 339 LYS A N 1
ATOM 2701 C CA . LYS A 1 339 ? 0.680 22.282 4.598 1.00 95.00 339 LYS A CA 1
ATOM 2702 C C . LYS A 1 339 ? -0.783 22.193 4.145 1.00 95.00 339 LYS A C 1
ATOM 2704 O O . LYS A 1 339 ? -1.177 22.901 3.230 1.00 95.00 339 LYS A O 1
ATOM 2709 N N . LEU A 1 340 ? -1.580 21.326 4.771 1.00 96.88 340 LEU A N 1
ATOM 2710 C CA . LEU A 1 340 ? -3.005 21.159 4.468 1.00 96.88 340 LEU A CA 1
ATOM 2711 C C . LEU A 1 340 ? -3.940 21.854 5.471 1.00 96.88 340 LEU A C 1
ATOM 2713 O O . LEU A 1 340 ? -5.152 21.637 5.395 1.00 96.88 340 LEU A O 1
ATOM 2717 N N . GLU A 1 341 ? -3.382 22.647 6.392 1.00 97.62 341 GLU A N 1
ATOM 2718 C CA . GLU A 1 341 ? -4.100 23.340 7.471 1.00 97.62 341 GLU A CA 1
ATOM 2719 C C . GLU A 1 341 ? -4.943 22.393 8.341 1.00 97.62 341 GLU A C 1
ATOM 2721 O O . GLU A 1 341 ? -6.048 22.725 8.765 1.00 97.62 341 GLU A O 1
ATOM 2726 N N . LEU A 1 342 ? -4.423 21.188 8.593 1.00 98.06 342 LEU A N 1
ATOM 2727 C CA . LEU A 1 342 ? -5.131 20.135 9.317 1.00 98.06 342 LEU A CA 1
ATOM 2728 C C . LEU A 1 342 ? -4.832 20.154 10.814 1.00 98.06 342 LEU A C 1
ATOM 2730 O O . LEU A 1 342 ? -3.706 20.412 11.251 1.00 98.06 342 LEU A O 1
ATOM 2734 N N . LYS A 1 343 ? -5.836 19.758 11.591 1.00 97.88 343 LYS A N 1
ATOM 2735 C CA . LYS A 1 343 ? -5.762 19.455 13.020 1.00 97.88 343 LYS A CA 1
ATOM 2736 C C . LYS A 1 343 ? -6.159 18.003 13.265 1.00 97.88 343 LYS A C 1
ATOM 2738 O O . LYS A 1 343 ? -6.842 17.385 12.450 1.00 97.88 343 LYS A O 1
ATOM 2743 N N . THR A 1 344 ? -5.747 17.431 14.396 1.00 97.38 344 THR A N 1
ATOM 2744 C CA . THR A 1 344 ? -6.160 16.055 14.732 1.00 97.38 344 THR A CA 1
ATOM 2745 C C . THR A 1 344 ? -7.672 15.950 14.923 1.00 97.38 344 THR A C 1
ATOM 2747 O O . THR A 1 344 ? -8.276 14.946 14.564 1.00 97.38 344 THR A O 1
ATOM 2750 N N . GLU A 1 345 ? -8.281 17.027 15.402 1.00 97.06 345 GLU A N 1
ATOM 2751 C CA . GLU A 1 345 ? -9.699 17.197 15.694 1.00 97.06 345 GLU A CA 1
ATOM 2752 C C . GLU A 1 345 ? -10.565 17.230 14.425 1.00 97.06 345 GLU A C 1
ATOM 2754 O O . GLU A 1 345 ? -11.748 16.911 14.489 1.00 97.06 345 GLU A O 1
ATOM 2759 N N . ASP A 1 346 ? -9.979 17.492 13.248 1.00 97.00 346 ASP A N 1
ATOM 2760 C CA . ASP A 1 346 ? -10.688 17.383 11.962 1.00 97.00 346 ASP A CA 1
ATOM 2761 C C . ASP A 1 346 ? -11.116 15.932 11.659 1.00 97.00 346 ASP A C 1
ATOM 2763 O O . ASP A 1 346 ? -11.917 15.663 10.756 1.00 97.00 346 ASP A O 1
ATOM 2767 N N . ARG A 1 347 ? -10.581 14.959 12.406 1.00 96.62 347 ARG A N 1
ATOM 2768 C CA . ARG A 1 347 ? -11.048 13.576 12.426 1.00 96.62 347 ARG A CA 1
ATOM 2769 C C . ARG A 1 347 ? -12.111 13.411 13.514 1.00 96.62 347 ARG A C 1
ATOM 2771 O O . ARG A 1 347 ? -11.801 13.277 14.692 1.00 96.62 347 ARG A O 1
ATOM 2778 N N . ILE A 1 348 ? -13.366 13.305 13.085 1.00 94.69 348 ILE A N 1
ATOM 2779 C CA . ILE A 1 348 ? -14.570 13.373 13.936 1.00 94.69 348 ILE A CA 1
ATOM 2780 C C . ILE A 1 348 ? -14.516 12.513 15.225 1.00 94.69 348 ILE A C 1
ATOM 2782 O O . ILE A 1 348 ? -14.853 13.036 16.286 1.00 94.69 348 ILE A O 1
ATOM 2786 N N . PRO A 1 349 ? -14.088 11.230 15.217 1.00 97.56 349 PRO A N 1
ATOM 2787 C CA . PRO A 1 349 ? -14.044 10.436 16.452 1.00 97.56 349 PRO A CA 1
ATOM 2788 C C . PRO A 1 349 ? -13.061 10.937 17.525 1.00 97.56 349 PRO A C 1
ATOM 2790 O O . PRO A 1 349 ? -13.177 10.517 18.675 1.00 97.56 349 PRO A O 1
ATOM 2793 N N . VAL A 1 350 ? -12.088 11.788 17.179 1.00 98.25 350 VAL A N 1
ATOM 2794 C CA . VAL A 1 350 ? -11.025 12.229 18.100 1.00 98.25 350 VAL A CA 1
ATOM 2795 C C . VAL A 1 350 ? -11.603 13.000 19.280 1.00 98.25 350 VAL A C 1
ATOM 2797 O O . VAL A 1 350 ? -11.416 12.607 20.432 1.00 98.25 350 VAL A O 1
ATOM 2800 N N . GLU A 1 351 ? -12.361 14.058 19.001 1.00 97.69 351 GLU A N 1
ATOM 2801 C CA . GLU A 1 351 ? -12.941 14.910 20.041 1.00 97.69 351 GLU A CA 1
ATOM 2802 C C . GLU A 1 351 ? -13.937 14.132 20.910 1.00 97.69 351 GLU A C 1
ATOM 2804 O O . GLU A 1 351 ? -13.887 14.200 22.137 1.00 97.69 351 GLU A O 1
ATOM 2809 N N . ALA A 1 352 ? -14.775 13.296 20.290 1.00 98.25 352 ALA A N 1
ATOM 2810 C CA . ALA A 1 352 ? -15.753 12.484 21.006 1.00 98.25 352 ALA A CA 1
ATOM 2811 C C . ALA A 1 352 ? -15.107 11.478 21.975 1.00 98.25 352 ALA A C 1
ATOM 2813 O O . ALA A 1 352 ? -15.599 11.286 23.089 1.00 98.25 352 ALA A O 1
ATOM 2814 N N . ALA A 1 353 ? -13.997 10.845 21.584 1.00 98.38 353 ALA A N 1
ATOM 2815 C CA . ALA A 1 353 ? -13.271 9.923 22.454 1.00 98.38 353 ALA A CA 1
ATOM 2816 C C . ALA A 1 353 ? -12.626 10.658 23.640 1.00 98.38 353 ALA A C 1
ATOM 2818 O O . ALA A 1 353 ? -12.725 10.193 24.778 1.00 98.38 353 ALA A O 1
ATOM 2819 N N . ARG A 1 354 ? -12.015 11.824 23.390 1.00 97.88 354 ARG A N 1
ATOM 2820 C CA . ARG A 1 354 ? -11.413 12.670 24.434 1.00 97.88 354 ARG A CA 1
ATOM 2821 C C . ARG A 1 354 ? -12.464 13.188 25.415 1.00 97.88 354 ARG A C 1
ATOM 2823 O O . ARG A 1 354 ? -12.270 13.080 26.625 1.00 97.88 354 ARG A O 1
ATOM 2830 N N . GLN A 1 355 ? -13.620 13.632 24.921 1.00 97.69 355 GLN A N 1
ATOM 2831 C C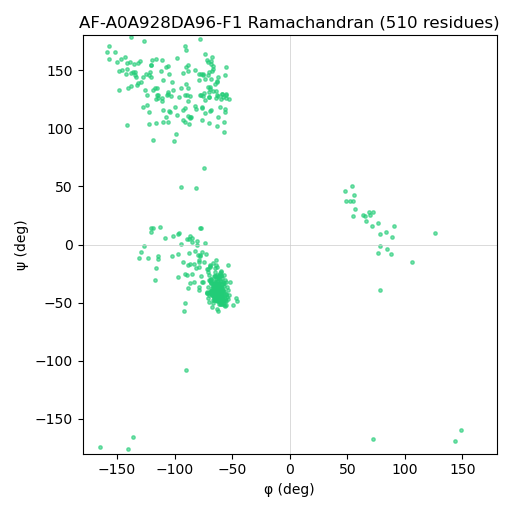A . GLN A 1 355 ? -14.739 14.056 25.764 1.00 97.69 355 GLN A CA 1
ATOM 2832 C C . GLN A 1 355 ? -15.312 12.897 26.591 1.00 97.69 355 GLN A C 1
ATOM 2834 O O . GLN A 1 355 ? -15.670 13.090 27.755 1.00 97.69 355 GLN A O 1
ATOM 2839 N N . ALA A 1 356 ? -15.378 11.683 26.033 1.00 97.00 356 ALA A N 1
ATOM 2840 C CA . ALA A 1 356 ? -15.812 10.498 26.773 1.00 97.00 356 ALA A CA 1
ATOM 2841 C C . ALA A 1 356 ? -14.864 10.170 27.938 1.00 97.00 356 ALA A C 1
ATOM 2843 O O . ALA A 1 356 ? -15.333 9.866 29.038 1.00 97.00 356 ALA A O 1
ATOM 2844 N N . ALA A 1 357 ? -13.549 10.284 27.724 1.00 95.75 357 ALA A N 1
ATOM 2845 C CA . ALA A 1 357 ? -12.558 10.134 28.786 1.00 95.75 357 ALA A CA 1
ATOM 2846 C C . ALA A 1 357 ? -12.706 11.231 29.853 1.00 95.75 357 ALA A C 1
ATOM 2848 O O . ALA A 1 357 ? -12.781 10.925 31.041 1.00 95.75 357 ALA A O 1
ATOM 2849 N N . GLN A 1 358 ? -12.827 12.497 29.446 1.00 94.88 358 GLN A N 1
ATOM 2850 C CA . GLN A 1 358 ? -12.969 13.618 30.379 1.00 94.88 358 GLN A CA 1
ATOM 2851 C C . GLN A 1 358 ? -14.243 13.497 31.231 1.00 94.88 358 GLN A C 1
ATOM 2853 O O . GLN A 1 358 ? -14.179 13.543 32.455 1.00 94.88 358 GLN A O 1
ATOM 2858 N N . THR A 1 359 ? -15.384 13.207 30.603 1.00 94.94 359 THR A N 1
ATOM 2859 C CA . THR A 1 359 ? -16.669 13.017 31.298 1.00 94.94 359 THR A CA 1
ATOM 2860 C C . THR A 1 359 ? -16.617 11.847 32.286 1.00 94.94 359 THR A C 1
ATOM 2862 O O . THR A 1 359 ? -17.228 11.892 33.353 1.00 94.94 359 THR A O 1
ATOM 2865 N N . ALA A 1 360 ? -15.902 10.769 31.946 1.00 93.44 360 ALA A N 1
ATOM 2866 C CA . ALA A 1 360 ? -15.708 9.651 32.861 1.00 93.44 360 ALA A CA 1
ATOM 2867 C C . ALA A 1 360 ? -14.865 10.060 34.076 1.00 93.44 360 ALA A C 1
ATOM 2869 O O . ALA A 1 360 ? -15.264 9.763 35.201 1.00 93.44 360 ALA A O 1
ATOM 2870 N N . LYS A 1 361 ? -13.776 10.804 33.852 1.00 91.88 361 LYS A N 1
ATOM 2871 C CA . LYS A 1 361 ? -12.909 11.332 34.908 1.00 91.88 361 LYS A CA 1
ATOM 2872 C C . LYS A 1 361 ? -13.675 12.236 35.873 1.00 91.88 361 LYS A C 1
ATOM 2874 O O . LYS A 1 361 ? -13.609 12.016 37.078 1.00 91.88 361 LYS A O 1
ATOM 2879 N N . ASP A 1 362 ? -14.456 13.178 35.351 1.00 92.50 362 ASP A N 1
ATOM 2880 C CA . ASP A 1 362 ? -15.243 14.119 36.161 1.00 92.50 362 ASP A CA 1
ATOM 2881 C C . ASP A 1 362 ? -16.327 13.408 36.988 1.00 92.50 362 ASP A C 1
ATOM 2883 O O . ASP A 1 362 ? -16.668 13.833 38.089 1.00 92.50 362 ASP A O 1
ATOM 2887 N N . ALA A 1 363 ? -16.836 12.279 36.488 1.00 91.06 363 ALA A N 1
ATOM 2888 C CA . ALA A 1 363 ? -17.802 11.441 37.189 1.00 91.06 363 ALA A CA 1
ATOM 2889 C C . ALA A 1 363 ? -17.166 10.427 38.164 1.00 91.06 363 ALA A C 1
ATOM 2891 O O . ALA A 1 363 ? -17.897 9.604 38.718 1.00 91.06 363 ALA A O 1
ATOM 2892 N N . GLY A 1 364 ? -15.835 10.415 38.328 1.00 89.31 364 GLY A N 1
ATOM 2893 C CA . GLY A 1 364 ? -15.124 9.409 39.130 1.00 89.31 364 GLY A CA 1
ATOM 2894 C C . GLY A 1 364 ? -15.259 7.984 38.580 1.00 89.31 364 GLY A C 1
ATOM 2895 O O . GLY A 1 364 ? -15.204 7.008 39.325 1.00 89.31 364 GLY A O 1
ATOM 2896 N N . LYS A 1 365 ? -15.504 7.850 37.272 1.00 88.19 365 LYS A N 1
ATOM 2897 C CA . LYS A 1 365 ? -15.709 6.577 36.577 1.00 88.19 365 LYS A CA 1
ATOM 2898 C C . LYS A 1 365 ? -14.472 6.218 35.766 1.00 88.19 365 LYS A C 1
ATOM 2900 O O . LYS A 1 365 ? -13.793 7.074 35.213 1.00 88.19 365 LYS A O 1
ATOM 2905 N N . GLY A 1 366 ? -14.206 4.928 35.667 1.00 86.19 366 GLY A N 1
ATOM 2906 C CA . GLY A 1 366 ? -12.996 4.389 35.063 1.00 86.19 366 GLY A CA 1
ATOM 2907 C C . GLY A 1 366 ? -12.564 3.154 35.834 1.00 86.19 366 GLY A C 1
ATOM 2908 O O . GLY A 1 366 ? -13.300 2.663 36.690 1.00 86.19 366 GLY A O 1
ATOM 2909 N N . LYS A 1 367 ? -11.363 2.665 35.554 1.00 84.06 367 LYS A N 1
ATOM 2910 C CA . LYS A 1 367 ? -10.791 1.540 36.291 1.00 84.06 367 LYS A CA 1
ATOM 2911 C C . LYS A 1 367 ? -10.226 2.010 37.632 1.00 84.06 367 LYS A C 1
ATOM 2913 O O . LYS A 1 367 ? -9.704 3.126 37.721 1.00 84.06 367 LYS A O 1
ATOM 2918 N N . ALA A 1 368 ? -10.301 1.149 38.648 1.00 80.69 368 ALA A N 1
ATOM 2919 C CA . ALA A 1 368 ? -9.767 1.402 39.987 1.00 80.69 368 ALA A CA 1
ATOM 2920 C C . ALA A 1 368 ? -10.294 2.718 40.592 1.00 80.69 368 ALA A C 1
ATOM 2922 O O . ALA A 1 368 ? -9.519 3.574 41.019 1.00 80.69 368 ALA A O 1
ATOM 2923 N N . GLY A 1 369 ? -11.619 2.900 40.564 1.00 72.31 369 GLY A N 1
ATOM 2924 C CA . GLY A 1 369 ? -12.282 4.077 41.140 1.00 72.31 369 GLY A CA 1
ATOM 2925 C C . GLY A 1 369 ? -12.012 5.390 40.397 1.00 72.31 369 GLY A C 1
ATOM 2926 O O . GLY A 1 369 ? -12.019 6.448 41.015 1.00 72.31 369 GLY A O 1
ATOM 2927 N N . GLY A 1 370 ? -11.732 5.333 39.089 1.00 76.25 370 GLY A N 1
ATOM 2928 C CA . GLY A 1 370 ? -11.474 6.523 38.267 1.00 76.25 370 GLY A CA 1
ATOM 2929 C C . GLY A 1 370 ? -10.011 6.980 38.227 1.00 76.25 370 GLY A C 1
ATOM 2930 O O . GLY A 1 370 ? -9.716 8.005 37.620 1.00 76.25 370 GLY A O 1
ATOM 2931 N N . ASN A 1 371 ? -9.080 6.215 38.807 1.00 79.62 371 ASN A N 1
ATOM 2932 C CA . ASN A 1 371 ? -7.644 6.518 38.742 1.00 79.62 371 ASN A CA 1
ATOM 2933 C C . ASN A 1 371 ? -7.056 6.328 37.337 1.00 79.62 371 ASN A C 1
ATOM 2935 O O . ASN A 1 371 ? -6.103 7.008 36.961 1.00 79.62 371 ASN A O 1
ATOM 2939 N N . ILE A 1 372 ? -7.616 5.397 36.561 1.00 86.00 372 ILE A N 1
ATOM 2940 C CA . ILE A 1 372 ? -7.219 5.150 35.174 1.00 86.00 372 ILE A CA 1
ATOM 2941 C C . ILE A 1 372 ? -8.451 5.338 34.299 1.00 86.00 372 ILE A C 1
ATOM 2943 O O . ILE A 1 372 ? -9.400 4.551 34.368 1.00 86.00 372 ILE A O 1
ATOM 2947 N N . VAL A 1 373 ? -8.421 6.361 33.447 1.00 91.50 373 VAL A N 1
ATOM 2948 C CA . VAL A 1 373 ? -9.548 6.733 32.588 1.00 91.50 373 VAL A CA 1
ATOM 2949 C C . VAL A 1 373 ? -9.113 6.743 31.134 1.00 91.50 373 VAL A C 1
ATOM 2951 O O . VAL A 1 373 ? -8.125 7.373 30.769 1.00 91.50 373 VAL A O 1
ATOM 2954 N N . SER A 1 374 ? -9.870 6.041 30.300 1.00 94.56 374 SER A N 1
ATOM 2955 C CA . SER A 1 374 ? -9.699 6.038 28.852 1.00 94.56 374 SER A CA 1
ATOM 2956 C C . SER A 1 374 ? -11.049 6.096 28.154 1.00 94.56 374 SER A C 1
ATOM 2958 O O . SER A 1 374 ? -12.052 5.571 28.644 1.00 94.56 374 SER A O 1
ATOM 2960 N N . GLY A 1 375 ? -11.058 6.750 26.997 1.00 97.12 375 GLY A N 1
ATOM 2961 C CA . GLY A 1 375 ? -12.215 6.899 26.131 1.00 97.12 375 GLY A CA 1
ATOM 2962 C C . GLY A 1 375 ? -11.953 6.305 24.754 1.00 97.12 375 GLY A C 1
ATOM 2963 O O . GLY A 1 375 ? -10.812 6.202 24.295 1.00 97.12 375 GLY A O 1
ATOM 2964 N N . ALA A 1 376 ? -13.030 5.910 24.092 1.00 98.31 376 ALA A N 1
ATOM 2965 C CA . ALA A 1 376 ? -13.030 5.513 22.697 1.00 98.31 376 ALA A CA 1
ATOM 2966 C C . ALA A 1 376 ? -14.300 6.030 22.020 1.00 98.31 376 ALA A C 1
ATOM 2968 O O . ALA A 1 376 ? -15.340 6.177 22.665 1.00 98.31 376 ALA A O 1
ATOM 2969 N N . ALA A 1 377 ? -14.222 6.293 20.722 1.00 98.75 377 ALA A N 1
ATOM 2970 C CA . ALA A 1 377 ? -15.372 6.674 19.919 1.00 98.75 377 ALA A CA 1
ATOM 2971 C C . ALA A 1 377 ? -15.304 6.060 18.524 1.00 98.75 377 ALA A C 1
ATOM 2973 O O . ALA A 1 377 ? -14.225 5.908 17.945 1.00 98.75 377 ALA A O 1
ATOM 2974 N N . ILE A 1 378 ? -16.476 5.743 17.982 1.00 98.56 378 ILE A N 1
ATOM 2975 C CA . ILE A 1 378 ? -16.675 5.234 16.629 1.00 98.56 378 ILE A CA 1
ATOM 2976 C C . ILE A 1 378 ? -17.683 6.111 15.896 1.00 98.56 378 ILE A C 1
ATOM 2978 O O . ILE A 1 378 ? -18.751 6.422 16.424 1.00 98.56 378 ILE A O 1
ATOM 2982 N N . GLN A 1 379 ? -17.348 6.482 14.663 1.00 98.12 379 GLN A N 1
ATOM 2983 C CA . GLN A 1 379 ? -18.290 7.070 13.720 1.00 98.12 379 GLN A CA 1
ATOM 2984 C C . GLN A 1 379 ? -18.896 5.967 12.854 1.00 98.12 379 GLN A C 1
ATOM 2986 O O . GLN A 1 379 ? -18.190 5.303 12.091 1.00 98.12 379 GLN A O 1
ATOM 2991 N N . LEU A 1 380 ? -20.209 5.780 12.981 1.00 96.81 380 LEU A N 1
ATOM 2992 C CA . LEU A 1 380 ? -20.985 4.841 12.179 1.00 96.81 380 LEU A CA 1
ATOM 2993 C C . LEU A 1 380 ? -21.180 5.360 10.748 1.00 96.81 380 LEU A C 1
ATOM 2995 O O . LEU A 1 380 ? -21.008 6.544 10.458 1.00 96.81 380 LEU A O 1
ATOM 2999 N N . LYS A 1 381 ? -21.578 4.466 9.837 1.00 92.88 381 LYS A N 1
ATOM 3000 C CA . LYS A 1 381 ? -21.779 4.779 8.408 1.00 92.88 381 LYS A CA 1
ATOM 3001 C C . LYS A 1 381 ? -22.852 5.838 8.151 1.00 92.88 381 LYS A C 1
ATOM 3003 O O . LYS A 1 381 ? -22.797 6.518 7.133 1.00 92.88 381 LYS A O 1
ATOM 3008 N N . ASP A 1 382 ? -23.811 5.969 9.060 1.00 92.06 382 ASP A N 1
ATOM 3009 C CA . ASP A 1 382 ? -24.859 6.993 9.019 1.00 92.06 382 ASP A CA 1
ATOM 3010 C C . ASP A 1 382 ? -24.453 8.311 9.702 1.00 92.06 382 ASP A C 1
ATOM 3012 O O . ASP A 1 382 ? -25.263 9.227 9.812 1.00 92.06 382 ASP A O 1
ATOM 3016 N N . GLY A 1 383 ? -23.200 8.419 10.153 1.00 93.81 383 GLY A N 1
ATOM 3017 C CA . GLY A 1 383 ? -22.643 9.606 10.790 1.00 93.81 383 GLY A CA 1
ATOM 3018 C C . GLY A 1 383 ? -22.853 9.682 12.302 1.00 93.81 383 GLY A C 1
ATOM 3019 O O . GLY A 1 383 ? -22.242 10.548 12.928 1.00 93.81 383 GLY A O 1
ATOM 3020 N N . ARG A 1 384 ? -23.647 8.788 12.913 1.00 96.81 384 ARG A N 1
ATOM 3021 C CA . ARG A 1 384 ? -23.812 8.759 14.375 1.00 96.81 384 ARG A CA 1
ATOM 3022 C C . ARG A 1 384 ? -22.485 8.444 15.063 1.00 96.81 384 ARG A C 1
ATOM 3024 O O . ARG A 1 384 ? -21.728 7.584 14.610 1.00 96.81 384 ARG A O 1
ATOM 3031 N N . ILE A 1 385 ? -22.235 9.117 16.183 1.00 98.25 385 ILE A N 1
ATOM 3032 C CA . ILE A 1 385 ? -21.059 8.891 17.023 1.00 98.25 385 ILE A CA 1
ATOM 3033 C C . ILE A 1 385 ? -21.469 8.090 18.248 1.00 98.25 385 ILE A C 1
ATOM 3035 O O . ILE A 1 385 ? -22.398 8.467 18.959 1.00 98.25 385 ILE A O 1
ATOM 3039 N N . VAL A 1 386 ? -20.763 6.991 18.495 1.00 98.38 386 VAL A N 1
ATOM 3040 C CA . VAL A 1 386 ? -20.947 6.170 19.691 1.00 98.38 386 VAL A CA 1
ATOM 3041 C C . VAL A 1 386 ? -19.655 6.161 20.480 1.00 98.38 386 VAL A C 1
ATOM 3043 O O . VAL A 1 386 ? -18.581 5.960 19.915 1.00 98.38 386 VAL A O 1
ATOM 3046 N N . THR A 1 387 ? -19.756 6.380 21.785 1.00 98.44 387 THR A N 1
ATOM 3047 C CA . THR A 1 387 ? -18.606 6.430 22.682 1.00 98.44 387 THR A CA 1
ATOM 3048 C C . THR A 1 387 ? -18.585 5.238 23.633 1.00 98.44 387 THR A C 1
ATOM 3050 O O . THR A 1 387 ? -19.591 4.568 23.882 1.00 98.44 387 THR A O 1
ATOM 3053 N N . GLY A 1 388 ? -17.401 4.961 24.161 1.00 97.12 388 GLY A N 1
ATOM 3054 C CA . GLY A 1 388 ? -17.164 4.015 25.235 1.00 97.12 388 GLY A CA 1
ATOM 3055 C C . GLY A 1 388 ? -16.106 4.555 26.183 1.00 97.12 388 GLY A C 1
ATOM 3056 O O . GLY A 1 388 ? -15.277 5.388 25.814 1.00 97.12 388 GLY A O 1
ATOM 3057 N N . ARG A 1 389 ? -16.143 4.066 27.416 1.00 95.56 389 ARG A N 1
ATOM 3058 C CA . ARG A 1 389 ? -15.143 4.342 28.447 1.00 95.56 389 ARG A CA 1
ATOM 3059 C C . ARG A 1 389 ? -14.715 3.040 29.090 1.00 95.56 389 ARG A C 1
ATOM 3061 O O . ARG A 1 389 ? -15.479 2.075 29.065 1.00 95.56 389 ARG A O 1
ATOM 3068 N N . ASN A 1 390 ? -13.527 3.016 29.672 1.00 94.81 390 ASN A N 1
ATOM 3069 C CA . ASN A 1 390 ? -13.114 1.858 30.449 1.00 94.81 390 ASN A CA 1
ATOM 3070 C C . ASN A 1 390 ? -13.886 1.740 31.773 1.00 94.81 390 ASN A C 1
ATOM 3072 O O . ASN A 1 390 ? -14.399 2.717 32.322 1.00 94.81 390 ASN A O 1
ATOM 3076 N N . SER A 1 391 ? -13.927 0.517 32.285 1.00 93.44 391 SER A N 1
ATOM 3077 C CA . SER A 1 391 ? -14.399 0.147 33.617 1.00 93.44 391 SER A CA 1
ATOM 3078 C C . SER A 1 391 ? -13.483 -0.938 34.194 1.00 93.44 391 SER A C 1
ATOM 3080 O O . SER A 1 391 ? -12.485 -1.311 33.572 1.00 93.44 391 SER A O 1
ATOM 3082 N N . ASP A 1 392 ? -13.814 -1.456 35.375 1.00 90.69 392 ASP A N 1
ATOM 3083 C CA . ASP A 1 392 ? -13.117 -2.622 35.927 1.00 90.69 392 ASP A CA 1
ATOM 3084 C C . ASP A 1 392 ? -13.338 -3.889 35.077 1.00 90.69 392 ASP A C 1
ATOM 3086 O O . ASP A 1 392 ? -12.452 -4.741 35.010 1.00 90.69 392 ASP A O 1
ATOM 3090 N N . ASP A 1 393 ? -14.467 -3.964 34.363 1.00 93.56 393 ASP A N 1
ATOM 3091 C CA . ASP A 1 393 ? -14.832 -5.096 33.507 1.00 93.56 393 ASP A CA 1
ATOM 3092 C C . ASP A 1 393 ? -14.308 -4.965 32.071 1.00 93.56 393 ASP A C 1
ATOM 3094 O O . ASP A 1 393 ? -13.933 -5.965 31.464 1.00 93.56 393 ASP A O 1
ATOM 3098 N N . LEU A 1 394 ? -14.292 -3.758 31.489 1.00 94.69 394 LEU A N 1
ATOM 3099 C CA . LEU A 1 394 ? -14.102 -3.565 30.045 1.00 94.69 394 LEU A CA 1
ATOM 3100 C C . LEU A 1 394 ? -13.079 -2.478 29.710 1.00 94.69 394 LEU A C 1
ATOM 3102 O O . LEU A 1 394 ? -13.031 -1.413 30.327 1.00 94.69 394 LEU A O 1
ATOM 3106 N N . HIS A 1 395 ? -12.322 -2.703 28.638 1.00 95.06 395 HIS A N 1
ATOM 3107 C CA . HIS A 1 395 ? -11.587 -1.646 27.945 1.00 95.06 395 HIS A CA 1
ATOM 3108 C C . HIS A 1 395 ? -12.555 -0.661 27.278 1.00 95.06 395 HIS A C 1
ATOM 3110 O O . HIS A 1 395 ? -13.658 -1.027 26.864 1.00 95.06 395 HIS A O 1
ATOM 3116 N N . ALA A 1 396 ? -12.113 0.588 27.092 1.00 96.06 396 ALA A N 1
ATOM 3117 C CA . ALA A 1 396 ? -12.920 1.610 26.425 1.00 96.06 396 ALA A CA 1
ATOM 3118 C C . ALA A 1 396 ? -13.318 1.203 24.996 1.00 96.06 396 ALA A C 1
ATOM 3120 O O . ALA A 1 396 ? -14.451 1.446 24.583 1.00 96.06 396 ALA A O 1
ATOM 3121 N N . CYS A 1 397 ? -12.413 0.535 24.270 1.00 96.06 397 CYS A N 1
ATOM 3122 C CA . CYS A 1 397 ? -12.665 0.020 22.924 1.00 96.06 397 CYS A CA 1
ATOM 3123 C C . CYS A 1 397 ? -13.782 -1.040 22.908 1.00 96.06 397 CYS A C 1
ATOM 3125 O O . CYS A 1 397 ? -14.732 -0.931 22.131 1.00 96.06 397 CYS A O 1
ATOM 3127 N N . ALA A 1 398 ? -13.713 -2.018 23.818 1.00 97.06 398 ALA A N 1
ATOM 3128 C CA . ALA A 1 398 ? -14.730 -3.056 23.969 1.00 97.06 398 ALA A CA 1
ATOM 3129 C C . ALA A 1 398 ? -16.101 -2.461 24.330 1.00 97.06 398 ALA A C 1
ATOM 3131 O O . ALA A 1 398 ? -17.103 -2.781 23.691 1.00 97.06 398 ALA A O 1
ATOM 3132 N N . ALA A 1 399 ? -16.142 -1.540 25.298 1.00 97.44 399 ALA A N 1
ATOM 3133 C CA . ALA A 1 399 ? -17.369 -0.851 25.692 1.00 97.44 399 ALA A CA 1
ATOM 3134 C C . ALA A 1 399 ? -17.983 -0.052 24.529 1.00 97.44 399 ALA A C 1
ATOM 3136 O O . ALA A 1 399 ? -19.184 -0.140 24.279 1.00 97.44 399 ALA A O 1
ATOM 3137 N N . MET A 1 400 ? -17.156 0.679 23.775 1.00 98.19 400 MET A N 1
ATOM 3138 C CA . MET A 1 400 ? -17.581 1.423 22.587 1.00 98.19 400 MET A CA 1
ATOM 3139 C C . MET A 1 400 ? -18.198 0.492 21.535 1.00 98.19 400 MET A C 1
ATOM 3141 O O . MET A 1 400 ? -19.245 0.818 20.976 1.00 98.19 400 MET A O 1
ATOM 3145 N N . MET A 1 401 ? -17.588 -0.671 21.277 1.00 98.00 401 MET A N 1
ATOM 3146 C CA . MET A 1 401 ? -18.149 -1.647 20.341 1.00 98.00 401 MET A CA 1
ATOM 3147 C C . MET A 1 401 ? -19.503 -2.173 20.813 1.00 98.00 401 MET A C 1
ATOM 3149 O O . MET A 1 401 ? -20.447 -2.155 20.024 1.00 98.00 401 MET A O 1
ATOM 3153 N N . LEU A 1 402 ? -19.617 -2.592 22.079 1.00 98.19 402 LEU A N 1
ATOM 3154 C CA . LEU A 1 402 ? -20.876 -3.102 22.627 1.00 98.19 402 LEU A CA 1
ATOM 3155 C C . LEU A 1 402 ? -21.978 -2.040 22.533 1.00 98.19 402 LEU A C 1
ATOM 3157 O O . LEU A 1 402 ? -23.082 -2.336 22.084 1.00 98.19 402 LEU A O 1
ATOM 3161 N N . ASN A 1 403 ? -21.668 -0.786 22.863 1.00 98.19 403 ASN A N 1
ATOM 3162 C CA . ASN A 1 403 ? -22.600 0.330 22.713 1.00 98.19 403 ASN A CA 1
ATOM 3163 C C . ASN A 1 403 ? -23.024 0.534 21.251 1.00 98.19 403 ASN A C 1
ATOM 3165 O O . ASN A 1 403 ? -24.204 0.753 20.973 1.00 98.19 403 ASN A O 1
ATOM 3169 N N . ALA A 1 404 ? -22.086 0.425 20.307 1.00 98.19 404 ALA A N 1
ATOM 3170 C CA . ALA A 1 404 ? -22.365 0.608 18.888 1.00 98.19 404 ALA A CA 1
ATOM 3171 C C . ALA A 1 404 ? -23.303 -0.475 18.345 1.00 98.19 404 ALA A C 1
ATOM 3173 O O . ALA A 1 404 ? -24.295 -0.154 17.689 1.00 98.19 404 ALA A O 1
ATOM 3174 N N . ILE A 1 405 ? -23.045 -1.749 18.654 1.00 98.25 405 ILE A N 1
ATOM 3175 C CA . ILE A 1 405 ? -23.912 -2.841 18.193 1.00 98.25 405 ILE A CA 1
ATOM 3176 C C . ILE A 1 405 ? -25.283 -2.823 18.874 1.00 98.25 405 ILE A C 1
ATOM 3178 O O . ILE A 1 405 ? -26.275 -3.148 18.226 1.00 98.25 405 ILE A O 1
ATOM 3182 N N . LYS A 1 406 ? -25.378 -2.363 20.129 1.00 98.12 406 LYS A N 1
ATOM 3183 C CA . LYS A 1 406 ? -26.670 -2.138 20.797 1.00 98.12 406 LYS A CA 1
ATOM 3184 C C . LYS A 1 406 ? -27.484 -1.072 20.088 1.00 98.12 406 LYS A C 1
ATOM 3186 O O . LYS A 1 406 ? -28.650 -1.304 19.783 1.00 98.12 406 LYS A O 1
ATOM 3191 N N . LEU A 1 407 ? -26.857 0.060 19.768 1.00 97.81 407 LEU A N 1
ATOM 3192 C CA . LEU A 1 407 ? -27.508 1.142 19.036 1.00 97.81 407 LEU A CA 1
ATOM 3193 C C . LEU A 1 407 ? -28.002 0.675 17.657 1.00 97.81 407 LEU A C 1
ATOM 3195 O O . LEU A 1 407 ? -29.117 1.007 17.260 1.00 97.81 407 LEU A O 1
ATOM 3199 N N . LEU A 1 408 ? -27.191 -0.101 16.934 1.00 97.50 408 LEU A N 1
ATOM 3200 C CA . LEU A 1 408 ? -27.546 -0.650 15.619 1.00 97.50 408 LEU A CA 1
ATOM 3201 C C . LEU A 1 408 ? -28.653 -1.714 15.688 1.00 97.50 408 LEU A C 1
ATOM 3203 O O . LEU A 1 408 ? -29.431 -1.854 14.746 1.00 97.50 408 LEU A O 1
ATOM 3207 N N . ALA A 1 409 ? -28.732 -2.454 16.794 1.00 97.19 409 ALA A N 1
ATOM 3208 C CA . ALA A 1 409 ? -29.761 -3.458 17.046 1.00 97.19 409 ALA A CA 1
ATOM 3209 C C . ALA A 1 409 ? -31.040 -2.889 17.691 1.00 97.19 409 ALA A C 1
ATOM 3211 O O . ALA A 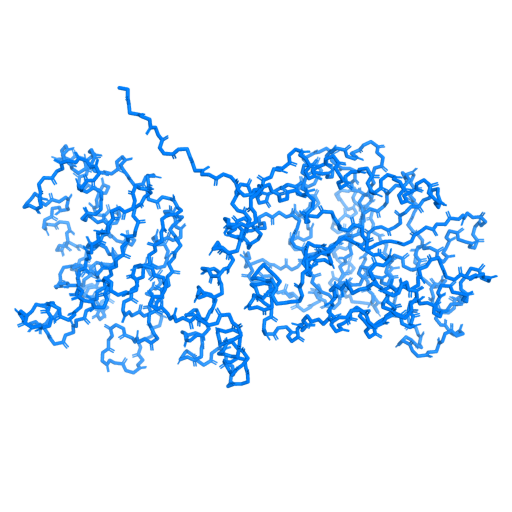1 409 ? -32.016 -3.619 17.838 1.00 97.19 409 ALA A O 1
ATOM 3212 N N . GLY A 1 410 ? -31.050 -1.613 18.096 1.00 96.88 410 GLY A N 1
ATOM 3213 C CA . GLY A 1 410 ? -32.165 -1.018 18.842 1.00 96.88 410 GLY A CA 1
ATOM 3214 C C . GLY A 1 410 ? -32.305 -1.558 20.272 1.00 96.88 410 GLY A C 1
ATOM 3215 O O . GLY A 1 410 ? -33.399 -1.545 20.831 1.00 96.88 410 GLY A O 1
ATOM 3216 N N . ILE A 1 411 ? -31.214 -2.053 20.863 1.00 97.06 411 ILE A N 1
ATOM 3217 C CA . ILE A 1 411 ? -31.194 -2.637 22.208 1.00 97.06 411 ILE A CA 1
ATOM 3218 C C . ILE A 1 411 ? -30.921 -1.534 23.247 1.00 97.06 411 ILE A C 1
ATOM 3220 O O . ILE A 1 411 ? -29.920 -0.823 23.119 1.00 97.06 411 ILE A O 1
ATOM 3224 N N . PRO A 1 412 ? -31.743 -1.408 24.308 1.00 94.69 412 PRO A N 1
ATOM 3225 C CA . PRO A 1 412 ? -31.524 -0.436 25.381 1.00 94.69 412 PRO A CA 1
ATOM 3226 C C . PRO A 1 412 ? -30.152 -0.542 26.066 1.00 94.69 412 PRO A C 1
ATOM 3228 O O . PRO A 1 412 ? -29.616 -1.633 26.286 1.00 94.69 412 PRO A O 1
ATOM 3231 N N . GLU A 1 413 ? -29.597 0.600 26.481 1.00 89.50 413 GLU A N 1
ATOM 3232 C CA . GLU A 1 413 ? -28.270 0.700 27.111 1.00 89.50 413 GLU A CA 1
ATOM 3233 C C . GLU A 1 413 ? -28.150 -0.120 28.409 1.00 89.50 413 GLU A C 1
ATOM 3235 O O . GLU A 1 413 ? -27.076 -0.622 28.728 1.00 89.50 413 GLU A O 1
ATOM 3240 N N . GLN A 1 414 ? -29.247 -0.373 29.114 1.00 91.00 414 GLN A N 1
ATOM 3241 C CA . GLN A 1 414 ? -29.242 -1.095 30.388 1.00 91.00 414 GLN A CA 1
ATOM 3242 C C . GLN A 1 414 ? -29.124 -2.617 30.221 1.00 91.00 414 GLN A C 1
ATOM 3244 O O . GLN A 1 414 ? -28.823 -3.307 31.189 1.00 91.00 414 GLN A O 1
ATOM 3249 N N . ILE A 1 415 ? -29.343 -3.158 29.014 1.00 93.56 415 ILE A N 1
ATOM 3250 C CA . ILE A 1 415 ? -29.296 -4.608 28.781 1.00 93.56 415 ILE A CA 1
ATOM 3251 C C . ILE A 1 415 ? -27.837 -5.069 28.621 1.00 93.56 415 ILE A C 1
ATOM 3253 O O . ILE A 1 415 ? -27.178 -4.658 27.657 1.00 93.56 415 ILE A O 1
ATOM 3257 N N . PRO A 1 416 ? -27.302 -5.922 29.513 1.00 93.44 416 PRO A N 1
ATOM 3258 C CA . PRO A 1 416 ? -25.960 -6.466 29.352 1.00 93.44 416 PRO A CA 1
ATOM 3259 C C . PRO A 1 416 ? -25.928 -7.462 28.185 1.00 93.44 416 PRO A C 1
ATOM 3261 O O . PRO A 1 416 ? -26.768 -8.358 28.091 1.00 93.44 416 PRO A O 1
ATOM 3264 N N . LEU A 1 417 ? -24.950 -7.306 27.289 1.00 96.81 417 LEU A N 1
ATOM 3265 C CA . LEU A 1 417 ? -24.739 -8.247 26.181 1.00 96.81 417 LEU A CA 1
ATOM 3266 C C . LEU A 1 417 ? -23.796 -9.394 26.544 1.00 96.81 417 LEU A C 1
ATOM 3268 O O . LEU A 1 417 ? -23.892 -10.462 25.951 1.00 96.81 417 LEU A O 1
ATOM 3272 N N . ILE A 1 418 ? -22.901 -9.175 27.510 1.00 96.81 418 ILE A N 1
ATOM 3273 C CA . ILE A 1 418 ? -22.009 -10.202 28.045 1.00 96.81 418 ILE A CA 1
ATOM 3274 C C . ILE A 1 418 ? -22.449 -10.489 29.476 1.00 96.81 418 ILE A C 1
ATOM 3276 O O . ILE A 1 418 ? -22.583 -9.561 30.274 1.00 96.81 418 ILE A O 1
ATOM 3280 N N . ALA A 1 419 ? -22.708 -11.756 29.798 1.00 93.69 419 ALA A N 1
ATOM 3281 C CA . ALA A 1 419 ? -23.090 -12.131 31.156 1.00 93.69 419 ALA A CA 1
ATOM 3282 C C . ALA A 1 419 ? -21.937 -11.863 32.140 1.00 93.69 419 ALA A C 1
ATOM 3284 O O . ALA A 1 419 ? -20.785 -12.195 31.853 1.00 93.69 419 ALA A O 1
ATOM 3285 N N . GLN A 1 420 ? -22.247 -11.330 33.327 1.00 93.50 420 GLN A N 1
ATOM 3286 C CA . GLN A 1 420 ? -21.226 -11.005 34.334 1.00 93.50 420 GLN A CA 1
ATOM 3287 C C . GLN A 1 420 ? -20.388 -12.229 34.737 1.00 93.50 420 GLN A C 1
ATOM 3289 O O . GLN A 1 420 ? -19.189 -12.112 34.968 1.00 93.50 420 GLN A O 1
ATOM 3294 N N . THR A 1 421 ? -20.992 -13.419 34.756 1.00 94.38 421 THR A N 1
ATOM 3295 C CA . THR A 1 421 ? -20.304 -14.686 35.048 1.00 94.38 421 THR A CA 1
ATOM 3296 C C . THR A 1 421 ? -19.225 -15.028 34.018 1.00 94.38 421 THR A C 1
ATOM 3298 O O . THR A 1 421 ? -18.188 -15.583 34.380 1.00 94.38 421 THR A O 1
ATOM 3301 N N . ILE A 1 422 ? -19.424 -14.667 32.746 1.00 95.19 422 ILE A N 1
ATOM 3302 C CA . ILE A 1 422 ? -18.431 -14.856 31.680 1.00 95.19 422 ILE A CA 1
ATOM 3303 C C . ILE A 1 422 ? -17.269 -13.883 31.878 1.00 95.19 422 ILE A C 1
ATOM 3305 O O . ILE A 1 422 ? -16.115 -14.305 31.829 1.00 95.19 422 ILE A O 1
ATOM 3309 N N . ILE A 1 423 ? -17.568 -12.608 32.160 1.00 94.50 423 ILE A N 1
ATOM 3310 C CA . ILE A 1 423 ? -16.556 -11.582 32.461 1.00 94.50 423 ILE A CA 1
ATOM 3311 C C . ILE A 1 423 ? -15.685 -12.048 33.634 1.00 94.50 423 ILE A C 1
ATOM 3313 O O . ILE A 1 423 ? -14.471 -12.152 33.492 1.00 94.50 423 ILE A O 1
ATOM 3317 N N . GLN A 1 424 ? -16.310 -12.439 34.750 1.00 93.19 424 GLN A N 1
ATOM 3318 C CA . GLN A 1 424 ? -15.619 -12.931 35.946 1.00 93.19 424 GLN A CA 1
ATOM 3319 C C . GLN A 1 424 ? -14.757 -14.164 35.664 1.00 93.19 424 GLN A C 1
ATOM 3321 O O . GLN A 1 424 ? -13.640 -14.249 36.166 1.00 93.19 424 GLN A O 1
ATOM 3326 N N . SER A 1 425 ? -15.245 -15.099 34.845 1.00 93.88 425 SER A N 1
ATOM 3327 C CA . SER A 1 425 ? -14.493 -16.305 34.483 1.00 93.88 425 SER A CA 1
ATOM 3328 C C . SER A 1 425 ? -13.231 -15.966 33.685 1.00 93.88 425 SER A C 1
ATOM 3330 O O . SER A 1 425 ? -12.152 -16.469 33.993 1.00 93.88 425 SER A O 1
ATOM 3332 N N . ILE A 1 426 ? -13.339 -15.077 32.690 1.00 93.19 426 ILE A N 1
ATOM 3333 C CA . ILE A 1 426 ? -12.189 -14.619 31.897 1.00 93.19 426 ILE A CA 1
ATOM 3334 C C . ILE A 1 426 ? -11.203 -13.862 32.795 1.00 93.19 426 ILE A C 1
ATOM 3336 O O . ILE A 1 426 ? -10.003 -14.140 32.764 1.00 93.19 426 ILE A O 1
ATOM 3340 N N . THR A 1 427 ? -11.696 -12.954 33.640 1.00 90.75 427 THR A N 1
ATOM 3341 C CA . THR A 1 427 ? -10.867 -12.199 34.588 1.00 90.75 427 THR A CA 1
ATOM 3342 C C . THR A 1 427 ? -10.138 -13.117 35.571 1.00 90.75 427 THR A C 1
ATOM 3344 O O . THR A 1 427 ? -8.941 -12.927 35.781 1.00 90.75 427 THR A O 1
ATOM 3347 N N . HIS A 1 428 ? -10.803 -14.140 36.120 1.00 91.31 428 HIS A N 1
ATOM 3348 C CA . HIS A 1 428 ? -10.193 -15.122 37.023 1.00 91.31 428 HIS A CA 1
ATOM 3349 C C . HIS A 1 428 ? -9.034 -15.866 36.349 1.00 91.31 428 HIS A C 1
ATOM 3351 O O . HIS A 1 428 ? -7.942 -15.961 36.906 1.00 91.31 428 HIS A O 1
ATOM 3357 N N . VAL A 1 429 ? -9.223 -16.331 35.109 1.00 91.44 429 VAL A N 1
ATOM 3358 C CA . VAL A 1 429 ? -8.144 -16.989 34.357 1.00 91.44 429 VAL A CA 1
ATOM 3359 C C . VAL A 1 429 ? -6.978 -16.026 34.128 1.00 91.44 429 VAL A C 1
ATOM 3361 O O . VAL A 1 429 ? -5.832 -16.378 34.399 1.00 91.44 429 VAL A O 1
ATOM 3364 N N . LYS A 1 430 ? -7.247 -14.798 33.673 1.00 88.69 430 LYS A N 1
ATOM 3365 C CA . LYS A 1 430 ? -6.199 -13.809 33.379 1.00 88.69 430 LYS A CA 1
ATOM 3366 C C . LYS A 1 430 ? -5.399 -13.414 34.617 1.00 88.69 430 LYS A C 1
ATOM 3368 O O . LYS A 1 430 ? -4.174 -13.378 34.563 1.00 88.69 430 LYS A O 1
ATOM 3373 N N . HIS A 1 431 ? -6.083 -13.102 35.711 1.00 86.31 431 HIS A N 1
ATOM 3374 C CA . HIS A 1 431 ? -5.465 -12.530 36.902 1.00 86.31 431 HIS A CA 1
ATOM 3375 C C . HIS A 1 431 ? -5.020 -13.601 37.902 1.00 86.31 431 HIS A C 1
ATOM 3377 O O . HIS A 1 431 ? -3.869 -13.611 38.333 1.00 86.31 431 HIS A O 1
ATOM 3383 N N . ASP A 1 432 ? -5.897 -14.539 38.259 1.00 87.12 432 ASP A N 1
ATOM 3384 C CA . ASP A 1 432 ? -5.636 -15.463 39.364 1.00 87.12 432 ASP A CA 1
ATOM 3385 C C . ASP A 1 432 ? -4.855 -16.700 38.916 1.00 87.12 432 ASP A C 1
ATOM 3387 O O . ASP A 1 432 ? -4.028 -17.196 39.685 1.00 87.12 432 ASP A O 1
ATOM 3391 N N . ILE A 1 433 ? -5.067 -17.172 37.682 1.00 91.25 433 ILE A N 1
ATOM 3392 C CA . ILE A 1 433 ? -4.377 -18.352 37.135 1.00 91.25 433 ILE A CA 1
ATOM 3393 C C . ILE A 1 433 ? -3.106 -17.942 36.389 1.00 91.25 433 ILE A C 1
ATOM 3395 O O . ILE A 1 433 ? -2.016 -18.381 36.749 1.00 91.25 433 ILE A O 1
ATOM 3399 N N . LEU A 1 434 ? -3.230 -17.078 35.377 1.00 89.69 434 LEU A N 1
ATOM 3400 C CA . LEU A 1 434 ? -2.112 -16.656 34.524 1.00 89.69 434 LEU A CA 1
ATOM 3401 C C . LEU A 1 434 ? -1.265 -15.531 35.135 1.00 89.69 434 LEU A C 1
ATOM 3403 O O . LEU A 1 434 ? -0.232 -15.177 34.573 1.00 89.69 434 LEU A O 1
ATOM 3407 N N . LYS A 1 435 ? -1.672 -14.984 36.290 1.00 85.12 435 LYS A N 1
ATOM 3408 C CA . LYS A 1 435 ? -0.952 -13.917 37.011 1.00 85.12 435 LYS A CA 1
ATOM 3409 C C . LYS A 1 435 ? -0.711 -12.660 36.161 1.00 85.12 435 LYS A C 1
ATOM 3411 O O . LYS A 1 435 ? 0.276 -11.952 36.351 1.00 85.12 435 LYS A O 1
ATOM 3416 N N . GLY A 1 436 ? -1.619 -12.372 35.229 1.00 75.44 436 GLY A N 1
ATOM 3417 C CA . GLY A 1 436 ? -1.589 -11.180 34.390 1.00 75.44 436 GLY A CA 1
ATOM 3418 C C . GLY A 1 436 ? -2.028 -9.919 35.143 1.00 75.44 436 GLY A C 1
ATOM 3419 O O . GLY A 1 436 ? -2.915 -9.956 35.992 1.00 75.44 436 GLY A O 1
ATOM 3420 N N . GLY A 1 437 ? -1.444 -8.770 34.790 1.00 67.56 437 GLY A N 1
ATOM 3421 C CA . GLY A 1 437 ? -1.735 -7.479 35.438 1.00 67.56 437 GLY A CA 1
ATOM 3422 C C . GLY A 1 437 ? -3.048 -6.800 35.010 1.00 67.56 437 GLY A C 1
ATOM 3423 O O . GLY A 1 437 ? -3.450 -5.799 35.605 1.00 67.56 437 GLY A O 1
ATOM 3424 N N . TYR A 1 438 ? -3.734 -7.311 33.981 1.00 69.00 438 TYR A N 1
ATOM 3425 C CA . TYR A 1 438 ? -4.945 -6.701 33.421 1.00 69.00 438 TYR A CA 1
ATOM 3426 C C . TYR A 1 438 ? -6.194 -7.535 33.719 1.00 69.00 438 TYR A C 1
ATOM 3428 O O . TYR A 1 438 ? -6.344 -8.647 33.221 1.00 69.00 438 TYR A O 1
ATOM 3436 N N . THR A 1 439 ? -7.116 -6.957 34.488 1.00 77.88 439 THR A N 1
ATOM 3437 C CA . THR A 1 439 ? -8.376 -7.590 34.912 1.00 77.88 439 THR A CA 1
ATOM 3438 C C . THR A 1 439 ? -9.553 -7.346 33.965 1.00 77.88 439 THR A C 1
ATOM 3440 O O . THR A 1 439 ? -10.464 -8.166 33.907 1.00 77.88 439 THR A O 1
ATOM 3443 N N . SER A 1 440 ? -9.525 -6.248 33.210 1.00 89.38 440 SER A N 1
ATOM 3444 C CA . SER A 1 440 ? -10.577 -5.861 32.270 1.00 89.38 440 SER A CA 1
ATOM 3445 C C . SER A 1 440 ? -10.435 -6.594 30.933 1.00 89.38 440 SER A C 1
ATOM 3447 O O . SER A 1 440 ? -9.320 -6.929 30.511 1.00 89.38 440 SER A O 1
ATOM 3449 N N . LEU A 1 441 ? -11.559 -6.827 30.257 1.00 94.06 441 LEU A N 1
ATOM 3450 C CA . LEU A 1 441 ? -11.600 -7.463 28.945 1.00 94.06 441 LEU A CA 1
ATOM 3451 C C . LEU A 1 441 ? -11.200 -6.463 27.860 1.00 94.06 441 LEU A C 1
ATOM 3453 O O . LEU A 1 441 ? -11.764 -5.367 27.769 1.00 94.06 441 LEU A O 1
ATOM 3457 N N . ASN A 1 442 ? -10.254 -6.865 27.017 1.00 93.62 442 ASN A N 1
ATOM 3458 C CA . ASN A 1 442 ? -9.952 -6.155 25.775 1.00 93.62 442 ASN A CA 1
ATOM 3459 C C . ASN A 1 442 ? -10.998 -6.472 24.690 1.00 93.62 442 ASN A C 1
ATOM 3461 O O . ASN A 1 442 ? -11.911 -7.277 24.887 1.00 93.62 442 ASN A O 1
ATOM 3465 N N . MET A 1 443 ? -10.877 -5.829 23.531 1.00 94.38 443 MET A N 1
ATOM 3466 C CA . MET A 1 443 ? -11.801 -6.012 22.410 1.00 94.38 443 MET A CA 1
ATOM 3467 C C . MET A 1 443 ? -11.949 -7.471 21.953 1.00 94.38 443 MET A C 1
ATOM 3469 O O . MET A 1 443 ? -13.061 -7.908 21.665 1.00 94.38 443 MET A O 1
ATOM 3473 N N . ASP A 1 444 ? -10.850 -8.222 21.856 1.00 94.06 444 ASP A N 1
ATOM 3474 C CA . ASP A 1 444 ? -10.875 -9.613 21.397 1.00 94.06 444 ASP A CA 1
ATOM 3475 C C . ASP A 1 444 ? -11.604 -10.523 22.392 1.00 94.06 444 ASP A C 1
ATOM 3477 O O . ASP A 1 444 ? -12.525 -11.260 22.042 1.00 94.06 444 ASP A O 1
ATOM 3481 N N . GLU A 1 445 ? -11.259 -10.391 23.669 1.00 95.00 445 GLU A N 1
ATOM 3482 C CA . GLU A 1 445 ? -11.904 -11.126 24.755 1.00 95.00 445 GLU A CA 1
ATOM 3483 C C . GLU A 1 445 ? -13.395 -10.784 24.857 1.00 95.00 445 GLU A C 1
ATOM 3485 O O . GLU A 1 445 ? -14.219 -11.672 25.073 1.00 95.00 445 GLU A O 1
ATOM 3490 N N . ALA A 1 446 ? -13.768 -9.518 24.644 1.00 96.69 446 ALA A N 1
ATOM 3491 C CA . ALA A 1 446 ? -15.164 -9.096 24.616 1.00 96.69 446 ALA A CA 1
ATOM 3492 C C . ALA A 1 446 ? -15.938 -9.705 23.435 1.00 96.69 446 ALA A C 1
ATOM 3494 O O . ALA A 1 446 ? -17.099 -10.073 23.602 1.00 96.69 446 ALA A O 1
ATOM 3495 N N . LEU A 1 447 ? -15.316 -9.865 22.260 1.00 96.44 447 LEU A N 1
ATOM 3496 C CA . LEU A 1 447 ? -15.935 -10.561 21.124 1.00 96.44 447 LEU A CA 1
ATOM 3497 C C . LEU A 1 447 ? -16.175 -12.046 21.435 1.00 96.44 447 LEU A C 1
ATOM 3499 O O . LEU A 1 447 ? -17.244 -12.570 21.123 1.00 96.44 447 LEU A O 1
ATOM 3503 N N . ILE A 1 448 ? -15.221 -12.709 22.095 1.00 95.38 448 ILE A N 1
ATOM 3504 C CA . ILE A 1 448 ? -15.375 -14.101 22.545 1.00 95.38 448 ILE A CA 1
ATOM 3505 C C . ILE A 1 448 ? -16.484 -14.200 23.603 1.00 95.38 448 ILE A C 1
ATOM 3507 O O . ILE A 1 448 ? -17.374 -15.043 23.493 1.00 95.38 448 ILE A O 1
ATOM 3511 N N . GLY A 1 449 ? -16.484 -13.309 24.598 1.00 96.25 449 GLY A N 1
ATOM 3512 C CA . GLY A 1 449 ? -17.511 -13.266 25.640 1.00 96.25 449 GLY A CA 1
ATOM 3513 C C . GLY A 1 449 ? -18.915 -12.999 25.087 1.00 96.25 449 GLY A C 1
ATOM 3514 O O . GLY A 1 449 ? -19.889 -13.616 25.534 1.00 96.25 449 GLY A O 1
ATOM 3515 N N . LEU A 1 450 ? -19.025 -12.136 24.073 1.00 97.00 450 LEU A N 1
ATOM 3516 C CA . LEU A 1 450 ? -20.265 -11.899 23.336 1.00 97.00 450 LEU A CA 1
ATOM 3517 C C . LEU A 1 450 ? -20.727 -13.168 22.612 1.00 97.00 450 LEU A C 1
ATOM 3519 O O . LEU A 1 450 ? -21.893 -13.535 22.735 1.00 97.00 450 LEU A O 1
ATOM 3523 N N . ALA A 1 451 ? -19.827 -13.868 21.916 1.00 96.06 451 ALA A N 1
ATOM 3524 C CA . ALA A 1 451 ? -20.151 -15.109 21.212 1.00 96.06 451 ALA A CA 1
ATOM 3525 C C . ALA A 1 451 ? -20.669 -16.202 22.162 1.00 96.06 451 ALA A C 1
ATOM 3527 O O . ALA A 1 451 ? -21.666 -16.855 21.861 1.00 96.06 451 ALA A O 1
ATOM 3528 N N . ILE A 1 452 ? -20.056 -16.355 23.340 1.00 96.44 452 ILE A N 1
ATOM 3529 C CA . ILE A 1 452 ? -20.547 -17.279 24.376 1.00 96.44 452 ILE A CA 1
ATOM 3530 C C . ILE A 1 452 ? -21.943 -16.848 24.845 1.00 96.44 452 ILE A C 1
ATOM 3532 O O . ILE A 1 452 ? -22.848 -17.676 24.944 1.00 96.44 452 ILE A O 1
ATOM 3536 N N . SER A 1 453 ? -22.152 -15.550 25.072 1.00 96.50 453 SER A N 1
ATOM 3537 C CA . SER A 1 453 ? -23.444 -15.015 25.527 1.00 96.50 453 SER A CA 1
ATOM 3538 C C . SER A 1 453 ? -24.564 -15.189 24.497 1.00 96.50 453 SER A C 1
ATOM 3540 O O . SER A 1 453 ? -25.719 -15.333 24.885 1.00 96.50 453 SER A O 1
ATOM 3542 N N . CYS A 1 454 ? -24.251 -15.256 23.199 1.00 95.81 454 CYS A N 1
ATOM 3543 C CA . CYS A 1 454 ? -25.241 -15.517 22.146 1.00 95.81 454 CYS A CA 1
ATOM 3544 C C . CYS A 1 454 ? -25.959 -16.866 22.317 1.00 95.81 454 CYS A C 1
ATOM 3546 O O . CYS A 1 454 ? -27.062 -17.030 21.809 1.00 95.81 454 CYS A O 1
ATOM 3548 N N . THR A 1 455 ? -25.364 -17.825 23.036 1.00 94.25 455 THR A N 1
ATOM 3549 C CA . THR A 1 455 ? -25.968 -19.150 23.260 1.00 94.25 455 THR A CA 1
ATOM 3550 C C . THR A 1 455 ? -27.168 -19.121 24.208 1.00 94.25 455 THR A C 1
ATOM 3552 O O . THR A 1 455 ? -28.013 -20.011 24.153 1.00 94.25 455 THR A O 1
ATOM 3555 N N . THR A 1 456 ? -27.254 -18.108 25.075 1.00 93.25 456 THR A N 1
ATOM 3556 C CA . THR A 1 456 ? -28.267 -18.018 26.140 1.00 93.25 456 THR A CA 1
ATOM 3557 C C . THR A 1 456 ? -28.986 -16.670 26.193 1.00 93.25 456 THR A C 1
ATOM 3559 O O . THR A 1 456 ? -30.006 -16.555 26.870 1.00 93.25 456 THR A O 1
ATOM 3562 N N . ASN A 1 457 ? -28.500 -15.652 25.474 1.00 93.94 457 ASN A N 1
ATOM 3563 C CA . ASN A 1 457 ? -29.069 -14.309 25.436 1.00 93.94 457 ASN A CA 1
ATOM 3564 C C . ASN A 1 457 ? -29.450 -13.908 23.993 1.00 93.94 457 ASN A C 1
ATOM 3566 O O . ASN A 1 457 ? -28.575 -13.510 23.217 1.00 93.94 457 ASN A O 1
ATOM 3570 N N . PRO A 1 458 ? -30.750 -13.924 23.636 1.00 94.81 458 PRO A N 1
ATOM 3571 C CA . PRO A 1 458 ? -31.216 -13.508 22.311 1.00 94.81 458 PRO A CA 1
ATOM 3572 C C . PRO A 1 458 ? -30.830 -12.069 21.939 1.00 94.81 458 PRO A C 1
ATOM 3574 O O . PRO A 1 458 ? -30.558 -11.784 20.775 1.00 94.81 458 PRO A O 1
ATOM 3577 N N . ALA A 1 459 ? -30.744 -11.153 22.912 1.00 96.06 459 ALA A N 1
ATOM 3578 C CA . ALA A 1 459 ? -30.304 -9.783 22.648 1.00 96.06 459 ALA A CA 1
ATOM 3579 C C . ALA A 1 459 ? -28.819 -9.735 22.246 1.00 96.06 459 ALA A C 1
ATOM 3581 O O . ALA A 1 459 ? -28.451 -8.974 21.353 1.00 96.06 459 ALA A O 1
ATOM 3582 N N . ALA A 1 460 ? -27.973 -10.577 22.851 1.00 96.88 460 ALA A N 1
ATOM 3583 C CA . ALA A 1 460 ? -26.569 -10.714 22.461 1.00 96.88 460 ALA A CA 1
ATOM 3584 C C . ALA A 1 460 ? -26.432 -11.248 21.030 1.00 96.88 460 ALA A C 1
ATOM 3586 O O . ALA A 1 460 ? -25.628 -10.718 20.266 1.00 96.88 460 ALA A O 1
ATOM 3587 N N . GLN A 1 461 ? -27.262 -12.226 20.649 1.00 96.69 461 GLN A N 1
ATOM 3588 C CA . GLN A 1 461 ? -27.289 -12.768 19.290 1.00 96.69 461 GLN A CA 1
ATOM 3589 C C . GLN A 1 461 ? -27.646 -11.693 18.254 1.00 96.69 461 GLN A C 1
ATOM 3591 O O . GLN A 1 461 ? -26.892 -11.485 17.305 1.00 96.69 461 GLN A O 1
ATOM 3596 N N . ILE A 1 462 ? -28.740 -10.953 18.470 1.00 96.94 462 ILE A N 1
ATOM 3597 C CA . ILE A 1 462 ? -29.165 -9.871 17.565 1.00 96.94 462 ILE A CA 1
ATOM 3598 C C . ILE A 1 462 ? -28.086 -8.779 17.473 1.00 96.94 462 ILE A C 1
ATOM 3600 O O . ILE A 1 462 ? -27.809 -8.261 16.391 1.00 96.94 462 ILE A O 1
ATOM 3604 N N . ALA A 1 463 ? -27.443 -8.431 18.591 1.00 97.56 463 ALA A N 1
ATOM 3605 C CA . ALA A 1 463 ? -26.352 -7.461 18.596 1.00 97.56 463 ALA A CA 1
ATOM 3606 C C . ALA A 1 463 ? -25.125 -7.960 17.813 1.00 97.56 463 ALA A C 1
ATOM 3608 O O . ALA A 1 463 ? -24.522 -7.197 17.058 1.00 97.56 463 ALA A O 1
ATOM 3609 N N . ALA A 1 464 ? -24.754 -9.234 17.958 1.00 97.00 464 ALA A N 1
ATOM 3610 C CA . ALA A 1 464 ? -23.594 -9.812 17.284 1.00 97.00 464 ALA A CA 1
ATOM 3611 C C . ALA A 1 464 ? -23.727 -9.775 15.751 1.00 97.00 464 ALA A C 1
ATOM 3613 O O . ALA A 1 464 ? -22.745 -9.508 15.056 1.00 97.00 464 ALA A O 1
ATOM 3614 N N . GLU A 1 465 ? -24.938 -9.936 15.209 1.00 96.94 465 GLU A N 1
ATOM 3615 C CA . GLU A 1 465 ? -25.199 -9.810 13.765 1.00 96.94 465 GLU A CA 1
ATOM 3616 C C . GLU A 1 465 ? -24.849 -8.414 13.213 1.00 96.94 465 GLU A C 1
ATOM 3618 O O . GLU A 1 465 ? -24.502 -8.269 12.036 1.00 96.94 465 GLU A O 1
ATOM 3623 N N . LYS A 1 466 ? -24.847 -7.382 14.070 1.00 97.75 466 LYS A N 1
ATOM 3624 C CA . LYS A 1 466 ? -24.500 -5.997 13.713 1.00 97.75 466 LYS A CA 1
ATOM 3625 C C . LYS A 1 466 ? -23.003 -5.722 13.626 1.00 97.75 466 LYS A C 1
ATOM 3627 O O . LYS A 1 466 ? -22.618 -4.678 13.102 1.00 97.75 466 LYS A O 1
ATOM 3632 N N . LEU A 1 467 ? -22.136 -6.649 14.044 1.00 97.19 467 LEU A N 1
ATOM 3633 C CA . LEU A 1 467 ? -20.678 -6.472 13.964 1.00 97.19 467 LEU A CA 1
ATOM 3634 C C . LEU A 1 467 ? -20.189 -6.203 12.530 1.00 97.19 467 LEU A C 1
ATOM 3636 O O . LEU A 1 467 ? -19.288 -5.389 12.326 1.00 97.19 467 LEU A O 1
ATOM 3640 N N . ASN A 1 468 ? -20.814 -6.824 11.523 1.00 95.38 468 ASN A N 1
ATOM 3641 C CA . ASN A 1 468 ? -20.469 -6.620 10.110 1.00 95.38 468 ASN A CA 1
ATOM 3642 C C . ASN A 1 468 ? -20.700 -5.177 9.636 1.00 95.38 468 ASN A C 1
ATOM 3644 O O . ASN A 1 468 ? -20.031 -4.702 8.712 1.00 95.38 468 ASN A O 1
ATOM 3648 N N . GLU A 1 469 ? -21.622 -4.456 10.274 1.00 96.88 469 GLU A N 1
ATOM 3649 C CA . GLU A 1 469 ? -21.925 -3.071 9.926 1.00 96.88 469 GLU A CA 1
ATOM 3650 C C . GLU A 1 469 ? -20.796 -2.114 10.344 1.00 96.88 469 GLU A C 1
ATOM 3652 O O . GLU A 1 469 ? -20.644 -1.068 9.709 1.00 96.88 469 GLU A O 1
ATOM 3657 N N . LEU A 1 470 ? -19.939 -2.510 11.299 1.00 96.88 470 LEU A N 1
ATOM 3658 C CA . LEU A 1 470 ? -18.794 -1.725 11.785 1.00 96.88 470 LEU A CA 1
ATOM 3659 C C . LEU A 1 470 ? -17.607 -1.688 10.806 1.00 96.88 470 LEU A C 1
ATOM 3661 O O . LEU A 1 470 ? -16.716 -0.847 10.936 1.00 96.88 470 LEU A O 1
ATOM 3665 N N . ARG A 1 471 ? -17.579 -2.571 9.799 1.00 95.19 471 ARG A N 1
ATOM 3666 C CA . ARG A 1 471 ? -16.494 -2.609 8.810 1.00 95.19 471 ARG A CA 1
ATOM 3667 C C . ARG A 1 471 ? -16.387 -1.281 8.065 1.00 95.19 471 ARG A C 1
ATOM 3669 O O . ARG A 1 471 ? -17.347 -0.835 7.433 1.00 95.19 471 ARG A O 1
ATOM 3676 N N . GLY A 1 472 ? -15.189 -0.701 8.081 1.00 92.25 472 GLY A N 1
ATOM 3677 C CA . GLY A 1 472 ? -14.876 0.581 7.453 1.00 92.25 472 GLY A CA 1
ATOM 3678 C C . GLY A 1 472 ? -15.205 1.810 8.302 1.00 92.25 472 GLY A C 1
ATOM 3679 O O . GLY A 1 472 ? -14.873 2.910 7.868 1.00 92.25 472 GLY A O 1
ATOM 3680 N N . CYS A 1 473 ? -15.801 1.646 9.488 1.00 96.06 473 CYS A N 1
ATOM 3681 C CA . CYS A 1 473 ? -16.057 2.751 10.407 1.00 96.06 473 CYS A CA 1
ATOM 3682 C C . CYS A 1 473 ? -14.751 3.322 10.975 1.00 96.06 473 CYS A C 1
ATOM 3684 O O . CYS A 1 473 ? -13.752 2.613 11.149 1.00 96.06 473 CYS A O 1
ATOM 3686 N N . GLU A 1 474 ? -14.770 4.620 11.266 1.00 96.69 474 GLU A N 1
ATOM 3687 C CA . GLU A 1 474 ? -13.624 5.353 11.795 1.00 96.69 474 GLU A CA 1
ATOM 3688 C C . GLU A 1 474 ? -13.663 5.330 13.327 1.00 96.69 474 GLU A C 1
ATOM 3690 O O . GLU A 1 474 ? -14.683 5.660 13.929 1.00 96.69 474 GLU A O 1
ATOM 3695 N N . VAL A 1 475 ? -12.553 4.936 13.952 1.00 98.25 475 VAL A N 1
ATOM 3696 C CA . VAL A 1 475 ? -12.414 4.807 15.410 1.00 98.25 475 VAL A CA 1
ATOM 3697 C C . VAL A 1 475 ? -11.273 5.694 15.910 1.00 98.25 475 VAL A C 1
ATOM 3699 O O . VAL A 1 475 ? -10.255 5.866 15.223 1.00 98.25 475 VAL A O 1
ATOM 3702 N N . HIS A 1 476 ? -11.428 6.234 17.115 1.00 98.56 476 HIS A N 1
ATOM 3703 C CA . HIS A 1 476 ? -10.339 6.838 17.876 1.00 98.56 476 HIS A CA 1
ATOM 3704 C C . HIS A 1 476 ? -10.363 6.383 19.338 1.00 98.56 476 HIS A C 1
ATOM 3706 O O . HIS A 1 476 ? -11.432 6.153 19.904 1.00 98.56 476 HIS A O 1
ATOM 3712 N N . MET A 1 477 ? -9.181 6.245 19.936 1.00 97.94 477 MET A N 1
ATOM 3713 C CA . MET A 1 477 ? -8.981 5.871 21.336 1.00 97.94 477 MET A CA 1
ATOM 3714 C C . MET A 1 477 ? -8.033 6.870 21.995 1.00 97.94 477 MET A C 1
ATOM 3716 O O . MET A 1 477 ? -7.020 7.230 21.410 1.00 97.94 477 MET A O 1
ATOM 3720 N N . THR A 1 478 ? -8.298 7.258 23.240 1.00 97.06 478 THR A N 1
ATOM 3721 C CA . THR A 1 478 ? -7.429 8.193 23.987 1.00 97.06 478 THR A CA 1
ATOM 3722 C C . THR A 1 478 ? -6.159 7.530 24.542 1.00 97.06 478 THR A C 1
ATOM 3724 O O . THR A 1 478 ? -5.530 8.050 25.459 1.00 97.06 478 THR A O 1
ATOM 3727 N N . HIS A 1 479 ? -5.838 6.331 24.060 1.00 93.94 479 HIS A N 1
ATOM 3728 C CA . HIS A 1 479 ? -4.667 5.547 24.423 1.00 93.94 479 HIS A CA 1
ATOM 3729 C C . HIS A 1 479 ? -4.238 4.677 23.238 1.00 93.94 479 HIS A C 1
ATOM 3731 O O . HIS A 1 479 ? -5.050 4.335 22.367 1.00 93.94 479 HIS A O 1
ATOM 3737 N N . MET A 1 480 ? -2.969 4.286 23.231 1.00 93.38 480 MET A N 1
ATOM 3738 C CA . MET A 1 480 ? -2.398 3.363 22.260 1.00 93.38 480 MET A CA 1
ATOM 3739 C C . MET A 1 480 ? -3.049 1.986 22.389 1.00 93.38 480 MET A C 1
ATOM 3741 O O . MET A 1 480 ? -3.214 1.461 23.492 1.00 93.38 480 MET A O 1
ATOM 3745 N N . ALA A 1 481 ? -3.451 1.423 21.249 1.00 91.19 481 ALA A N 1
ATOM 3746 C CA . ALA A 1 481 ? -4.157 0.151 21.192 1.00 91.19 481 ALA A CA 1
ATOM 3747 C C . ALA A 1 481 ? -3.321 -0.971 21.823 1.00 91.19 481 ALA A C 1
ATOM 3749 O O . ALA A 1 481 ? -2.164 -1.173 21.457 1.00 91.19 481 ALA A O 1
ATOM 3750 N N . THR A 1 482 ? -3.917 -1.741 22.734 1.00 90.19 482 THR A N 1
ATOM 3751 C CA . THR A 1 482 ? -3.287 -2.982 23.199 1.00 90.19 482 THR A CA 1
ATOM 3752 C C . THR A 1 482 ? -3.337 -4.046 22.092 1.00 90.19 482 THR A C 1
ATOM 3754 O O . THR A 1 482 ? -4.209 -3.965 21.221 1.00 90.19 482 THR A O 1
ATOM 3757 N N . PRO A 1 483 ? -2.477 -5.085 22.117 1.00 89.12 483 PRO A N 1
ATOM 3758 C CA . PRO A 1 483 ? -2.506 -6.144 21.103 1.00 89.12 483 PRO A CA 1
ATOM 3759 C C . PRO A 1 483 ? -3.886 -6.799 20.926 1.00 89.12 483 PRO A C 1
ATOM 3761 O O . PRO A 1 483 ? -4.304 -7.062 19.798 1.00 89.12 483 PRO A O 1
ATOM 3764 N N . GLY A 1 484 ? -4.626 -7.012 22.022 1.00 91.19 484 GLY A N 1
ATOM 3765 C CA . GLY A 1 484 ? -5.989 -7.552 21.976 1.00 91.19 484 GLY A CA 1
ATOM 3766 C C . GLY A 1 484 ? -6.997 -6.583 21.352 1.00 91.19 484 GLY A C 1
ATOM 3767 O O . GLY A 1 484 ? -7.821 -6.989 20.530 1.00 91.19 484 GLY A O 1
ATOM 3768 N N . ASP A 1 485 ? -6.897 -5.287 21.669 1.00 94.25 485 ASP A N 1
ATOM 3769 C CA . ASP A 1 485 ? -7.753 -4.258 21.066 1.00 94.25 485 ASP A CA 1
ATOM 3770 C C . ASP A 1 485 ? -7.507 -4.125 19.557 1.00 94.25 485 ASP A C 1
ATOM 3772 O O . ASP A 1 485 ? -8.441 -4.152 18.751 1.00 94.25 485 ASP A O 1
ATOM 3776 N N . GLU A 1 486 ? -6.236 -4.061 19.163 1.00 92.50 486 GLU A N 1
ATOM 3777 C CA . GLU A 1 486 ? -5.811 -3.997 17.769 1.00 92.50 486 GLU A CA 1
ATOM 3778 C C . GLU A 1 486 ? -6.257 -5.232 16.974 1.00 92.50 486 GLU A C 1
ATOM 3780 O O . GLU A 1 486 ? -6.801 -5.098 15.872 1.00 92.50 486 GLU A O 1
ATOM 3785 N N . ALA A 1 487 ? -6.085 -6.437 17.528 1.00 91.44 487 ALA A N 1
ATOM 3786 C CA . ALA A 1 487 ? -6.501 -7.674 16.875 1.00 91.44 487 ALA A CA 1
ATOM 3787 C C . ALA A 1 487 ? -8.023 -7.727 16.650 1.00 91.44 487 ALA A C 1
ATOM 3789 O O . ALA A 1 487 ? -8.470 -8.184 15.590 1.00 91.44 487 ALA A O 1
ATOM 3790 N N . GLY A 1 488 ? -8.816 -7.251 17.616 1.00 93.81 488 GLY A N 1
ATOM 3791 C CA . GLY A 1 488 ? -10.270 -7.147 17.492 1.00 93.81 488 GLY A CA 1
ATOM 3792 C C . GLY A 1 488 ? -10.695 -6.125 16.431 1.00 93.81 488 GLY A C 1
ATOM 3793 O O . GLY A 1 488 ? -11.458 -6.450 15.517 1.00 93.81 488 GLY A O 1
ATOM 3794 N N . LEU A 1 489 ? -10.144 -4.908 16.483 1.00 95.06 489 LEU A N 1
ATOM 3795 C CA . LEU A 1 489 ? -10.442 -3.837 15.522 1.00 95.06 489 LEU A CA 1
ATOM 3796 C C . LEU A 1 489 ? -10.074 -4.219 14.081 1.00 95.06 489 LEU A C 1
ATOM 3798 O O . LEU A 1 489 ? -10.849 -3.962 13.154 1.00 95.06 489 LEU A O 1
ATOM 3802 N N . ARG A 1 490 ? -8.921 -4.873 13.884 1.00 91.56 490 ARG A N 1
ATOM 3803 C CA . ARG A 1 490 ? -8.475 -5.356 12.567 1.00 91.56 490 ARG A CA 1
ATOM 3804 C C . ARG A 1 490 ? -9.419 -6.415 11.995 1.00 91.56 490 ARG A C 1
ATOM 3806 O O . ARG A 1 490 ? -9.768 -6.323 10.819 1.00 91.56 490 ARG A O 1
ATOM 3813 N N . ARG A 1 491 ? -9.880 -7.376 12.807 1.00 91.06 491 ARG A N 1
ATOM 3814 C CA . ARG A 1 491 ? -10.848 -8.409 12.377 1.00 91.06 491 ARG A CA 1
ATOM 3815 C C . ARG A 1 491 ? -12.186 -7.811 11.946 1.00 91.06 491 ARG A C 1
ATOM 3817 O O . ARG A 1 491 ? -12.725 -8.199 10.906 1.00 91.06 491 ARG A O 1
ATOM 3824 N N . LEU A 1 492 ? -12.672 -6.813 12.684 1.00 94.00 492 LEU A N 1
ATOM 3825 C CA . LEU A 1 492 ? -13.873 -6.058 12.311 1.00 94.00 492 LEU A CA 1
ATOM 3826 C C . LEU A 1 492 ? -13.666 -5.173 11.073 1.00 94.00 492 LEU A C 1
ATOM 3828 O O . LEU A 1 492 ? -14.628 -4.784 10.415 1.00 94.00 492 LEU A O 1
ATOM 3832 N N . GLY A 1 493 ? -12.416 -4.878 10.710 1.00 93.00 493 GLY A N 1
ATOM 3833 C CA . GLY A 1 493 ? -12.087 -3.984 9.605 1.00 93.00 493 GLY A CA 1
ATOM 3834 C C . GLY A 1 493 ? -12.379 -2.516 9.925 1.00 93.00 493 GLY A C 1
ATOM 3835 O O . GLY A 1 493 ? -12.682 -1.746 9.011 1.00 93.00 493 GLY A O 1
ATOM 3836 N N . CYS A 1 494 ? -12.316 -2.135 11.202 1.00 95.50 494 CYS A N 1
ATOM 3837 C CA . CYS A 1 494 ? -12.409 -0.745 11.640 1.00 95.50 494 CYS A CA 1
ATOM 3838 C C . CYS A 1 494 ? -11.101 -0.002 11.339 1.00 95.50 494 CYS A C 1
ATOM 3840 O O . CYS A 1 494 ? -10.006 -0.560 11.429 1.00 95.50 494 CYS A O 1
ATOM 3842 N N . ARG A 1 495 ? -11.200 1.287 11.012 1.00 94.50 495 ARG A N 1
ATOM 3843 C CA . ARG A 1 495 ? -10.047 2.163 10.775 1.00 94.50 495 ARG A CA 1
ATOM 3844 C C . ARG A 1 495 ? -9.792 2.974 12.035 1.00 94.50 495 ARG A C 1
ATOM 3846 O O . ARG A 1 495 ? -10.431 4.003 12.248 1.00 94.50 495 ARG A O 1
ATOM 3853 N N . TYR A 1 496 ? -8.892 2.496 12.883 1.00 95.81 496 TYR A N 1
ATOM 3854 C CA . TYR A 1 496 ? -8.624 3.124 14.173 1.00 95.81 496 TYR A CA 1
ATOM 3855 C C . TYR A 1 496 ? -7.402 4.045 14.146 1.00 95.81 496 TYR A C 1
ATOM 3857 O O . TYR A 1 496 ? -6.550 3.978 13.260 1.00 95.81 496 TYR A O 1
ATOM 3865 N N . THR A 1 497 ? -7.368 4.922 15.140 1.00 97.81 497 THR A N 1
ATOM 3866 C CA . THR A 1 497 ? -6.275 5.830 15.497 1.00 97.81 497 THR A CA 1
ATOM 3867 C C . THR A 1 497 ? -6.229 5.920 17.018 1.00 97.81 497 THR A C 1
ATOM 3869 O O . THR A 1 497 ? -7.232 5.612 17.667 1.00 97.81 497 THR A O 1
ATOM 3872 N N . SER A 1 498 ? -5.107 6.364 17.568 1.00 97.50 498 SER A N 1
ATOM 3873 C CA . SER A 1 498 ? -4.919 6.509 19.008 1.00 97.50 498 SER A CA 1
ATOM 3874 C C . SER A 1 498 ? -4.230 7.827 19.328 1.00 97.50 498 SER A C 1
ATOM 3876 O O . SER A 1 498 ? -3.420 8.297 18.531 1.00 97.50 498 SER A O 1
ATOM 3878 N N . ASP A 1 499 ? -4.543 8.399 20.487 1.00 97.06 499 ASP A N 1
ATOM 3879 C CA . ASP A 1 499 ? -3.656 9.362 21.134 1.00 97.06 499 ASP A CA 1
ATOM 3880 C C . ASP A 1 499 ? -2.403 8.630 21.668 1.00 97.06 499 ASP A C 1
ATOM 3882 O O . ASP A 1 499 ? -2.501 7.466 22.082 1.00 97.06 499 ASP A O 1
ATOM 3886 N N . PRO A 1 500 ? -1.230 9.290 21.697 1.00 94.50 500 PRO A N 1
ATOM 3887 C CA . PRO A 1 500 ? 0.056 8.660 22.000 1.00 94.50 500 PRO A CA 1
ATOM 3888 C C . PRO A 1 500 ? 0.295 8.481 23.513 1.00 94.50 500 PRO A C 1
ATOM 3890 O O . PRO A 1 500 ? 1.347 8.844 24.039 1.00 94.50 500 PRO A O 1
ATOM 3893 N N . TYR A 1 501 ? -0.694 7.939 24.228 1.00 91.38 501 TYR A N 1
ATOM 3894 C CA . TYR A 1 501 ? -0.650 7.687 25.671 1.00 91.38 501 TYR A CA 1
ATOM 3895 C C . TYR A 1 501 ? -0.834 6.201 25.981 1.00 91.38 501 TYR A C 1
ATOM 3897 O O . TYR A 1 501 ? -1.633 5.515 25.346 1.00 91.38 501 TYR A O 1
ATOM 3905 N N . TYR A 1 502 ? -0.144 5.691 26.998 1.00 85.94 502 TYR A N 1
ATOM 3906 C CA . TYR A 1 502 ? -0.355 4.324 27.473 1.00 85.94 502 TYR A CA 1
ATOM 3907 C C . TYR A 1 502 ? -1.632 4.216 28.321 1.00 85.94 502 TYR A C 1
ATOM 3909 O O . TYR A 1 502 ? -1.974 5.120 29.079 1.00 85.94 502 TYR A O 1
ATOM 3917 N N . ALA A 1 503 ? -2.313 3.068 28.258 1.00 76.56 503 ALA A N 1
ATOM 3918 C CA . ALA A 1 503 ? -3.509 2.772 29.063 1.00 76.56 503 ALA A CA 1
ATOM 3919 C C . ALA A 1 503 ? -3.205 2.403 30.532 1.00 76.56 503 ALA A C 1
ATOM 3921 O O . ALA A 1 503 ? -4.035 1.810 31.223 1.00 76.56 503 ALA A O 1
ATOM 3922 N N . THR A 1 504 ? -1.986 2.668 30.994 1.00 71.00 504 THR A N 1
ATOM 3923 C CA . THR A 1 504 ? -1.439 2.202 32.269 1.00 71.00 504 THR A CA 1
ATOM 3924 C C . THR A 1 504 ? -0.467 3.239 32.822 1.00 71.00 504 THR A C 1
ATOM 3926 O O . THR A 1 504 ? 0.193 3.947 32.067 1.00 71.00 504 THR A O 1
ATOM 3929 N N . THR A 1 505 ? -0.377 3.318 34.149 1.00 59.94 505 THR A N 1
ATOM 3930 C CA . THR A 1 505 ? 0.624 4.125 34.861 1.00 59.94 505 THR A CA 1
ATOM 3931 C C . THR A 1 505 ? 1.998 3.449 34.911 1.00 59.94 505 THR A C 1
ATOM 3933 O O . THR A 1 505 ? 2.989 4.096 35.242 1.00 59.94 505 THR A O 1
ATOM 3936 N N . ALA A 1 506 ? 2.079 2.155 34.585 1.00 58.44 506 ALA A N 1
ATOM 3937 C CA . ALA A 1 506 ? 3.336 1.423 34.501 1.00 58.44 506 ALA A CA 1
ATOM 3938 C C . ALA A 1 506 ? 4.101 1.792 33.220 1.00 58.44 506 ALA A C 1
ATOM 3940 O O . ALA A 1 506 ? 3.566 1.678 32.120 1.00 58.44 506 ALA A O 1
ATOM 3941 N N . ILE A 1 507 ? 5.372 2.168 33.385 1.00 46.94 507 ILE A N 1
ATOM 3942 C CA . ILE A 1 507 ? 6.295 2.581 32.310 1.00 46.94 507 ILE A CA 1
ATOM 3943 C C . ILE A 1 507 ? 6.603 1.421 31.340 1.00 46.94 507 ILE A C 1
ATOM 3945 O O . ILE A 1 507 ? 6.950 1.648 30.187 1.00 46.94 507 ILE A O 1
ATOM 3949 N N . PHE A 1 508 ? 6.451 0.171 31.787 1.00 41.91 508 PHE A N 1
ATOM 3950 C CA . PHE A 1 508 ? 6.646 -1.027 30.977 1.00 41.91 508 PHE A CA 1
ATOM 3951 C C . PHE A 1 508 ? 5.702 -2.133 31.455 1.00 41.91 508 PHE A C 1
ATOM 3953 O O . PHE A 1 508 ? 5.614 -2.415 32.650 1.00 41.91 508 PHE A O 1
ATOM 3960 N N . THR A 1 509 ? 5.015 -2.785 30.522 1.00 50.59 509 THR A N 1
ATOM 3961 C CA . THR A 1 509 ? 4.361 -4.079 30.753 1.00 50.59 509 THR A CA 1
ATOM 3962 C C . THR A 1 509 ? 4.911 -5.030 29.707 1.00 50.59 509 THR A C 1
ATOM 3964 O O . THR A 1 509 ? 4.852 -4.743 28.513 1.00 50.59 509 THR A O 1
ATOM 3967 N N . ALA A 1 510 ? 5.542 -6.119 30.151 1.00 38.09 510 ALA A N 1
ATOM 3968 C CA . ALA A 1 510 ? 6.095 -7.103 29.233 1.00 38.09 510 ALA A CA 1
ATOM 3969 C C . ALA A 1 510 ? 4.979 -7.593 28.297 1.00 38.09 510 ALA A C 1
ATOM 3971 O O . ALA A 1 510 ? 3.907 -7.974 28.771 1.00 38.09 510 ALA A O 1
ATOM 3972 N N . ARG A 1 511 ? 5.222 -7.570 26.980 1.00 37.97 511 ARG A N 1
ATOM 3973 C CA . ARG A 1 511 ? 4.383 -8.296 26.019 1.00 37.97 511 ARG A CA 1
ATOM 3974 C C . ARG A 1 511 ? 4.528 -9.781 26.362 1.00 37.97 511 ARG A C 1
ATOM 3976 O O . ARG A 1 511 ? 5.581 -10.348 26.082 1.00 37.97 511 ARG A O 1
ATOM 3983 N N . GLN A 1 512 ? 3.540 -10.357 27.041 1.00 34.50 512 GLN A N 1
ATOM 3984 C CA . GLN A 1 512 ? 3.395 -11.810 27.139 1.00 34.50 512 GLN A CA 1
ATOM 3985 C C . GLN A 1 512 ? 2.607 -12.318 25.942 1.00 34.50 512 GLN A C 1
ATOM 3987 O O . GLN A 1 512 ? 1.608 -11.649 25.583 1.00 34.50 512 GLN A O 1
#

Radius of gyration: 26.48 Å; Cα contacts (8 Å, |Δi|>4): 963; chains: 1; bounding box: 69×53×75 Å

pLDDT: mean 92.76, std 10.13, range [27.12, 98.75]

Nearest PDB structures (foldseek):
  3bh1-assembly1_B  TM=9.594E-01  e=2.081E-57  Corynebacterium diphtheriae NCTC 13129
  3bh1-assembly1_C  TM=9.508E-01  e=5.498E-55  Corynebacterium diphtheriae NCTC 13129
  7f00-assembly1_A-2  TM=9.386E-01  e=8.867E-55  Streptococcus pneumoniae
  7f00-assembly1_B-2  TM=9.229E-01  e=1.238E-52  Streptococcus pneumoniae
  4hrf-assembly1_A  TM=3.343E-01  e=2.678E+00  Homo sapiens